Protein AF-A0A925IBJ6-F1 (afdb_monomer_lite)

Sequence (519 aa):
METKTYSIFGAGAAGLYTAWRLLNGETKNPKEKTKQLGKGDKLELFDWGEYDFINKKSRAAGARVCTWHYQNDPTKSYLELGGMRYAYWDTSKKDHNNGLAPGHRLVTTVINELGLDKVSVPFNETANQLYYLRSINMYLNNISSQDPAPYNADHYAEADSPYNGFTTIENLAVTPTAALKMSRRDWCKFYQKGTIKVDTGDASVFNKGDVLRDIGYWNLMFDQLGSEGFNYTADGNGYTSNIINWNSAVALQANNEFTPGNQYKTLTTGYSSMFNGLFDSIVKLAKHKGVNFEYHPNTRLHSILQIKKVIHYNTATRKNPNKKSGKGITDAAWLAMPRYALDLVAQATRYQEHEGLDVLNHPKVQLYLESSIMQPSYKVGMFFDEAWWLSSATLPPNYPAQLESYELTTKILAALGALPENKGGFPKRYADLLLKDLADNPTPILNNPYVAKADIIHAIEQLVQERLTIKQEQQLTSLSANNTIGPSVTDMPVRQVVYFGNNALDKKTKAVYGLLASY

pLDDT: mean 90.39, std 7.78, range [50.16, 98.62]

Radius of gyration: 26.52 Å; chains: 1; bounding box: 74×61×76 Å

Foldseek 3Di:
DPAFEEEEFALAPQRLVVLLCLLVPDDPDPVCVVSRHFARHAYEYEHQAPCCLPPQQDFQAHDQWGWAADVSDLQFDIDTFGDFWWFAQDPVDPCSPVQLGDTDPVVNVLCVVLVLVVQKDFQFADPWFWEQEPNDTDTQVVQAPVNFAPFPWPPSCSSHALCVLLQQLLVQFAHLVRLSRAGPVNLVVLLVQTFGCDAQDDQAPHGGRHRQQVFFQLNSSCRRTPDRSSLSNCQRPLDVVLNGRARRSVSSNVSSSPDPPTTMIGGLSGNSVSSSSSVVSSVVSCVVRNYHYHYHYQKGWQEWFQDPLKIKTFIDGSVGRNDTDDIDIGNYYHHPDALVSLVNRLVSPVPPDDPTDDPSNDPVNVVVSVSDDDDDKGKDKDKDLDPQLAPPDPNHDPHRGLFWKFAAALVLLVVQCVDDVVVLTDDPVLSVLQVVQVVPPPQGSHRDMDSDLVVNQVSSCVSSVHHRDPVHSVSRSVSRTDGHQYWHAYSDQQGIKTWDFGSRNDPVDRGMTMMMTMD

Secondary structure (DSSP, 8-state):
-PPPEEEEE--SHHHHHHHHHHHH---SSGGGGGGS--TT-EEEEE-SS---TTT--SS-SSSS--EEEGGG-TTS-EEESS---EE---TTSTTGGGT-S-S-HHHHHHHHHTT-GGGEEE----SS-EEEETTEEEEGGG-BTTB--SS--GGGGGGS-TTHHHHHHHHTT--HHHHTT--HHHHHHHHHH-B--S---TT-SS-TT-BGGGSBHHHHHHHHHHHHHHHHHHHHTS-GGGSSSSBHHHHHHHHHTTSTT--EEEETT-TTHHHHHHHHHHHHHHHHHT-EEEEETTEEEEEEEEETTEEEEEEEETTSTTS--EEEEESEEEE---HHHHHHHHHTTTTS--SSB-STTSHHHHHHHHTS------EEEEEESS-TTSTTSSS--SS------EEB-HHHHHHHHTS-GGGTPPPHHHHHHHHHHHHH-SS-SBT-EESSHHHHHHHHHHHHTSPPPHHHHHHHHHHHB----PEEEESSS--EEEEEES--S-TTSPP-EEEEEE-

Structure (mmCIF, N/CA/C/O backbone):
data_AF-A0A925IBJ6-F1
#
_entry.id   AF-A0A925IBJ6-F1
#
loop_
_atom_site.group_PDB
_atom_site.id
_atom_site.type_symbol
_atom_site.label_atom_id
_atom_site.label_alt_id
_atom_site.label_comp_id
_atom_site.label_asym_id
_atom_site.label_entity_id
_atom_site.label_seq_id
_atom_site.pdbx_PDB_ins_code
_atom_site.Cartn_x
_atom_site.Cartn_y
_atom_site.Cartn_z
_atom_site.occupancy
_atom_site.B_iso_or_equiv
_atom_site.auth_seq_id
_atom_site.auth_comp_id
_atom_site.auth_asym_id
_atom_site.auth_atom_id
_atom_site.pdbx_PDB_model_num
ATOM 1 N N . MET A 1 1 ? -4.836 -1.907 43.149 1.00 54.19 1 MET A N 1
ATOM 2 C CA . MET A 1 1 ? -5.101 -1.133 41.918 1.00 54.19 1 MET A CA 1
ATOM 3 C C . MET A 1 1 ? -6.292 -1.778 41.251 1.00 54.19 1 MET A C 1
ATOM 5 O O . MET A 1 1 ? -6.346 -3.000 41.244 1.00 54.19 1 MET A O 1
ATOM 9 N N . GLU A 1 2 ? -7.251 -0.982 40.794 1.00 75.62 2 GLU A N 1
ATOM 10 C CA . GLU A 1 2 ? -8.394 -1.482 40.029 1.00 75.62 2 GLU A CA 1
ATOM 11 C C . GLU A 1 2 ? -7.887 -2.028 38.688 1.00 75.62 2 GLU A C 1
ATOM 13 O O . GLU A 1 2 ? -7.108 -1.358 38.006 1.00 75.62 2 GLU A O 1
ATOM 18 N N . THR A 1 3 ? -8.242 -3.275 38.381 1.00 90.31 3 THR A N 1
ATOM 19 C CA . THR A 1 3 ? -7.883 -3.951 37.131 1.00 90.31 3 THR A CA 1
ATOM 20 C C . THR A 1 3 ? -8.526 -3.224 35.962 1.00 90.31 3 THR A C 1
ATOM 22 O O . THR A 1 3 ? -9.749 -3.101 35.926 1.00 90.31 3 THR A O 1
ATOM 25 N N . LYS A 1 4 ? -7.721 -2.785 34.992 1.00 93.69 4 LYS A N 1
ATOM 26 C CA . LYS A 1 4 ? -8.231 -2.111 33.795 1.00 93.69 4 LYS A CA 1
ATOM 27 C C . LYS A 1 4 ? -8.546 -3.110 32.700 1.00 93.69 4 LYS A C 1
ATOM 29 O O . LYS A 1 4 ? -7.820 -4.083 32.517 1.00 93.69 4 LYS A O 1
ATOM 34 N N . THR A 1 5 ? -9.583 -2.834 31.926 1.00 96.88 5 THR A N 1
ATOM 35 C CA . THR A 1 5 ? -9.915 -3.552 30.697 1.00 96.88 5 THR A CA 1
ATOM 36 C C . THR A 1 5 ? -9.818 -2.603 29.523 1.00 96.88 5 THR A C 1
ATOM 38 O O . THR A 1 5 ? -10.558 -1.624 29.465 1.00 96.88 5 THR A O 1
ATOM 41 N N . TYR A 1 6 ? -8.934 -2.896 28.573 1.00 97.75 6 TYR A N 1
ATOM 42 C CA . TYR A 1 6 ? -8.793 -2.166 27.314 1.00 97.75 6 TYR A CA 1
ATOM 43 C C . TYR A 1 6 ? -9.279 -3.034 26.157 1.00 97.75 6 TYR A C 1
ATOM 45 O O . TYR A 1 6 ? -8.764 -4.136 25.966 1.00 97.75 6 TYR A O 1
ATOM 53 N N . SER A 1 7 ? -10.223 -2.530 25.363 1.00 98.56 7 SER A N 1
ATOM 54 C CA . SER A 1 7 ? -10.812 -3.279 24.247 1.00 98.56 7 SER A CA 1
ATOM 55 C C . SER A 1 7 ? -10.475 -2.634 22.901 1.00 98.56 7 SER A C 1
ATOM 57 O O . SER A 1 7 ? -10.697 -1.445 22.670 1.00 98.56 7 SER A O 1
ATOM 59 N N . ILE A 1 8 ? -9.947 -3.424 21.973 1.00 98.56 8 ILE A N 1
ATOM 60 C CA . ILE A 1 8 ? -9.601 -3.001 20.614 1.00 98.56 8 ILE A CA 1
ATOM 61 C C . ILE A 1 8 ? -10.520 -3.730 19.639 1.00 98.56 8 ILE A C 1
ATOM 63 O O . ILE A 1 8 ? -10.587 -4.957 19.638 1.00 98.56 8 ILE A O 1
ATOM 67 N N . PHE A 1 9 ? -11.206 -2.979 18.781 1.00 97.88 9 PHE A N 1
ATOM 68 C CA . PHE A 1 9 ? -12.102 -3.521 17.764 1.00 97.88 9 PHE A CA 1
ATOM 69 C C . PHE A 1 9 ? -11.456 -3.405 16.379 1.00 97.88 9 PHE A C 1
ATOM 71 O O . PHE A 1 9 ? -11.292 -2.303 15.857 1.00 97.88 9 PHE A O 1
ATOM 78 N N . GLY A 1 10 ? -11.102 -4.555 15.800 1.00 95.69 10 GLY A N 1
ATOM 79 C CA . GLY A 1 10 ? -10.440 -4.724 14.505 1.00 95.69 10 GLY A CA 1
ATOM 80 C C . GLY A 1 10 ? -8.987 -5.190 14.641 1.00 95.69 10 GLY A C 1
ATOM 81 O O . GLY A 1 10 ? -8.125 -4.408 15.034 1.00 95.69 10 GLY A O 1
ATOM 82 N N . ALA A 1 11 ? -8.674 -6.424 14.223 1.00 94.12 11 ALA A N 1
ATOM 83 C CA . ALA A 1 11 ? -7.308 -6.980 14.255 1.00 94.12 11 ALA A CA 1
ATOM 84 C C . ALA A 1 11 ? -6.508 -6.724 12.961 1.00 94.12 11 ALA A C 1
ATOM 86 O O . ALA A 1 11 ? -5.686 -7.531 12.526 1.00 94.12 11 ALA A O 1
ATOM 87 N N . GLY A 1 12 ? -6.749 -5.578 12.320 1.00 92.81 12 GLY A N 1
ATOM 88 C CA . GLY A 1 12 ? -5.908 -5.085 11.231 1.00 92.81 12 GLY A CA 1
ATOM 89 C C . GLY A 1 12 ? -4.613 -4.443 11.735 1.00 92.81 12 GLY A C 1
ATOM 90 O O . GLY A 1 12 ? -4.307 -4.461 12.926 1.00 92.81 12 GLY A O 1
ATOM 91 N N . ALA A 1 13 ? -3.881 -3.794 10.825 1.00 93.44 13 ALA A N 1
ATOM 92 C CA . ALA A 1 13 ? -2.616 -3.129 11.140 1.00 93.44 13 ALA A CA 1
ATOM 93 C C . ALA A 1 13 ? -2.702 -2.177 12.340 1.00 93.44 13 ALA A C 1
ATOM 95 O O . ALA A 1 13 ? -1.878 -2.257 13.245 1.00 93.44 13 ALA A O 1
ATOM 96 N N . ALA A 1 14 ? -3.726 -1.317 12.370 1.00 95.81 14 ALA A N 1
ATOM 97 C CA . ALA A 1 14 ? -3.915 -0.360 13.453 1.00 95.81 14 ALA A CA 1
ATOM 98 C C . ALA A 1 14 ? -4.171 -1.053 14.800 1.00 95.81 14 ALA A C 1
ATOM 100 O O . ALA A 1 14 ? -3.517 -0.713 15.777 1.00 95.81 14 ALA A O 1
ATOM 101 N N . GLY A 1 15 ? -5.063 -2.047 14.855 1.00 96.94 15 GLY A N 1
ATOM 102 C CA . GLY A 1 15 ? -5.409 -2.712 16.113 1.00 96.94 15 GLY A CA 1
ATOM 103 C C . GLY A 1 15 ? -4.266 -3.543 16.686 1.00 96.94 15 GLY A C 1
ATOM 104 O O . GLY A 1 15 ? -3.963 -3.423 17.872 1.00 96.94 15 GLY A O 1
ATOM 105 N N . LEU A 1 16 ? -3.570 -4.310 15.840 1.00 97.00 16 LEU A N 1
ATOM 106 C CA . LEU A 1 16 ? -2.378 -5.059 16.252 1.00 97.00 16 LEU A CA 1
ATOM 107 C C . LEU A 1 16 ? -1.262 -4.115 16.711 1.00 97.00 16 LEU A C 1
ATOM 109 O O . LEU A 1 16 ? -0.680 -4.315 17.773 1.00 97.00 16 LEU A O 1
ATOM 113 N N . TYR A 1 17 ? -0.995 -3.041 15.966 1.00 97.38 17 TYR A N 1
ATOM 114 C CA . TYR A 1 17 ? 0.008 -2.061 16.374 1.00 97.38 17 TYR A CA 1
ATOM 115 C C . TYR A 1 17 ? -0.363 -1.373 17.698 1.00 97.38 17 TYR A C 1
ATOM 117 O O . TYR A 1 17 ? 0.490 -1.223 18.570 1.00 97.38 17 TYR A O 1
ATOM 125 N N . THR A 1 18 ? -1.633 -1.006 17.899 1.00 97.50 18 THR A N 1
ATOM 126 C CA . THR A 1 18 ? -2.118 -0.443 19.167 1.00 97.50 18 THR A CA 1
ATOM 127 C C . THR A 1 18 ? -1.925 -1.420 20.325 1.00 97.50 18 THR A C 1
ATOM 129 O O . THR A 1 18 ? -1.347 -1.027 21.336 1.00 97.50 18 THR A O 1
ATOM 132 N N . ALA A 1 19 ? -2.340 -2.682 20.181 1.00 97.69 19 ALA A N 1
ATOM 133 C CA . ALA A 1 19 ? -2.147 -3.717 21.200 1.00 97.69 19 ALA A CA 1
ATOM 134 C C . ALA A 1 19 ? -0.664 -3.873 21.569 1.00 97.69 19 ALA A C 1
ATOM 136 O O . ALA A 1 19 ? -0.297 -3.848 22.744 1.00 97.69 19 ALA A O 1
ATOM 137 N N . TRP A 1 20 ? 0.198 -3.954 20.556 1.00 97.69 20 TRP A N 1
ATOM 138 C CA . TRP A 1 20 ? 1.639 -4.075 20.729 1.00 97.69 20 TRP A CA 1
ATOM 139 C C . TRP A 1 20 ? 2.229 -2.873 21.482 1.00 97.69 20 TRP A C 1
ATOM 141 O O . TRP A 1 20 ? 2.919 -3.056 22.485 1.00 97.69 20 TRP A O 1
ATOM 151 N N . ARG A 1 21 ? 1.869 -1.640 21.095 1.00 96.00 21 ARG A N 1
ATOM 152 C CA . ARG A 1 21 ? 2.343 -0.402 21.746 1.00 96.00 21 ARG A CA 1
ATOM 153 C C . ARG A 1 21 ? 1.742 -0.137 23.126 1.00 96.00 21 ARG A C 1
ATOM 155 O O . ARG A 1 21 ? 2.371 0.555 23.922 1.00 96.00 21 ARG A O 1
ATOM 162 N N . LEU A 1 22 ? 0.563 -0.664 23.444 1.00 95.62 22 LEU A N 1
ATOM 163 C CA . LEU A 1 22 ? 0.024 -0.630 24.811 1.00 95.62 22 LEU A CA 1
ATOM 164 C C . LEU A 1 22 ? 0.792 -1.560 25.760 1.00 95.62 22 LEU A C 1
ATOM 166 O O . LEU A 1 22 ? 0.755 -1.365 26.975 1.00 95.62 22 LEU A O 1
ATOM 170 N N . LEU A 1 23 ? 1.479 -2.562 25.207 1.00 95.75 23 LEU A N 1
ATOM 171 C CA . LEU A 1 23 ? 2.292 -3.507 25.960 1.00 95.75 23 LEU A CA 1
ATOM 172 C C . LEU A 1 23 ? 3.767 -3.106 26.014 1.00 95.75 23 LEU A C 1
ATOM 174 O O . LEU A 1 23 ? 4.390 -3.333 27.044 1.00 95.75 23 LEU A O 1
ATOM 178 N N . ASN A 1 24 ? 4.347 -2.519 24.967 1.00 93.81 24 ASN A N 1
ATOM 179 C CA . ASN A 1 24 ? 5.780 -2.182 24.939 1.00 93.81 24 ASN A CA 1
ATOM 180 C C . ASN A 1 24 ? 6.094 -0.689 24.781 1.00 93.81 24 ASN A C 1
ATOM 182 O O . ASN A 1 24 ? 7.262 -0.318 24.696 1.00 93.81 24 ASN A O 1
ATOM 186 N N . GLY A 1 25 ? 5.081 0.171 24.715 1.00 91.19 25 GLY A N 1
ATOM 187 C CA . GLY A 1 25 ? 5.281 1.593 24.499 1.00 91.19 25 GLY A CA 1
ATOM 188 C C . GLY A 1 25 ? 5.958 2.274 25.683 1.00 91.19 25 GLY A C 1
ATOM 189 O O . GLY A 1 25 ? 5.610 2.062 26.842 1.00 91.19 25 GLY A O 1
ATOM 190 N N . GLU A 1 26 ? 6.895 3.165 25.376 1.00 88.50 26 GLU A N 1
ATOM 191 C CA . GLU A 1 26 ? 7.531 4.023 26.368 1.00 88.50 26 GLU A CA 1
ATOM 192 C C . GLU A 1 26 ? 6.848 5.390 26.411 1.00 88.50 26 GLU A C 1
ATOM 194 O O . GLU A 1 26 ? 6.588 6.017 25.381 1.00 88.50 26 GLU A O 1
ATOM 199 N N . THR A 1 27 ? 6.573 5.879 27.619 1.00 85.75 27 THR A N 1
ATOM 200 C CA . THR A 1 27 ? 6.006 7.213 27.835 1.00 85.75 27 THR A CA 1
ATOM 201 C C . THR A 1 27 ? 7.085 8.146 28.366 1.00 85.75 27 THR A C 1
ATOM 203 O O . THR A 1 27 ? 7.662 7.881 29.423 1.00 85.75 27 THR A O 1
ATOM 206 N N . LYS A 1 28 ? 7.314 9.278 27.694 1.00 86.88 28 LYS A N 1
ATOM 207 C CA . LYS A 1 28 ? 8.242 10.309 28.192 1.00 86.88 28 LYS A CA 1
ATOM 208 C C . LYS A 1 28 ? 7.704 11.025 29.433 1.00 86.88 28 LYS A C 1
ATOM 210 O O . LYS A 1 28 ? 8.479 11.489 30.260 1.00 86.88 28 LYS A O 1
ATOM 215 N N . ASN A 1 29 ? 6.381 11.105 29.570 1.00 88.56 29 ASN A N 1
ATOM 216 C CA . ASN A 1 29 ? 5.723 11.733 30.706 1.00 88.56 29 ASN A CA 1
ATOM 217 C C . ASN A 1 29 ? 5.361 10.677 31.768 1.00 88.56 29 ASN A C 1
ATOM 219 O O . ASN A 1 29 ? 4.541 9.800 31.487 1.00 88.56 29 ASN A O 1
ATOM 223 N N . PRO A 1 30 ? 5.886 10.768 33.006 1.00 84.88 30 PRO A N 1
ATOM 224 C CA . PRO A 1 30 ? 5.548 9.837 34.081 1.00 84.88 30 PRO A CA 1
ATOM 225 C C . PRO A 1 30 ? 4.043 9.714 34.353 1.00 84.88 30 PRO A C 1
ATOM 227 O O . PRO A 1 30 ? 3.580 8.632 34.704 1.00 84.88 30 PRO A O 1
ATOM 230 N N . LYS A 1 31 ? 3.261 10.784 34.137 1.00 84.25 31 LYS A N 1
ATOM 231 C CA . LYS A 1 31 ? 1.798 10.765 34.321 1.00 84.25 31 LYS A CA 1
ATOM 232 C C . LYS A 1 31 ? 1.097 9.823 33.340 1.00 84.25 31 LYS A C 1
ATOM 234 O O . LYS A 1 31 ? 0.043 9.275 33.656 1.00 84.25 31 LYS A O 1
ATOM 239 N N . GLU A 1 32 ? 1.688 9.596 32.171 1.00 85.50 32 GLU A N 1
ATOM 240 C CA . GLU A 1 32 ? 1.134 8.729 31.130 1.00 85.50 32 GLU A CA 1
ATOM 241 C C . GLU A 1 32 ? 1.472 7.254 31.336 1.00 85.50 32 GLU A C 1
ATOM 243 O O . GLU A 1 32 ? 0.807 6.410 30.741 1.00 85.50 32 GLU A O 1
ATOM 248 N N . LYS A 1 33 ? 2.414 6.917 32.231 1.00 83.50 33 LYS A N 1
ATOM 249 C CA . LYS A 1 33 ? 2.682 5.520 32.617 1.00 83.50 33 LYS A CA 1
ATOM 250 C C . LYS A 1 33 ? 1.428 4.825 33.135 1.00 83.50 33 LYS A C 1
ATOM 252 O O . LYS A 1 33 ? 1.256 3.634 32.924 1.00 83.50 33 LYS A O 1
ATOM 257 N N . THR A 1 34 ? 0.521 5.584 33.750 1.00 83.19 34 THR A N 1
ATOM 258 C CA . THR A 1 34 ? -0.779 5.084 34.216 1.00 83.19 34 THR A CA 1
ATOM 259 C C . THR A 1 34 ? -1.672 4.573 33.084 1.00 83.19 34 THR A C 1
ATOM 261 O O . THR A 1 34 ? -2.592 3.809 33.355 1.00 83.19 34 THR A O 1
ATOM 264 N N . LYS A 1 35 ? -1.425 4.971 31.829 1.00 83.50 35 LYS A N 1
ATOM 265 C CA . LYS A 1 35 ? -2.170 4.509 30.650 1.00 83.50 35 LYS A CA 1
ATOM 266 C C . LYS A 1 35 ? -1.620 3.202 30.072 1.00 83.50 35 LYS A C 1
ATOM 268 O O . LYS A 1 35 ? -2.305 2.615 29.243 1.00 83.50 35 LYS A O 1
ATOM 273 N N . GLN A 1 36 ? -0.419 2.769 30.458 1.00 87.81 36 GLN A N 1
ATOM 274 C CA . GLN A 1 36 ? 0.167 1.500 30.012 1.00 87.81 36 GLN A CA 1
ATOM 275 C C . GLN A 1 36 ? -0.468 0.324 30.756 1.00 87.81 36 GLN A C 1
ATOM 277 O O . GLN A 1 36 ? -0.834 0.460 31.922 1.00 87.81 36 GLN A O 1
ATOM 282 N N . LEU A 1 37 ? -0.559 -0.826 30.087 1.00 93.06 37 LEU A N 1
ATOM 283 C CA . LEU A 1 37 ? -1.064 -2.050 30.703 1.00 93.06 37 LEU A CA 1
ATOM 284 C C . LEU A 1 37 ? -0.029 -2.636 31.671 1.00 93.06 37 LEU A C 1
ATOM 286 O O . LEU A 1 37 ? 1.164 -2.747 31.348 1.00 93.06 37 LEU A O 1
ATOM 290 N N . GLY A 1 38 ? -0.503 -3.012 32.854 1.00 92.31 38 GLY A N 1
ATOM 291 C CA . GLY A 1 38 ? 0.262 -3.636 33.923 1.00 92.31 38 GLY A CA 1
ATOM 292 C C . GLY A 1 38 ? -0.251 -5.027 34.293 1.00 92.31 38 GLY A C 1
ATOM 293 O O . GLY A 1 38 ? -1.207 -5.553 33.727 1.00 92.31 38 GLY A O 1
ATOM 294 N N . LYS A 1 39 ? 0.411 -5.643 35.273 1.00 95.75 39 LYS A N 1
ATOM 295 C CA . LYS A 1 39 ? 0.049 -6.976 35.762 1.00 95.75 39 LYS A CA 1
ATOM 296 C C . LYS A 1 39 ? -1.397 -6.998 36.264 1.00 95.75 39 LYS A C 1
ATOM 298 O O . LYS A 1 39 ? -1.755 -6.213 37.136 1.00 95.75 39 LYS A O 1
ATOM 303 N N . GLY A 1 40 ? -2.177 -7.953 35.769 1.00 95.94 40 GLY A N 1
ATOM 304 C CA . GLY A 1 40 ? -3.579 -8.151 36.125 1.00 95.94 40 GLY A CA 1
ATOM 305 C C . GLY A 1 40 ? -4.571 -7.396 35.242 1.00 95.94 40 GLY A C 1
ATOM 306 O O . GLY A 1 40 ? -5.743 -7.756 35.274 1.00 95.94 40 GLY A O 1
ATOM 307 N N . ASP A 1 41 ? -4.130 -6.417 34.442 1.00 97.56 41 ASP A N 1
ATOM 308 C CA . ASP A 1 41 ? -4.992 -5.749 33.459 1.00 97.56 41 ASP A CA 1
ATOM 309 C C . ASP A 1 41 ? -5.420 -6.721 32.350 1.00 97.56 41 ASP A C 1
ATOM 311 O O . ASP A 1 41 ? -4.745 -7.719 32.073 1.00 97.56 41 ASP A O 1
ATOM 315 N N . LYS A 1 42 ? -6.537 -6.411 31.691 1.00 98.25 42 LYS A N 1
ATOM 316 C CA . LYS A 1 42 ? -7.074 -7.145 30.547 1.00 98.25 42 LYS A CA 1
ATOM 317 C C . LYS A 1 42 ? -6.907 -6.341 29.255 1.00 98.25 42 LYS A C 1
ATOM 319 O O . LYS A 1 42 ? -7.239 -5.157 29.198 1.00 98.25 42 LYS A O 1
ATOM 324 N N . LEU A 1 43 ? -6.444 -7.014 28.206 1.00 98.62 43 LEU A N 1
ATOM 325 C CA . LEU A 1 43 ? -6.406 -6.506 26.838 1.00 98.62 43 LEU A CA 1
ATOM 326 C C . LEU A 1 43 ? -7.235 -7.415 25.932 1.00 98.62 43 LEU A C 1
ATOM 328 O O . LEU A 1 43 ? -6.876 -8.569 25.716 1.00 98.62 43 LEU A O 1
ATOM 332 N N . GLU A 1 44 ? -8.314 -6.881 25.376 1.00 98.56 44 GLU A N 1
ATOM 333 C CA . GLU A 1 44 ? -9.204 -7.597 24.466 1.00 98.56 44 GLU A CA 1
ATOM 334 C C . GLU A 1 44 ? -8.964 -7.129 23.029 1.00 98.56 44 GLU A C 1
ATOM 336 O O . GLU A 1 44 ? -8.951 -5.929 22.748 1.00 98.56 44 GLU A O 1
ATOM 341 N N . LEU A 1 45 ? -8.805 -8.071 22.102 1.00 97.81 45 LEU A N 1
ATOM 342 C CA . LEU A 1 45 ? -8.711 -7.808 20.671 1.00 97.81 45 LEU A CA 1
ATOM 343 C C . LEU A 1 45 ? -9.845 -8.536 19.952 1.00 97.81 45 LEU A C 1
ATOM 345 O O . LEU A 1 45 ? -9.795 -9.749 19.763 1.00 97.81 45 LEU A O 1
ATOM 349 N N . PHE A 1 46 ? -10.861 -7.786 19.542 1.00 96.75 46 PHE A N 1
ATOM 350 C CA . PHE A 1 46 ? -11.994 -8.297 18.780 1.00 96.75 46 PHE A CA 1
ATOM 351 C C . PHE A 1 46 ? -11.728 -8.191 17.289 1.00 96.75 46 PHE A C 1
ATOM 353 O O . PHE A 1 46 ? -11.248 -7.160 16.810 1.00 96.75 46 PHE A O 1
ATOM 360 N N . ASP A 1 47 ? -12.102 -9.221 16.540 1.00 92.81 47 ASP A N 1
ATOM 361 C CA . ASP A 1 47 ? -11.984 -9.201 15.095 1.00 92.81 47 ASP A CA 1
ATOM 362 C C . ASP A 1 47 ? -13.156 -9.868 14.385 1.00 92.81 47 ASP A C 1
ATOM 364 O O . ASP A 1 47 ? -13.570 -10.974 14.719 1.00 92.81 47 ASP A O 1
ATOM 368 N N . TRP A 1 48 ? -13.664 -9.201 13.349 1.00 90.69 48 TRP A N 1
ATOM 369 C CA . TRP A 1 48 ? -14.695 -9.770 12.482 1.00 90.69 48 TRP A CA 1
ATOM 370 C C . TRP A 1 48 ? -14.141 -10.881 11.589 1.00 90.69 48 TRP A C 1
ATOM 372 O O . TRP A 1 48 ? -14.873 -11.794 11.201 1.00 90.69 48 TRP A O 1
ATOM 382 N N . GLY A 1 49 ? -12.860 -10.773 11.228 1.00 84.75 49 GLY A N 1
ATOM 383 C CA . GLY A 1 49 ? -12.167 -11.758 10.425 1.00 84.75 49 GLY A CA 1
ATOM 384 C C . GLY A 1 49 ? -12.005 -13.090 11.150 1.00 84.75 49 GLY A C 1
ATOM 385 O O . GLY A 1 49 ? -11.971 -13.189 12.374 1.00 84.75 49 GLY A O 1
ATOM 386 N N . GLU A 1 50 ? -11.873 -14.137 10.347 1.00 80.94 50 GLU A N 1
ATOM 387 C CA . GLU A 1 50 ? -11.400 -15.445 10.791 1.00 80.94 50 GLU A CA 1
ATOM 388 C C . GLU A 1 50 ? -9.915 -15.574 10.452 1.00 80.94 50 GLU A C 1
ATOM 390 O O . GLU A 1 50 ? -9.496 -16.458 9.709 1.00 80.94 50 GLU A O 1
ATOM 395 N N . TYR A 1 51 ? -9.119 -14.598 10.902 1.00 80.62 51 TYR A N 1
ATOM 396 C CA . TYR A 1 51 ? -7.671 -14.687 10.773 1.00 80.62 51 TYR A CA 1
ATOM 397 C C . TYR A 1 51 ? -7.153 -15.693 11.782 1.00 80.62 51 TYR A C 1
ATOM 399 O O . TYR A 1 51 ? -7.327 -15.534 12.995 1.00 80.62 51 TYR A O 1
ATOM 407 N N . ASP A 1 52 ? -6.490 -16.716 11.267 1.00 72.25 52 ASP A N 1
ATOM 408 C CA . ASP A 1 52 ? -5.861 -17.726 12.091 1.00 72.25 52 ASP A CA 1
ATOM 409 C C . ASP A 1 52 ? -4.425 -17.309 12.412 1.00 72.25 52 ASP A C 1
ATOM 411 O O . ASP A 1 52 ? -3.463 -17.833 11.856 1.00 72.25 52 ASP A O 1
ATOM 415 N N . PHE A 1 53 ? -4.278 -16.328 13.307 1.00 83.00 53 PHE A N 1
ATOM 416 C CA . PHE A 1 53 ? -2.960 -15.902 13.789 1.00 83.00 53 PHE A CA 1
ATOM 417 C C . PHE A 1 53 ? -2.213 -17.027 14.527 1.00 83.00 53 PHE A C 1
ATOM 419 O O . PHE A 1 53 ? -0.987 -17.011 14.590 1.00 83.00 53 PHE A O 1
ATOM 426 N N . ILE A 1 54 ? -2.947 -18.003 15.078 1.00 72.38 54 ILE A N 1
ATOM 427 C CA . ILE A 1 54 ? -2.415 -19.031 15.979 1.00 72.38 54 ILE A CA 1
ATOM 428 C C . ILE A 1 54 ? -1.991 -20.281 15.203 1.00 72.38 54 ILE A C 1
ATOM 430 O O . ILE A 1 54 ? -0.851 -20.722 15.329 1.00 72.38 54 ILE A O 1
ATOM 434 N N . ASN A 1 55 ? -2.885 -20.859 14.396 1.00 68.12 55 ASN A N 1
ATOM 435 C CA . ASN A 1 55 ? -2.625 -22.109 13.681 1.00 68.12 55 ASN A CA 1
ATOM 436 C C . ASN A 1 55 ? -2.273 -21.900 12.199 1.00 68.12 55 ASN A C 1
ATOM 438 O O . ASN A 1 55 ? -1.703 -22.812 11.603 1.00 68.12 55 ASN A O 1
ATOM 442 N N . LYS A 1 56 ? -2.531 -20.711 11.630 1.00 69.25 56 LYS A N 1
ATOM 443 C CA . LYS A 1 56 ? -2.194 -20.299 10.252 1.00 69.25 56 LYS A CA 1
ATOM 444 C C . LYS A 1 56 ? -2.820 -21.168 9.139 1.00 69.25 56 LYS A C 1
ATOM 446 O O . LYS A 1 56 ? -2.190 -21.366 8.106 1.00 69.25 56 LYS A O 1
ATOM 451 N N . LYS A 1 57 ? -4.042 -21.696 9.326 1.00 55.59 57 LYS A N 1
ATOM 452 C CA . LYS A 1 57 ? -4.617 -22.777 8.489 1.00 55.59 57 LYS A CA 1
ATOM 453 C C . LYS A 1 57 ? -5.651 -22.389 7.424 1.00 55.59 57 LYS A C 1
ATOM 455 O O . LYS A 1 57 ? -5.917 -23.231 6.571 1.00 55.59 57 LYS A O 1
ATOM 460 N N . SER A 1 58 ? -6.264 -21.198 7.442 1.00 54.97 58 SER A N 1
ATOM 461 C CA . SER A 1 58 ? -7.405 -20.926 6.529 1.00 54.97 58 SER A CA 1
ATOM 462 C C . SER A 1 58 ? -7.471 -19.544 5.867 1.00 54.97 58 SER A C 1
ATOM 464 O O . SER A 1 58 ? -7.988 -19.439 4.756 1.00 54.97 58 SER A O 1
ATOM 466 N N . ARG A 1 59 ? -6.954 -18.480 6.494 1.00 69.19 59 ARG A N 1
ATOM 467 C CA . ARG A 1 59 ? -6.901 -17.128 5.909 1.00 69.19 59 ARG A CA 1
ATOM 468 C C . ARG A 1 59 ? -5.609 -16.424 6.307 1.00 69.19 59 ARG A C 1
ATOM 470 O O . ARG A 1 59 ? -5.218 -16.474 7.472 1.00 69.19 59 ARG A O 1
ATOM 477 N N . ALA A 1 60 ? -4.984 -15.733 5.354 1.00 70.06 60 ALA A N 1
ATOM 478 C CA . ALA A 1 60 ? -3.781 -14.941 5.589 1.00 70.06 60 ALA A CA 1
ATOM 479 C C . ALA A 1 60 ? -4.018 -13.873 6.658 1.00 70.06 60 ALA A C 1
ATOM 481 O O . ALA A 1 60 ? -5.004 -13.147 6.579 1.00 70.06 60 ALA A O 1
ATOM 482 N N . ALA A 1 61 ? -3.124 -13.770 7.637 1.00 68.00 61 ALA A N 1
ATOM 483 C CA . ALA A 1 61 ? -3.222 -12.782 8.701 1.00 68.00 61 ALA A CA 1
ATOM 484 C C . ALA A 1 61 ? -3.125 -11.342 8.173 1.00 68.00 61 ALA A C 1
ATOM 486 O O . ALA A 1 61 ? -2.283 -11.028 7.333 1.00 68.00 61 ALA A O 1
ATOM 487 N N . GLY A 1 62 ? -3.947 -10.453 8.730 1.00 68.38 62 GLY A N 1
ATOM 488 C CA . GLY A 1 62 ? -3.954 -9.034 8.381 1.00 68.38 62 GLY A CA 1
ATOM 489 C C . GLY A 1 62 ? -5.163 -8.632 7.536 1.00 68.38 62 GLY A C 1
ATOM 490 O O . GLY A 1 62 ? -5.534 -9.279 6.565 1.00 68.38 62 GLY A O 1
ATOM 491 N N . ALA A 1 63 ? -5.798 -7.526 7.938 1.00 82.94 63 ALA A N 1
ATOM 492 C CA . ALA A 1 63 ? -7.019 -6.983 7.340 1.00 82.94 63 ALA A CA 1
ATOM 493 C C . ALA A 1 63 ? -6.933 -6.786 5.809 1.00 82.94 63 ALA A C 1
ATOM 495 O O . ALA A 1 63 ? -7.342 -7.631 5.019 1.00 82.94 63 ALA A O 1
ATOM 496 N N . ARG A 1 64 ? -6.405 -5.631 5.395 1.00 91.50 64 ARG A N 1
ATOM 497 C CA . ARG A 1 64 ? -6.240 -5.211 3.991 1.00 91.50 64 ARG A CA 1
ATOM 498 C C . ARG A 1 64 ? -4.867 -5.590 3.419 1.00 91.50 64 ARG A C 1
ATOM 500 O O . ARG A 1 64 ? -4.488 -5.112 2.357 1.00 91.50 64 ARG A O 1
ATOM 507 N N . VAL A 1 65 ? -4.107 -6.407 4.140 1.00 91.44 65 VAL A N 1
ATOM 508 C CA . VAL A 1 65 ? -2.841 -6.996 3.692 1.00 91.44 65 VAL A CA 1
ATOM 509 C C . VAL A 1 65 ? -3.026 -8.496 3.786 1.00 91.44 65 VAL A C 1
ATOM 511 O O . VAL A 1 65 ? -3.274 -9.003 4.874 1.00 91.44 65 VAL A O 1
ATOM 514 N N . CYS A 1 66 ? -2.995 -9.168 2.642 1.00 90.75 66 CYS A N 1
ATOM 515 C CA . CYS A 1 66 ? -3.455 -10.541 2.520 1.00 90.75 66 CYS A CA 1
ATOM 516 C C . CYS A 1 66 ? -2.562 -11.294 1.535 1.00 90.75 66 CYS A C 1
ATOM 518 O O . CYS A 1 66 ? -2.741 -11.181 0.323 1.00 90.75 66 CYS A O 1
ATOM 520 N N . THR A 1 67 ? -1.627 -12.070 2.071 1.00 91.69 67 THR A N 1
ATOM 521 C CA . THR A 1 67 ? -0.775 -12.973 1.301 1.00 91.69 67 THR A CA 1
ATOM 522 C C . THR A 1 67 ? -1.477 -14.310 1.081 1.00 91.69 67 THR A C 1
ATOM 524 O O . THR A 1 67 ? -1.620 -15.113 2.003 1.00 91.69 67 THR A O 1
ATOM 527 N N . TRP A 1 68 ? -1.876 -14.593 -0.152 1.00 90.81 68 TRP A N 1
ATOM 528 C CA . TRP A 1 68 ? -2.485 -15.859 -0.535 1.00 90.81 68 TRP A CA 1
ATOM 529 C C . TRP A 1 68 ? -1.452 -16.815 -1.125 1.00 90.81 68 TRP A C 1
ATOM 531 O O . TRP A 1 68 ? -0.840 -16.512 -2.145 1.00 90.81 68 TRP A O 1
ATOM 541 N N . HIS A 1 69 ? -1.287 -17.987 -0.516 1.00 89.94 69 HIS A N 1
ATOM 542 C CA . HIS A 1 69 ? -0.349 -18.999 -0.996 1.00 89.94 69 HIS A CA 1
ATOM 543 C C . HIS A 1 69 ? -1.042 -20.001 -1.919 1.00 89.94 69 HIS A C 1
ATOM 545 O O . HIS A 1 69 ? -2.206 -20.359 -1.710 1.00 89.94 69 HIS A O 1
ATOM 551 N N . TYR A 1 70 ? -0.327 -20.476 -2.936 1.00 91.56 70 TYR A N 1
ATOM 552 C CA . TYR A 1 70 ? -0.842 -21.473 -3.864 1.00 91.56 70 TYR A CA 1
ATOM 553 C C . TYR A 1 70 ? -1.293 -22.728 -3.105 1.00 91.56 70 TYR A C 1
ATOM 555 O O . TYR A 1 70 ? -0.538 -23.301 -2.320 1.00 91.56 70 TYR A O 1
ATOM 563 N N . GLN A 1 71 ? -2.549 -23.137 -3.323 1.00 90.56 71 GLN A N 1
ATOM 564 C CA . GLN A 1 71 ? -3.192 -24.266 -2.633 1.00 90.56 71 GLN A CA 1
ATOM 565 C C . GLN A 1 71 ? -3.193 -24.160 -1.093 1.00 90.56 71 GLN A C 1
ATOM 567 O O . GLN A 1 71 ? -3.284 -25.177 -0.412 1.00 90.56 71 GLN A O 1
ATOM 572 N N . ASN A 1 72 ? -3.122 -22.940 -0.543 1.00 86.19 72 ASN A N 1
ATOM 573 C CA . ASN A 1 72 ? -3.028 -22.670 0.898 1.00 86.19 72 ASN A CA 1
ATOM 574 C C . ASN A 1 72 ? -1.784 -23.276 1.579 1.00 86.19 72 ASN A C 1
ATOM 576 O O . ASN A 1 72 ? -1.797 -23.505 2.787 1.00 86.19 72 ASN A O 1
ATOM 580 N N . ASP A 1 73 ? -0.708 -23.519 0.826 1.00 87.12 73 ASP A N 1
ATOM 581 C CA . ASP A 1 73 ? 0.543 -24.058 1.360 1.00 87.12 73 ASP A CA 1
ATOM 582 C C . ASP A 1 73 ? 1.589 -22.940 1.542 1.00 87.12 73 ASP A C 1
ATOM 584 O O . ASP A 1 73 ? 2.095 -22.420 0.545 1.00 87.12 73 ASP A O 1
ATOM 588 N N . PRO A 1 74 ? 1.965 -22.579 2.786 1.00 85.81 74 PRO A N 1
ATOM 589 C CA . PRO A 1 74 ? 2.897 -21.484 3.063 1.00 85.81 74 PRO A CA 1
ATOM 590 C C . PRO A 1 74 ? 4.325 -21.716 2.540 1.00 85.81 74 PRO A C 1
ATOM 592 O O . PRO A 1 74 ? 5.150 -20.809 2.603 1.00 85.81 74 PRO A O 1
ATOM 595 N N . THR A 1 75 ? 4.648 -22.917 2.054 1.00 86.88 75 THR A N 1
ATOM 596 C CA . THR A 1 75 ? 5.954 -23.220 1.448 1.00 86.88 75 THR A CA 1
ATOM 597 C C . THR A 1 75 ? 6.004 -22.921 -0.052 1.00 86.88 75 THR A C 1
ATOM 599 O O . THR A 1 75 ? 7.095 -22.774 -0.615 1.00 86.88 75 THR A O 1
ATOM 602 N N . LYS A 1 76 ? 4.836 -22.801 -0.697 1.00 90.69 76 LYS A N 1
ATOM 603 C CA . LYS A 1 76 ? 4.689 -22.570 -2.138 1.00 90.69 76 LYS A CA 1
ATOM 604 C C . LYS A 1 76 ? 4.660 -21.081 -2.482 1.00 90.69 76 LYS A C 1
ATOM 606 O O . LYS A 1 76 ? 4.663 -20.216 -1.609 1.00 90.69 76 LYS A O 1
ATOM 611 N N . SER A 1 77 ? 4.644 -20.791 -3.782 1.00 92.31 77 SER A N 1
ATOM 612 C CA . SER A 1 77 ? 4.497 -19.435 -4.315 1.00 92.31 77 SER A CA 1
ATOM 613 C C . SER A 1 77 ? 3.249 -18.742 -3.772 1.00 92.31 77 SER A C 1
ATOM 615 O O . SER A 1 77 ? 2.245 -19.388 -3.455 1.00 92.31 77 SER A O 1
ATOM 617 N N . TYR A 1 78 ? 3.294 -17.417 -3.704 1.00 91.75 78 TYR A N 1
ATOM 618 C CA . TYR A 1 78 ? 2.231 -16.600 -3.133 1.00 91.75 78 TYR A CA 1
ATOM 619 C C . TYR A 1 78 ? 1.920 -15.354 -3.962 1.00 91.75 78 TYR A C 1
ATOM 621 O O . TYR A 1 78 ? 2.705 -14.917 -4.800 1.00 91.75 78 TYR A O 1
ATOM 629 N N . LEU A 1 79 ? 0.760 -14.767 -3.682 1.00 92.81 79 LEU A N 1
ATOM 630 C CA . LEU A 1 79 ? 0.270 -13.513 -4.239 1.00 92.81 79 LEU A CA 1
ATOM 631 C C . LEU A 1 79 ? -0.185 -12.582 -3.122 1.00 92.81 79 LEU A C 1
ATOM 633 O O . LEU A 1 79 ? -0.643 -13.033 -2.076 1.00 92.81 79 LEU A O 1
ATOM 637 N N . GLU A 1 80 ? -0.127 -11.278 -3.366 1.00 92.31 80 GLU A N 1
ATOM 638 C CA . GLU A 1 80 ? -0.566 -10.265 -2.404 1.00 92.31 80 GLU A CA 1
ATOM 639 C C . GLU A 1 80 ? -1.911 -9.665 -2.826 1.00 92.31 80 GLU A C 1
ATOM 641 O O . GLU A 1 80 ? -1.980 -8.707 -3.598 1.00 92.31 80 GLU A O 1
ATOM 646 N N . LEU A 1 81 ? -3.002 -10.206 -2.283 1.00 91.19 81 LEU A N 1
ATOM 647 C CA . LEU A 1 81 ? -4.376 -9.766 -2.561 1.00 91.19 81 LEU A CA 1
ATOM 648 C C . LEU A 1 81 ? -4.730 -8.422 -1.898 1.00 91.19 81 LEU A C 1
ATOM 650 O O . LEU A 1 81 ? -5.822 -7.899 -2.102 1.00 91.19 81 LEU A O 1
ATOM 654 N N . GLY A 1 82 ? -3.822 -7.862 -1.096 1.00 91.00 82 GLY A N 1
ATOM 655 C CA . GLY A 1 82 ? -3.956 -6.560 -0.443 1.00 91.00 82 GLY A CA 1
ATOM 656 C C . GLY A 1 82 ? -2.712 -5.694 -0.643 1.00 91.00 82 GLY A C 1
ATOM 657 O O . GLY A 1 82 ? -2.133 -5.669 -1.730 1.00 91.00 82 GLY A O 1
ATOM 658 N N . GLY A 1 83 ? -2.274 -4.988 0.402 1.00 91.25 83 GLY A N 1
ATOM 659 C CA . GLY A 1 83 ? -0.954 -4.347 0.396 1.00 91.25 83 GLY A CA 1
ATOM 660 C C . GLY A 1 83 ? 0.156 -5.371 0.128 1.00 91.25 83 GLY A C 1
ATOM 661 O O . GLY A 1 83 ? 0.077 -6.488 0.626 1.00 91.25 83 GLY A O 1
ATOM 662 N N . MET A 1 84 ? 1.173 -4.994 -0.652 1.00 90.75 84 MET A N 1
ATOM 663 C CA . MET A 1 84 ? 2.205 -5.927 -1.150 1.00 90.75 84 MET A CA 1
ATOM 664 C C . MET A 1 84 ? 3.651 -5.474 -0.914 1.00 90.75 84 MET A C 1
ATOM 666 O O . MET A 1 84 ? 4.582 -6.265 -1.060 1.00 90.75 84 MET A O 1
ATOM 670 N N . ARG A 1 85 ? 3.840 -4.198 -0.566 1.00 91.12 85 ARG A N 1
ATOM 671 C CA . ARG A 1 85 ? 5.148 -3.557 -0.423 1.00 91.12 85 ARG A CA 1
ATOM 672 C C . ARG A 1 85 ? 5.096 -2.382 0.544 1.00 91.12 85 ARG A C 1
ATOM 674 O O . ARG A 1 85 ? 4.015 -1.917 0.912 1.00 91.12 85 ARG A O 1
ATOM 681 N N . TYR A 1 86 ? 6.268 -1.882 0.902 1.00 92.31 86 TYR A N 1
ATOM 682 C CA . TYR A 1 86 ? 6.458 -0.621 1.612 1.00 92.31 86 TYR A CA 1
ATOM 683 C C . TYR A 1 86 ? 7.641 0.145 1.033 1.00 92.31 86 TYR A C 1
ATOM 685 O O . TYR A 1 86 ? 8.565 -0.460 0.488 1.00 92.31 86 TYR A O 1
ATOM 693 N N . ALA A 1 87 ? 7.619 1.469 1.169 1.00 90.19 87 ALA A N 1
ATOM 694 C CA . ALA A 1 87 ? 8.772 2.298 0.851 1.00 90.19 87 ALA A CA 1
ATOM 695 C C . ALA A 1 87 ? 9.790 2.168 1.993 1.00 90.19 87 ALA A C 1
ATOM 697 O O . ALA A 1 87 ? 9.478 2.460 3.152 1.00 90.19 87 ALA A O 1
ATOM 698 N N . TYR A 1 88 ? 10.992 1.687 1.695 1.00 90.19 88 TYR A N 1
ATOM 699 C CA . TYR A 1 88 ? 12.033 1.462 2.689 1.00 90.19 88 TYR A CA 1
ATOM 700 C C . TYR A 1 88 ? 12.591 2.793 3.191 1.00 90.19 88 TYR A C 1
ATOM 702 O O . TYR A 1 88 ? 13.020 3.637 2.409 1.00 90.19 88 TYR A O 1
ATOM 710 N N . TRP A 1 89 ? 12.595 2.975 4.511 1.00 89.06 89 TRP A N 1
ATOM 711 C CA . TRP A 1 89 ? 13.247 4.117 5.144 1.00 89.06 89 TRP A CA 1
ATOM 712 C C . TRP A 1 89 ? 14.716 3.781 5.412 1.00 89.06 89 TRP A C 1
ATOM 714 O O . TRP A 1 89 ? 15.030 3.043 6.347 1.00 89.06 89 TRP A O 1
ATOM 724 N N . ASP A 1 90 ? 15.615 4.300 4.574 1.00 82.00 90 ASP A N 1
ATOM 725 C CA . ASP A 1 90 ? 17.049 4.018 4.665 1.00 82.00 90 ASP A CA 1
ATOM 726 C C . ASP A 1 90 ? 17.707 4.749 5.847 1.00 82.00 90 ASP A C 1
ATOM 728 O O . ASP A 1 90 ? 18.058 5.930 5.783 1.00 82.00 90 ASP A O 1
ATOM 732 N N . THR A 1 91 ? 17.906 4.011 6.940 1.00 80.50 91 THR A N 1
ATOM 733 C CA . THR A 1 91 ? 18.538 4.513 8.165 1.00 80.50 91 THR A CA 1
ATOM 734 C C . THR A 1 91 ? 20.049 4.707 8.052 1.00 80.50 91 THR A C 1
ATOM 736 O O . THR A 1 91 ? 20.654 5.241 8.977 1.00 80.50 91 THR A O 1
ATOM 739 N N . SER A 1 92 ? 20.686 4.289 6.953 1.00 78.44 92 SER A N 1
ATOM 740 C CA . SER A 1 92 ? 22.123 4.518 6.745 1.00 78.44 92 SER A CA 1
ATOM 741 C C . SER A 1 92 ? 22.440 5.952 6.295 1.00 78.44 92 SER A C 1
ATOM 743 O O . SER A 1 92 ? 23.571 6.417 6.436 1.00 78.44 92 SER A O 1
ATOM 745 N N . LYS A 1 93 ? 21.445 6.696 5.788 1.00 75.31 93 LYS A N 1
ATOM 746 C CA . LYS A 1 93 ? 21.628 8.077 5.320 1.00 75.31 93 LYS A CA 1
ATOM 747 C C . LYS A 1 93 ? 21.876 9.036 6.492 1.00 75.31 93 LYS A C 1
ATOM 749 O O . LYS A 1 93 ? 21.200 8.974 7.521 1.00 75.31 93 LYS A O 1
ATOM 754 N N . LYS A 1 94 ? 22.805 9.982 6.299 1.00 67.38 94 LYS A N 1
ATOM 755 C CA . LYS A 1 94 ? 23.298 10.936 7.317 1.00 67.38 94 LYS A CA 1
ATOM 756 C C . LYS A 1 94 ? 22.189 11.701 8.062 1.00 67.38 94 LYS A C 1
ATOM 758 O O . LYS A 1 94 ? 22.320 11.929 9.257 1.00 67.38 94 LYS A O 1
ATOM 763 N N . ASP A 1 95 ? 21.073 12.009 7.395 1.00 68.12 95 ASP A N 1
ATOM 764 C CA . ASP A 1 95 ? 19.975 12.830 7.935 1.00 68.12 95 ASP A CA 1
ATOM 765 C C . ASP A 1 95 ? 18.631 12.090 8.040 1.00 68.12 95 ASP A C 1
ATOM 767 O O . ASP A 1 95 ? 17.560 12.707 8.074 1.00 68.12 95 ASP A O 1
ATOM 771 N N . HIS A 1 96 ? 18.655 10.756 8.123 1.00 71.25 96 HIS A N 1
ATOM 772 C CA . HIS A 1 96 ? 17.436 9.943 8.069 1.00 71.25 96 HIS A CA 1
ATOM 773 C C . HIS A 1 96 ? 16.387 10.287 9.140 1.00 71.25 96 HIS A C 1
ATOM 775 O O . HIS A 1 96 ? 15.183 10.143 8.913 1.00 71.25 96 HIS A O 1
ATOM 781 N N . ASN A 1 97 ? 16.823 10.804 10.292 1.00 70.69 97 ASN A N 1
ATOM 782 C CA . ASN A 1 97 ? 15.951 11.169 11.408 1.00 70.69 97 ASN A CA 1
ATOM 783 C C . ASN A 1 97 ? 15.391 12.596 11.360 1.00 70.69 97 ASN A C 1
ATOM 785 O O . ASN A 1 97 ? 14.469 12.888 12.125 1.00 70.69 97 ASN A O 1
ATOM 789 N N . ASN A 1 98 ? 15.867 13.452 10.452 1.00 72.94 98 ASN A N 1
ATOM 790 C CA . ASN A 1 98 ? 15.399 14.838 10.334 1.00 72.94 98 ASN A CA 1
ATOM 791 C C . ASN A 1 98 ? 14.058 14.955 9.584 1.00 72.94 98 ASN A C 1
ATOM 793 O O . ASN A 1 98 ? 13.560 16.053 9.353 1.00 72.94 98 ASN A O 1
ATOM 797 N N . GLY A 1 99 ? 13.444 13.818 9.233 1.00 66.44 99 GLY A N 1
ATOM 798 C CA . GLY A 1 99 ? 12.178 13.764 8.501 1.00 66.44 99 GLY A CA 1
ATOM 799 C C . GLY A 1 99 ? 12.318 14.054 7.007 1.00 66.44 99 GLY A C 1
ATOM 800 O O . GLY A 1 99 ? 11.302 14.316 6.373 1.00 66.44 99 GLY A O 1
ATOM 801 N N . LEU A 1 100 ? 13.553 14.022 6.493 1.00 69.62 100 LEU A N 1
ATOM 802 C CA . LEU A 1 100 ? 13.902 14.247 5.087 1.00 69.62 100 LEU A CA 1
ATOM 803 C C . LEU A 1 100 ? 14.255 12.957 4.339 1.00 69.62 100 LEU A C 1
ATOM 805 O O . LEU A 1 100 ? 14.222 12.949 3.115 1.00 69.62 100 LEU A O 1
ATOM 809 N N . ALA A 1 101 ? 14.598 11.866 5.038 1.00 74.12 101 ALA A N 1
ATOM 810 C CA . ALA A 1 101 ? 14.762 10.591 4.348 1.00 74.12 101 ALA A CA 1
ATOM 811 C C . ALA A 1 101 ? 13.396 10.069 3.887 1.00 74.12 101 ALA A C 1
ATOM 813 O O . ALA A 1 101 ? 12.476 9.994 4.713 1.00 74.12 101 ALA A O 1
ATOM 814 N N . PRO A 1 102 ? 13.275 9.681 2.607 1.00 74.25 102 PRO A N 1
ATOM 815 C CA . PRO A 1 102 ? 12.057 9.087 2.090 1.00 74.25 102 PRO A CA 1
ATOM 816 C C . PRO A 1 102 ? 11.790 7.723 2.739 1.00 74.25 102 PRO A C 1
ATOM 818 O O . PRO A 1 102 ? 12.674 7.104 3.338 1.00 74.25 102 PRO A O 1
ATOM 821 N N . GLY A 1 103 ? 10.549 7.257 2.617 1.00 83.62 103 GLY A N 1
ATOM 822 C CA . GLY A 1 103 ? 10.134 5.931 3.060 1.00 83.62 103 GLY A CA 1
ATOM 823 C C . GLY A 1 103 ? 9.277 5.894 4.325 1.00 83.62 103 GLY A C 1
ATOM 824 O O . GLY A 1 103 ? 9.108 6.857 5.079 1.00 83.62 103 GLY A O 1
ATOM 825 N N . HIS A 1 104 ? 8.697 4.723 4.570 1.00 89.19 104 HIS A N 1
ATOM 826 C CA . HIS A 1 104 ? 7.791 4.458 5.677 1.00 89.19 104 HIS A CA 1
ATOM 827 C C . HIS A 1 104 ? 8.577 4.144 6.946 1.00 89.19 104 HIS A C 1
ATOM 829 O O . HIS A 1 104 ? 8.777 2.979 7.299 1.00 89.19 104 HIS A O 1
ATOM 835 N N . ARG A 1 105 ? 8.985 5.193 7.672 1.00 88.94 105 ARG A N 1
ATOM 836 C CA . ARG A 1 105 ? 9.705 5.070 8.952 1.00 88.94 105 ARG A CA 1
ATOM 837 C C . ARG A 1 105 ? 9.032 4.090 9.913 1.00 88.94 105 ARG A C 1
ATOM 839 O O . ARG A 1 105 ? 9.679 3.173 10.397 1.00 88.94 105 ARG A O 1
ATOM 846 N N . LEU A 1 106 ? 7.730 4.261 10.157 1.00 91.94 106 LEU A N 1
ATOM 847 C CA . LEU A 1 106 ? 6.985 3.417 11.095 1.00 91.94 106 LEU A CA 1
ATOM 848 C C . LEU A 1 106 ? 7.022 1.936 10.692 1.00 91.94 106 LEU A C 1
ATOM 850 O O . LEU A 1 106 ? 7.315 1.082 11.522 1.00 91.94 106 LEU A O 1
ATOM 854 N N . VAL A 1 107 ? 6.737 1.643 9.423 1.00 94.31 107 VAL A N 1
ATOM 855 C CA . VAL A 1 107 ? 6.681 0.268 8.907 1.00 94.31 107 VAL A CA 1
ATOM 856 C C . VAL A 1 107 ? 8.066 -0.374 8.945 1.00 94.31 107 VAL A C 1
ATOM 858 O O . VAL A 1 107 ? 8.211 -1.482 9.451 1.00 94.31 107 VAL A O 1
ATOM 861 N N . THR A 1 108 ? 9.093 0.352 8.495 1.00 94.50 108 THR A N 1
ATOM 862 C CA . THR A 1 108 ? 10.484 -0.123 8.506 1.00 94.50 108 THR A CA 1
ATOM 863 C C . THR A 1 108 ? 10.955 -0.423 9.931 1.00 94.50 108 THR A C 1
ATOM 865 O O . THR A 1 108 ? 11.525 -1.480 10.183 1.00 94.50 108 THR A O 1
ATOM 868 N N . THR A 1 109 ? 10.662 0.461 10.892 1.00 93.81 109 THR A N 1
ATOM 869 C CA . THR A 1 109 ? 10.994 0.230 12.304 1.00 93.81 109 THR A CA 1
ATOM 870 C C . THR A 1 109 ? 10.282 -0.999 12.865 1.00 93.81 109 THR A C 1
ATOM 872 O O . THR A 1 109 ? 10.927 -1.810 13.519 1.00 93.81 109 THR A O 1
ATOM 875 N N . VAL A 1 110 ? 8.987 -1.182 12.584 1.00 95.81 110 VAL A N 1
ATOM 876 C CA . VAL A 1 110 ? 8.241 -2.366 13.045 1.00 95.81 110 VAL A CA 1
ATOM 877 C C . VAL A 1 110 ? 8.834 -3.654 12.469 1.00 95.81 110 VAL A C 1
ATOM 879 O O . VAL A 1 110 ? 9.030 -4.610 13.211 1.00 95.81 110 VAL A O 1
ATOM 882 N N . ILE A 1 111 ? 9.173 -3.681 11.178 1.00 96.12 111 ILE A N 1
ATOM 883 C CA . ILE A 1 111 ? 9.823 -4.838 10.542 1.00 96.12 111 ILE A CA 1
ATOM 884 C C . ILE A 1 111 ? 11.146 -5.178 11.245 1.00 96.12 111 ILE A C 1
ATOM 886 O O . ILE A 1 111 ? 11.374 -6.343 11.573 1.00 96.12 111 ILE A O 1
ATOM 890 N N . ASN A 1 112 ? 11.971 -4.173 11.548 1.00 95.44 112 ASN A N 1
ATOM 891 C CA . ASN A 1 112 ? 13.242 -4.366 12.249 1.00 95.44 112 ASN A CA 1
ATOM 892 C C . ASN A 1 112 ? 13.043 -4.845 13.698 1.00 95.44 112 ASN A C 1
ATOM 894 O O . ASN A 1 112 ? 13.689 -5.799 14.123 1.00 95.44 112 ASN A O 1
ATOM 898 N N . GLU A 1 113 ? 12.135 -4.228 14.463 1.00 95.56 113 GLU A N 1
ATOM 899 C CA . GLU A 1 113 ? 11.869 -4.606 15.863 1.00 95.56 113 GLU A CA 1
ATOM 900 C C . GLU A 1 113 ? 11.282 -6.020 15.995 1.00 95.56 113 GLU A C 1
ATOM 902 O O . GLU A 1 113 ? 11.468 -6.682 17.016 1.00 95.56 113 GLU A O 1
ATOM 907 N N . LEU A 1 114 ? 10.603 -6.511 14.955 1.00 95.88 114 LEU A N 1
ATOM 908 C CA . LEU A 1 114 ? 10.118 -7.889 14.877 1.00 95.88 114 LEU A CA 1
ATOM 909 C C . LEU A 1 114 ? 11.171 -8.876 14.340 1.00 95.88 114 LEU A C 1
ATOM 911 O O . LEU A 1 114 ? 10.906 -10.078 14.310 1.00 95.88 114 LEU A O 1
ATOM 915 N N . GLY A 1 115 ? 12.348 -8.398 13.918 1.00 95.88 115 GLY A N 1
ATOM 916 C CA . GLY A 1 115 ? 13.416 -9.210 13.324 1.00 95.88 115 GLY A CA 1
ATOM 917 C C . GLY A 1 115 ? 13.084 -9.766 11.934 1.00 95.88 115 GLY A C 1
ATOM 918 O O . GLY A 1 115 ? 13.614 -10.810 11.544 1.00 95.88 115 GLY A O 1
ATOM 919 N N . LEU A 1 116 ? 12.166 -9.112 11.215 1.00 96.19 116 LEU A N 1
ATOM 920 C CA . LEU A 1 116 ? 11.713 -9.493 9.871 1.00 96.19 116 LEU A CA 1
ATOM 921 C C . LEU A 1 116 ? 12.564 -8.864 8.756 1.00 96.19 116 LEU A C 1
ATOM 923 O O . LEU A 1 116 ? 12.395 -9.194 7.586 1.00 96.19 116 LEU A O 1
ATOM 927 N N . ASP A 1 117 ? 13.510 -8.000 9.104 1.00 94.19 117 ASP A N 1
ATOM 928 C CA . ASP A 1 117 ? 14.499 -7.405 8.203 1.00 94.19 117 ASP A CA 1
ATOM 929 C C . ASP A 1 117 ? 15.319 -8.461 7.445 1.00 94.19 117 ASP A C 1
ATOM 931 O O . ASP A 1 117 ? 15.619 -8.291 6.267 1.00 94.19 117 ASP A O 1
ATOM 935 N N . LYS A 1 118 ? 15.584 -9.609 8.078 1.00 93.12 118 LYS A N 1
ATOM 936 C CA . LYS A 1 118 ? 16.317 -10.747 7.488 1.00 93.12 118 LYS A CA 1
ATOM 937 C C . LYS A 1 118 ? 15.618 -11.392 6.293 1.00 93.12 118 LYS A C 1
ATOM 939 O O . LYS A 1 118 ? 16.260 -12.085 5.507 1.00 93.12 118 LYS A O 1
ATOM 944 N N . VAL A 1 119 ? 14.303 -11.219 6.201 1.00 92.38 119 VAL A N 1
ATOM 945 C CA . VAL A 1 119 ? 13.464 -11.728 5.108 1.00 92.38 119 VAL A CA 1
ATOM 946 C C . VAL A 1 119 ? 12.880 -10.593 4.268 1.00 92.38 119 VAL A C 1
ATOM 948 O O . VAL A 1 119 ? 12.066 -10.843 3.381 1.00 92.38 119 VAL A O 1
ATOM 951 N N . SER A 1 120 ? 13.304 -9.354 4.532 1.00 92.75 120 SER A N 1
ATOM 952 C CA . SER A 1 120 ? 12.966 -8.194 3.721 1.00 92.75 120 SER A CA 1
ATOM 953 C C . SER A 1 120 ? 13.845 -8.150 2.478 1.00 92.75 120 SER A C 1
ATOM 955 O O . SER A 1 120 ? 15.073 -8.177 2.562 1.00 92.75 120 SER A O 1
ATOM 957 N N . VAL A 1 121 ? 13.208 -8.080 1.316 1.00 87.69 121 VAL A N 1
ATOM 958 C CA . VAL A 1 121 ? 13.867 -8.088 0.008 1.00 87.69 121 VAL A CA 1
ATOM 959 C C . VAL A 1 121 ? 13.359 -6.937 -0.856 1.00 87.69 121 VAL A C 1
ATOM 961 O O . VAL A 1 121 ? 12.239 -6.465 -0.633 1.00 87.69 121 VAL A O 1
ATOM 964 N N . PRO A 1 122 ? 14.156 -6.467 -1.831 1.00 85.56 122 PRO A N 1
ATOM 965 C CA . PRO A 1 122 ? 13.695 -5.494 -2.813 1.00 85.56 122 PRO A CA 1
ATOM 966 C C . PRO A 1 122 ? 12.408 -5.943 -3.514 1.00 85.56 122 PRO A C 1
ATOM 968 O O . PRO A 1 122 ? 12.229 -7.117 -3.833 1.00 85.56 122 PRO A O 1
ATOM 971 N N . PHE A 1 123 ? 11.513 -4.989 -3.746 1.00 85.56 123 PHE A N 1
ATOM 972 C CA . PHE A 1 123 ? 10.364 -5.127 -4.631 1.00 85.56 123 PHE A CA 1
ATOM 973 C C . PHE A 1 123 ? 10.678 -4.296 -5.875 1.00 85.56 123 PHE A C 1
ATOM 975 O O . PHE A 1 123 ? 10.395 -3.101 -5.915 1.00 85.56 123 PHE A O 1
ATOM 982 N N . ASN A 1 124 ? 11.359 -4.909 -6.840 1.00 78.50 124 ASN A N 1
ATOM 983 C CA . ASN A 1 124 ? 11.853 -4.206 -8.024 1.00 78.50 124 ASN A CA 1
ATOM 984 C C . ASN A 1 124 ? 10.711 -3.994 -9.015 1.00 78.50 124 ASN A C 1
ATOM 986 O O . ASN A 1 124 ? 9.963 -4.930 -9.257 1.00 78.50 124 ASN A O 1
ATOM 990 N N . GLU A 1 125 ? 10.589 -2.810 -9.605 1.00 79.12 125 GLU A N 1
ATOM 991 C CA . GLU A 1 125 ? 9.602 -2.512 -10.650 1.00 79.12 125 GLU A CA 1
ATOM 992 C C . GLU A 1 125 ? 10.296 -2.367 -12.006 1.00 79.12 125 GLU A C 1
ATOM 994 O O . GLU A 1 125 ? 11.457 -1.965 -12.069 1.00 79.12 125 GLU A O 1
ATOM 999 N N . THR A 1 126 ? 9.593 -2.686 -13.095 1.00 82.75 126 THR A N 1
ATOM 1000 C CA . THR A 1 126 ? 10.135 -2.470 -14.442 1.00 82.75 126 THR A CA 1
ATOM 1001 C C . THR A 1 126 ? 10.214 -0.980 -14.770 1.00 82.75 126 THR A C 1
ATOM 1003 O O . THR A 1 126 ? 9.278 -0.223 -14.502 1.00 82.75 126 THR A O 1
ATOM 1006 N N . ALA A 1 127 ? 11.323 -0.583 -15.395 1.00 79.62 127 ALA A N 1
ATOM 1007 C CA . ALA A 1 127 ? 11.529 0.759 -15.931 1.00 79.62 127 ALA A CA 1
ATOM 1008 C C . ALA A 1 127 ? 10.926 0.948 -17.336 1.00 79.62 127 ALA A C 1
ATOM 1010 O O . ALA A 1 127 ? 10.919 2.064 -17.835 1.00 79.62 127 ALA A O 1
ATOM 1011 N N . ASN A 1 128 ? 10.432 -0.119 -17.978 1.00 87.38 128 ASN A N 1
ATOM 1012 C CA . ASN A 1 128 ? 9.858 -0.065 -19.323 1.00 87.38 128 ASN A CA 1
ATOM 1013 C C . ASN A 1 128 ? 8.494 -0.769 -19.360 1.00 87.38 128 ASN A C 1
ATOM 1015 O O . ASN A 1 128 ? 8.342 -1.849 -19.933 1.00 87.38 128 ASN A O 1
ATOM 1019 N N . GLN A 1 129 ? 7.510 -0.188 -18.669 1.00 90.12 129 GLN A N 1
ATOM 1020 C CA . GLN A 1 129 ? 6.179 -0.783 -18.522 1.00 90.12 129 GLN A CA 1
ATOM 1021 C C . GLN A 1 129 ? 5.523 -1.063 -19.880 1.00 90.12 129 GLN A C 1
ATOM 1023 O O . GLN A 1 129 ? 5.670 -0.290 -20.824 1.00 90.12 129 GLN A O 1
ATOM 1028 N N . LEU A 1 130 ? 4.767 -2.162 -19.948 1.00 94.12 130 LEU A N 1
ATOM 1029 C CA . LEU A 1 130 ? 3.863 -2.446 -21.061 1.00 94.12 130 LEU A CA 1
ATOM 1030 C C . LEU A 1 130 ? 2.511 -1.786 -20.792 1.00 94.12 130 LEU A C 1
ATOM 1032 O O . LEU A 1 130 ? 1.897 -2.030 -19.752 1.00 94.12 130 LEU A O 1
ATOM 1036 N N . TYR A 1 131 ? 2.040 -1.018 -21.758 1.00 95.44 131 TYR A N 1
ATOM 1037 C CA . TYR A 1 131 ? 0.748 -0.360 -21.776 1.00 95.44 131 TYR A CA 1
ATOM 1038 C C . TYR A 1 131 ? -0.183 -1.032 -22.775 1.00 95.44 131 TYR A C 1
ATOM 1040 O O . TYR A 1 131 ? 0.245 -1.380 -23.872 1.00 95.44 131 TYR A O 1
ATOM 1048 N N . TYR A 1 132 ? -1.456 -1.150 -22.409 1.00 95.69 132 TYR A N 1
ATOM 1049 C CA . TYR A 1 132 ? -2.566 -1.378 -23.327 1.00 95.69 132 TYR A CA 1
ATOM 1050 C C . TYR A 1 132 ? -3.515 -0.184 -23.226 1.00 95.69 132 TYR A C 1
ATOM 1052 O O . TYR A 1 132 ? -4.255 -0.061 -22.250 1.00 95.69 132 TYR A O 1
ATOM 1060 N N . LEU A 1 133 ? -3.442 0.726 -24.195 1.00 95.75 133 LEU A N 1
ATOM 1061 C CA . LEU A 1 133 ? -4.203 1.976 -24.206 1.00 95.75 133 LEU A CA 1
ATOM 1062 C C . LEU A 1 133 ? -4.956 2.076 -25.527 1.00 95.75 133 LEU A C 1
ATOM 1064 O O . LEU A 1 133 ? -4.351 1.950 -26.588 1.00 95.75 133 LEU A O 1
ATOM 1068 N N . ARG A 1 134 ? -6.277 2.260 -25.477 1.00 96.00 134 ARG A N 1
ATOM 1069 C CA . ARG A 1 134 ? -7.183 2.362 -26.632 1.00 96.00 134 ARG A CA 1
ATOM 1070 C C . ARG A 1 134 ? -6.920 1.299 -27.698 1.00 96.00 134 ARG A C 1
ATOM 1072 O O . ARG A 1 134 ? -6.919 1.566 -28.895 1.00 96.00 134 ARG A O 1
ATOM 1079 N N . SER A 1 135 ? -6.752 0.060 -27.239 1.00 94.94 135 SER A N 1
ATOM 1080 C CA . SER A 1 135 ? -6.470 -1.121 -28.067 1.00 94.94 135 SER A CA 1
ATOM 1081 C C . SER A 1 135 ? -5.081 -1.189 -28.711 1.00 94.94 135 SER A C 1
ATOM 1083 O O . SER A 1 135 ? -4.867 -2.002 -29.610 1.00 94.94 135 SER A O 1
ATOM 1085 N N . ILE A 1 136 ? -4.121 -0.393 -28.237 1.00 95.31 136 ILE A N 1
ATOM 1086 C CA . ILE A 1 136 ? -2.730 -0.411 -28.698 1.00 95.31 136 ILE A CA 1
ATOM 1087 C C . ILE A 1 136 ? -1.819 -0.882 -27.567 1.00 95.31 136 ILE A C 1
ATOM 1089 O O . ILE A 1 136 ? -1.887 -0.372 -26.449 1.00 95.31 136 ILE A O 1
ATOM 1093 N N . ASN A 1 137 ? -0.955 -1.853 -27.875 1.00 95.38 137 ASN A N 1
ATOM 1094 C CA . ASN A 1 137 ? 0.134 -2.251 -26.989 1.00 95.38 137 ASN A CA 1
ATOM 1095 C C . ASN A 1 137 ? 1.368 -1.393 -27.270 1.00 95.38 137 ASN A C 1
ATOM 1097 O O . ASN A 1 137 ? 1.812 -1.326 -28.416 1.00 95.38 137 ASN A O 1
ATOM 1101 N N . MET A 1 138 ? 1.951 -0.794 -26.236 1.00 95.12 138 MET A N 1
ATOM 1102 C CA . MET A 1 138 ? 3.174 0.004 -26.356 1.00 95.12 138 MET A CA 1
ATOM 1103 C C . MET A 1 138 ? 4.014 -0.061 -25.087 1.00 95.12 138 MET A C 1
ATOM 1105 O O . MET A 1 138 ? 3.499 -0.281 -23.995 1.00 95.12 138 MET A O 1
ATOM 1109 N N . TYR A 1 139 ? 5.321 0.112 -25.229 1.00 94.25 139 TYR A N 1
ATOM 1110 C CA . TYR A 1 139 ? 6.237 0.181 -24.096 1.00 94.25 139 TYR A CA 1
ATOM 1111 C C . TYR A 1 139 ? 6.498 1.634 -23.717 1.00 94.25 139 TYR A C 1
ATOM 1113 O O . TYR A 1 139 ? 6.556 2.476 -24.608 1.00 94.25 139 TYR A O 1
ATOM 1121 N N . LEU A 1 140 ? 6.711 1.919 -22.428 1.00 92.56 140 LEU A N 1
ATOM 1122 C CA . LEU A 1 140 ? 7.009 3.274 -21.943 1.00 92.56 140 LEU A CA 1
ATOM 1123 C C . LEU A 1 140 ? 8.090 3.967 -22.783 1.00 92.56 140 LEU A C 1
ATOM 1125 O O . LEU A 1 140 ? 7.908 5.099 -23.209 1.00 92.56 140 LEU A O 1
ATOM 1129 N N . ASN A 1 141 ? 9.194 3.268 -23.048 1.00 91.62 141 ASN A N 1
ATOM 1130 C CA . ASN A 1 141 ? 10.345 3.824 -23.758 1.00 91.62 141 ASN A CA 1
ATOM 1131 C C . ASN A 1 141 ? 10.113 4.009 -25.266 1.00 91.62 141 ASN A C 1
ATOM 1133 O O . ASN A 1 141 ? 10.956 4.611 -25.926 1.00 91.62 141 ASN A O 1
ATOM 1137 N N . ASN A 1 142 ? 9.021 3.472 -25.814 1.00 93.69 142 ASN A N 1
ATOM 1138 C CA . ASN A 1 142 ? 8.665 3.660 -27.220 1.00 93.69 142 ASN A CA 1
ATOM 1139 C C . ASN A 1 142 ? 7.802 4.910 -27.428 1.00 93.69 142 ASN A C 1
ATOM 1141 O O . ASN A 1 142 ? 7.780 5.439 -28.537 1.00 93.69 142 ASN A O 1
ATOM 1145 N N . ILE A 1 143 ? 7.134 5.393 -26.373 1.00 95.69 143 ILE A N 1
ATOM 1146 C CA . ILE A 1 143 ? 6.295 6.589 -26.440 1.00 95.69 143 ILE A CA 1
ATOM 1147 C C . ILE A 1 143 ? 7.181 7.780 -26.798 1.00 95.69 143 ILE A C 1
ATOM 1149 O O . ILE A 1 143 ? 8.134 8.108 -26.090 1.00 95.69 143 ILE A O 1
ATOM 1153 N N . SER A 1 144 ? 6.901 8.377 -27.951 1.00 96.00 144 SER A N 1
ATOM 1154 C CA . SER A 1 144 ? 7.689 9.471 -28.509 1.00 96.00 144 SER A CA 1
ATOM 1155 C C . SER A 1 144 ? 6.872 10.250 -29.534 1.00 96.00 144 SER A C 1
ATOM 1157 O O . SER A 1 144 ? 5.775 9.851 -29.908 1.00 96.00 144 SER A O 1
ATOM 1159 N N . SER A 1 145 ? 7.428 11.329 -30.085 1.00 95.06 145 SER A N 1
ATOM 1160 C CA . SER A 1 145 ? 6.762 12.079 -31.160 1.00 95.06 145 SER A CA 1
ATOM 1161 C C . SER A 1 145 ? 6.608 11.293 -32.470 1.00 95.06 145 SER A C 1
ATOM 1163 O O . SER A 1 145 ? 5.831 11.699 -33.329 1.00 95.06 145 SER A O 1
ATOM 1165 N N . GLN A 1 146 ? 7.346 10.189 -32.643 1.00 95.69 146 GLN A N 1
ATOM 1166 C CA . GLN A 1 146 ? 7.232 9.299 -33.806 1.00 95.69 146 GLN A CA 1
ATOM 1167 C C . GLN A 1 146 ? 6.276 8.122 -33.564 1.00 95.69 146 GLN A C 1
ATOM 1169 O O . GLN A 1 146 ? 5.802 7.523 -34.525 1.00 95.69 146 GLN A O 1
ATOM 1174 N N . ASP A 1 147 ? 6.003 7.800 -32.299 1.00 95.88 147 ASP A N 1
ATOM 1175 C CA . ASP A 1 147 ? 5.089 6.738 -31.867 1.00 95.88 147 ASP A CA 1
ATOM 1176 C C . ASP A 1 147 ? 4.326 7.217 -30.616 1.00 95.88 147 ASP A C 1
ATOM 1178 O O . ASP A 1 147 ? 4.636 6.802 -29.494 1.00 95.88 147 ASP A O 1
ATOM 1182 N N . PRO A 1 148 ? 3.415 8.199 -30.768 1.00 97.00 148 PRO A N 1
ATOM 1183 C CA . PRO A 1 148 ? 2.710 8.780 -29.634 1.00 97.00 148 PRO A CA 1
ATOM 1184 C C . PRO A 1 148 ? 1.657 7.820 -29.077 1.00 97.00 148 PRO A C 1
ATOM 1186 O O . PRO A 1 148 ? 1.099 6.974 -29.783 1.00 97.00 148 PRO A O 1
ATOM 1189 N N . ALA A 1 149 ? 1.317 8.002 -27.803 1.00 97.44 149 ALA A N 1
ATOM 1190 C CA . ALA A 1 149 ? 0.160 7.359 -27.202 1.00 97.44 149 ALA A CA 1
ATOM 1191 C C . ALA A 1 149 ? -1.133 7.738 -27.961 1.00 97.44 149 ALA A C 1
ATOM 1193 O O . ALA A 1 149 ? -1.230 8.836 -28.508 1.00 97.44 149 ALA A O 1
ATOM 1194 N N . PRO A 1 150 ? -2.167 6.873 -27.989 1.00 97.38 150 PRO A N 1
ATOM 1195 C CA . PRO A 1 150 ? -3.378 7.081 -28.797 1.00 97.38 150 PRO A CA 1
ATOM 1196 C C . PRO A 1 150 ? -4.365 8.115 -28.218 1.00 97.38 150 PRO A C 1
ATOM 1198 O O . PRO A 1 150 ? -5.578 7.889 -28.161 1.00 97.38 150 PRO A O 1
ATOM 1201 N N . TYR A 1 151 ? -3.861 9.266 -27.787 1.00 97.81 151 TYR A N 1
ATOM 1202 C CA . TYR A 1 151 ? -4.618 10.375 -27.213 1.00 97.81 151 TYR A CA 1
ATOM 1203 C C . TYR A 1 151 ? -4.292 11.653 -27.974 1.00 97.81 151 TYR A C 1
ATOM 1205 O O . TYR A 1 151 ? -3.157 11.857 -28.384 1.00 97.81 151 TYR A O 1
ATOM 1213 N N . ASN A 1 152 ? -5.279 12.530 -28.142 1.00 96.75 152 ASN A N 1
ATOM 1214 C CA . ASN A 1 152 ? -5.046 13.859 -28.710 1.00 96.75 152 ASN A CA 1
ATOM 1215 C C . ASN A 1 152 ? -4.813 14.863 -27.574 1.00 96.75 152 ASN A C 1
ATOM 1217 O O . ASN A 1 152 ? -5.641 15.748 -27.341 1.00 96.75 152 ASN A O 1
ATOM 1221 N N . ALA A 1 153 ? -3.765 14.624 -26.784 1.00 95.50 153 ALA A N 1
ATOM 1222 C CA . ALA A 1 153 ? -3.440 15.460 -25.640 1.00 95.50 153 ALA A CA 1
ATOM 1223 C C . ALA A 1 153 ? -2.813 16.785 -26.109 1.00 95.50 153 ALA A C 1
ATOM 1225 O O . ALA A 1 153 ? -2.236 16.881 -27.187 1.00 95.50 153 ALA A O 1
ATOM 1226 N N . ASP A 1 154 ? -2.990 17.849 -25.331 1.00 90.56 154 ASP A N 1
ATOM 1227 C CA . ASP A 1 154 ? -2.427 19.147 -25.702 1.00 90.56 154 ASP A CA 1
ATOM 1228 C C . ASP A 1 154 ? -0.918 19.193 -25.409 1.00 90.56 154 ASP A C 1
ATOM 1230 O O . ASP A 1 154 ? -0.399 18.401 -24.618 1.00 90.56 154 ASP A O 1
ATOM 1234 N N . HIS A 1 155 ? -0.210 20.145 -26.018 1.00 90.38 155 HIS A N 1
ATOM 1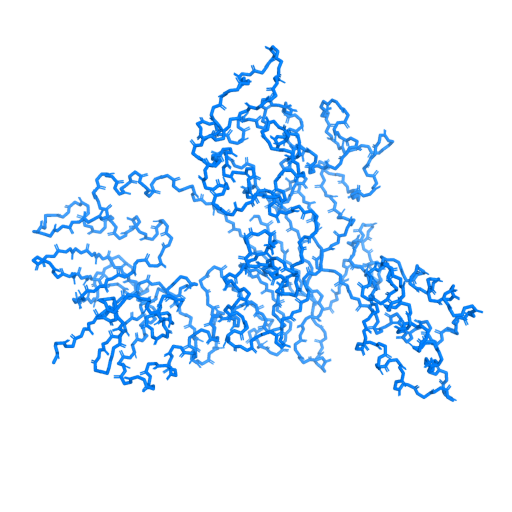235 C CA . HIS A 1 155 ? 1.225 20.374 -25.813 1.00 90.38 155 HIS A CA 1
ATOM 1236 C C . HIS A 1 155 ? 2.111 19.141 -26.073 1.00 90.38 155 HIS A C 1
ATOM 1238 O O . HIS A 1 155 ? 3.162 19.000 -25.447 1.00 90.38 155 HIS A O 1
ATOM 1244 N N . TYR A 1 156 ? 1.705 18.272 -27.006 1.00 93.75 156 TYR A N 1
ATOM 1245 C CA . TYR A 1 156 ? 2.400 17.024 -27.349 1.00 93.75 156 TYR A CA 1
ATOM 1246 C C . TYR A 1 156 ? 2.524 16.048 -26.171 1.00 93.75 156 TYR A C 1
ATOM 1248 O O . TYR A 1 156 ? 3.437 15.222 -26.145 1.00 93.75 156 TYR A O 1
ATOM 1256 N N . ALA A 1 157 ? 1.641 16.138 -25.172 1.00 94.50 157 ALA A N 1
ATOM 1257 C CA . ALA A 1 157 ? 1.728 15.298 -23.982 1.00 94.50 157 ALA A CA 1
ATOM 1258 C C . ALA A 1 157 ? 1.584 13.799 -24.301 1.00 94.50 157 ALA A C 1
ATOM 1260 O O . ALA A 1 157 ? 2.105 12.970 -23.564 1.00 94.50 157 ALA A O 1
ATOM 1261 N N . GLU A 1 158 ? 0.932 13.44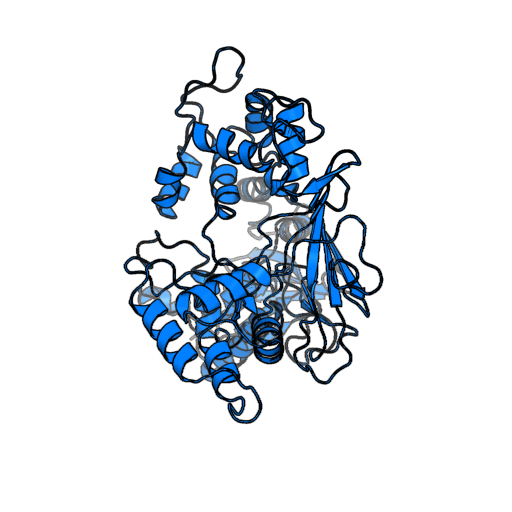0 -25.407 1.00 96.00 158 GLU A N 1
ATOM 1262 C CA . GLU A 1 158 ? 0.830 12.077 -25.932 1.00 96.00 158 GLU A CA 1
ATOM 1263 C C . GLU A 1 158 ? 2.171 11.497 -26.408 1.00 96.00 158 GLU A C 1
ATOM 1265 O O . GLU A 1 158 ? 2.316 10.280 -26.492 1.00 96.00 158 GLU A O 1
ATOM 1270 N N . ALA A 1 159 ? 3.159 12.345 -26.695 1.00 96.50 159 ALA A N 1
ATOM 1271 C CA . ALA A 1 159 ? 4.520 11.942 -27.039 1.00 96.50 159 ALA A CA 1
ATOM 1272 C C . ALA A 1 159 ? 5.417 11.740 -25.802 1.00 96.50 159 ALA A C 1
ATOM 1274 O O . ALA A 1 159 ? 6.592 11.409 -25.955 1.00 96.50 159 ALA A O 1
ATOM 1275 N N . ASP A 1 160 ? 4.873 11.938 -24.599 1.00 94.50 160 ASP A N 1
ATOM 1276 C CA . ASP A 1 160 ? 5.559 11.821 -23.316 1.00 94.50 160 ASP A CA 1
ATOM 1277 C C . ASP A 1 160 ? 4.908 10.759 -22.417 1.00 94.50 160 ASP A C 1
ATOM 1279 O O . ASP A 1 160 ? 3.815 10.249 -22.669 1.00 94.50 160 ASP A O 1
ATOM 1283 N N . SER A 1 161 ? 5.586 10.424 -21.319 1.00 92.94 161 SER A N 1
ATOM 1284 C CA . SER A 1 161 ? 5.066 9.510 -20.296 1.00 92.94 161 SER A CA 1
ATOM 1285 C C . SER A 1 161 ? 3.704 9.970 -19.744 1.00 92.94 161 SER A C 1
ATOM 1287 O O . SER A 1 161 ? 3.557 11.152 -19.412 1.00 92.94 161 SER A O 1
ATOM 1289 N N . PRO A 1 162 ? 2.735 9.060 -19.497 1.00 92.69 162 PRO A N 1
ATOM 1290 C CA . PRO A 1 162 ? 1.445 9.430 -18.900 1.00 92.69 162 PRO A CA 1
ATOM 1291 C C . PRO A 1 162 ? 1.594 10.055 -17.505 1.00 92.69 162 PRO A C 1
ATOM 1293 O O . PRO A 1 162 ? 0.715 10.792 -17.048 1.00 92.69 162 PRO A O 1
ATOM 1296 N N . TYR A 1 163 ? 2.724 9.797 -16.832 1.00 90.31 163 TYR A N 1
ATOM 1297 C CA . TYR A 1 163 ? 3.051 10.384 -15.536 1.00 90.31 163 TYR A CA 1
ATOM 1298 C C . TYR A 1 163 ? 3.324 11.892 -15.596 1.00 90.31 163 TYR A C 1
ATOM 1300 O O . TYR A 1 163 ? 3.217 12.557 -14.563 1.00 90.31 163 TYR A O 1
ATOM 1308 N N . ASN A 1 164 ? 3.617 12.450 -16.778 1.00 91.25 164 ASN A N 1
ATOM 1309 C CA . ASN A 1 164 ? 3.885 13.877 -16.941 1.00 91.25 164 ASN A CA 1
ATOM 1310 C C . ASN A 1 164 ? 2.695 14.740 -16.489 1.00 91.25 164 ASN A C 1
ATOM 1312 O O . ASN A 1 164 ? 2.893 15.801 -15.905 1.00 91.25 164 ASN A O 1
ATOM 1316 N N . GLY A 1 165 ? 1.458 14.247 -16.631 1.00 92.94 165 GLY A N 1
ATOM 1317 C CA . GLY A 1 165 ? 0.278 14.941 -16.111 1.00 92.94 165 GLY A CA 1
ATOM 1318 C C . GLY A 1 165 ? 0.348 15.197 -14.602 1.00 92.94 165 GLY A C 1
ATOM 1319 O O . GLY A 1 165 ? 0.032 16.298 -14.159 1.00 92.94 165 GLY A O 1
ATOM 1320 N N . PHE A 1 166 ? 0.843 14.249 -13.794 1.00 92.38 166 PHE A N 1
ATOM 1321 C CA . PHE A 1 166 ? 1.035 14.488 -12.355 1.00 92.38 166 PHE A CA 1
ATOM 1322 C C . PHE A 1 166 ? 2.079 15.574 -12.095 1.00 92.38 166 PHE A C 1
ATOM 1324 O O . PHE A 1 166 ? 1.864 16.423 -11.230 1.00 92.38 166 PHE A O 1
ATOM 1331 N N . THR A 1 167 ? 3.174 15.570 -12.858 1.00 90.25 167 THR A N 1
ATOM 1332 C CA . THR A 1 167 ? 4.233 16.582 -12.767 1.00 90.25 167 THR A CA 1
ATOM 1333 C C . THR A 1 167 ? 3.719 17.970 -13.144 1.00 90.25 167 THR A C 1
ATOM 1335 O O . THR A 1 167 ? 4.014 18.931 -12.433 1.00 90.25 167 THR A O 1
ATOM 1338 N N . THR A 1 168 ? 2.897 18.086 -14.189 1.00 92.31 168 THR A N 1
ATOM 1339 C CA . THR A 1 168 ? 2.238 19.343 -14.571 1.00 92.31 168 THR A CA 1
ATOM 1340 C C . THR A 1 168 ? 1.409 19.902 -13.417 1.00 92.31 168 THR A C 1
ATOM 1342 O O . THR A 1 168 ? 1.587 21.062 -13.047 1.00 92.31 168 THR A O 1
ATOM 1345 N N . ILE A 1 169 ? 0.571 19.073 -12.782 1.00 94.25 169 ILE A N 1
ATOM 1346 C CA . ILE A 1 169 ? -0.271 19.523 -11.662 1.00 94.25 169 ILE A CA 1
ATOM 1347 C C . ILE A 1 169 ? 0.552 19.837 -10.407 1.00 94.25 169 ILE A C 1
ATOM 1349 O O . ILE A 1 169 ? 0.249 20.794 -9.694 1.00 94.25 169 ILE A O 1
ATOM 1353 N N . GLU A 1 170 ? 1.605 19.070 -10.117 1.00 91.94 170 GLU A N 1
ATOM 1354 C CA . GLU A 1 170 ? 2.486 19.334 -8.973 1.00 91.94 170 GLU A CA 1
ATOM 1355 C C . GLU A 1 170 ? 3.215 20.673 -9.107 1.00 91.94 170 GLU A C 1
ATOM 1357 O O . GLU A 1 170 ? 3.200 21.485 -8.172 1.00 91.94 170 GLU A O 1
ATOM 1362 N N . ASN A 1 171 ? 3.746 20.954 -10.300 1.00 92.69 171 ASN A N 1
ATOM 1363 C CA . ASN A 1 171 ? 4.479 22.180 -10.609 1.00 92.69 171 ASN A CA 1
ATOM 1364 C C . ASN A 1 171 ? 3.647 23.459 -10.443 1.00 92.69 171 ASN A C 1
ATOM 1366 O O . ASN A 1 171 ? 4.226 24.537 -10.288 1.00 92.69 171 ASN A O 1
ATOM 1370 N N . LEU A 1 172 ? 2.315 23.359 -10.381 1.00 95.12 172 LEU A N 1
ATOM 1371 C CA . LEU A 1 172 ? 1.459 24.498 -10.056 1.00 95.12 172 LEU A CA 1
ATOM 1372 C C . LEU A 1 172 ? 1.743 25.066 -8.664 1.00 95.12 172 LEU A C 1
ATOM 1374 O O . LEU A 1 172 ? 1.484 26.245 -8.422 1.00 95.12 172 LEU A O 1
ATOM 1378 N N . ALA A 1 173 ? 2.244 24.247 -7.734 1.00 94.88 173 ALA A N 1
ATOM 1379 C CA . ALA A 1 173 ? 2.345 24.608 -6.325 1.00 94.88 173 ALA A CA 1
ATOM 1380 C C . ALA A 1 173 ? 3.694 24.297 -5.674 1.00 94.88 173 ALA A C 1
ATOM 1382 O O . ALA A 1 173 ? 4.140 25.057 -4.806 1.00 94.88 173 ALA A O 1
ATOM 1383 N N . VAL A 1 174 ? 4.330 23.187 -6.052 1.00 90.69 174 VAL A N 1
ATOM 1384 C CA . VAL A 1 174 ? 5.582 22.706 -5.462 1.00 90.69 174 VAL A CA 1
ATOM 1385 C C . VAL A 1 174 ? 6.444 22.121 -6.576 1.00 90.69 174 VAL A C 1
ATOM 1387 O O . VAL A 1 174 ? 5.999 21.263 -7.318 1.00 90.69 174 VAL A O 1
ATOM 1390 N N . THR A 1 175 ? 7.695 22.560 -6.703 1.00 84.88 175 THR A N 1
ATOM 1391 C CA . THR A 1 175 ? 8.619 21.915 -7.649 1.00 84.88 175 THR A CA 1
ATOM 1392 C C . THR A 1 175 ? 9.128 20.589 -7.069 1.00 84.88 175 THR A C 1
ATOM 1394 O O . THR A 1 175 ? 9.311 20.514 -5.849 1.00 84.88 175 THR A O 1
ATOM 1397 N N . PRO A 1 176 ? 9.476 19.578 -7.888 1.00 78.25 176 PRO A N 1
ATOM 1398 C CA . PRO A 1 176 ? 10.022 18.308 -7.397 1.00 78.25 176 PRO A CA 1
ATOM 1399 C C . PRO A 1 176 ? 11.210 18.493 -6.436 1.00 78.25 176 PRO A C 1
ATOM 1401 O O . PRO A 1 176 ? 11.270 17.906 -5.356 1.00 78.25 176 PRO A O 1
ATOM 1404 N N . THR A 1 177 ? 12.121 19.417 -6.758 1.00 80.94 177 THR A N 1
ATOM 1405 C CA . THR A 1 177 ? 13.273 19.763 -5.907 1.00 80.94 177 THR A CA 1
ATOM 1406 C C . THR A 1 177 ? 12.869 20.333 -4.545 1.00 80.94 177 THR A C 1
ATOM 1408 O O . THR A 1 177 ? 13.566 20.112 -3.550 1.00 80.94 177 THR A O 1
ATOM 1411 N N . ALA A 1 178 ? 11.777 21.098 -4.481 1.00 84.94 178 ALA A N 1
ATOM 1412 C CA . ALA A 1 178 ? 11.243 21.605 -3.223 1.00 84.94 178 ALA A CA 1
ATOM 1413 C C . ALA A 1 178 ? 10.532 20.493 -2.441 1.00 84.94 178 ALA A C 1
ATOM 1415 O O . ALA A 1 178 ? 10.757 20.365 -1.236 1.00 84.94 178 ALA A O 1
ATOM 1416 N N . ALA A 1 179 ? 9.747 19.659 -3.126 1.00 82.50 179 ALA A N 1
ATOM 1417 C CA . ALA A 1 179 ? 9.007 18.549 -2.539 1.00 82.50 179 ALA A CA 1
ATOM 1418 C C . ALA A 1 179 ? 9.934 17.558 -1.812 1.00 82.50 179 ALA A C 1
ATOM 1420 O O . ALA A 1 179 ? 9.659 17.179 -0.671 1.00 82.50 179 ALA A O 1
ATOM 1421 N N . LEU A 1 180 ? 11.090 17.235 -2.407 1.00 77.81 180 LEU A N 1
ATOM 1422 C CA . LEU A 1 180 ? 12.129 16.376 -1.814 1.00 77.81 180 LEU A CA 1
ATOM 1423 C C . LEU A 1 180 ? 12.728 16.919 -0.503 1.00 77.81 180 LEU A C 1
ATOM 1425 O O . LEU A 1 180 ? 13.363 16.178 0.245 1.00 77.81 180 LEU A O 1
ATOM 1429 N N . LYS A 1 181 ? 12.547 18.211 -0.208 1.00 81.50 181 LYS A N 1
ATOM 1430 C CA . LYS A 1 181 ? 13.057 18.872 1.006 1.00 81.50 181 LYS A CA 1
ATOM 1431 C C . LYS A 1 181 ? 11.970 19.112 2.055 1.00 81.50 181 LYS A C 1
ATOM 1433 O O . LYS A 1 181 ? 12.266 19.654 3.119 1.00 81.50 181 LYS A O 1
ATOM 1438 N N . MET A 1 182 ? 10.720 18.741 1.777 1.00 84.69 182 MET A N 1
ATOM 1439 C CA . MET A 1 182 ? 9.606 18.955 2.697 1.00 84.69 182 MET A CA 1
ATOM 1440 C C . MET A 1 182 ? 9.522 17.834 3.730 1.00 84.69 182 MET A C 1
ATOM 1442 O O . MET A 1 182 ? 9.340 16.663 3.398 1.00 84.69 182 MET A O 1
ATOM 1446 N N . SER A 1 183 ? 9.566 18.197 5.013 1.00 83.50 183 SER A N 1
ATOM 1447 C CA . SER A 1 183 ? 9.288 17.242 6.085 1.00 83.50 183 SER A CA 1
ATOM 1448 C C . SER A 1 183 ? 7.795 16.902 6.149 1.00 83.50 183 SER A C 1
ATOM 1450 O O . SER A 1 183 ? 6.937 17.637 5.650 1.00 83.50 183 SER A O 1
ATOM 1452 N N . ARG A 1 184 ? 7.429 15.850 6.895 1.00 81.88 184 ARG A N 1
ATOM 1453 C CA . ARG A 1 184 ? 6.012 15.562 7.192 1.00 81.88 184 ARG A CA 1
ATOM 1454 C C . ARG A 1 184 ? 5.277 16.765 7.800 1.00 81.88 184 ARG A C 1
ATOM 1456 O O . ARG A 1 184 ? 4.093 16.950 7.540 1.00 81.88 184 ARG A O 1
ATOM 1463 N N . ARG A 1 185 ? 5.955 17.584 8.614 1.00 86.25 185 ARG A N 1
ATOM 1464 C CA . ARG A 1 185 ? 5.349 18.786 9.210 1.00 86.25 185 ARG A CA 1
ATOM 1465 C C . ARG A 1 185 ? 5.086 19.865 8.167 1.00 86.25 185 ARG A C 1
ATOM 1467 O O . ARG A 1 185 ? 4.085 20.566 8.288 1.00 86.25 185 ARG A O 1
ATOM 1474 N N . ASP A 1 186 ? 5.948 19.988 7.167 1.00 90.12 186 ASP A N 1
ATOM 1475 C CA . ASP A 1 186 ? 5.768 20.955 6.084 1.00 90.12 186 ASP A CA 1
ATOM 1476 C C . ASP A 1 186 ? 4.618 20.532 5.177 1.00 90.12 186 ASP A C 1
ATOM 1478 O O . ASP A 1 186 ? 3.751 21.353 4.891 1.00 90.12 186 ASP A O 1
ATOM 14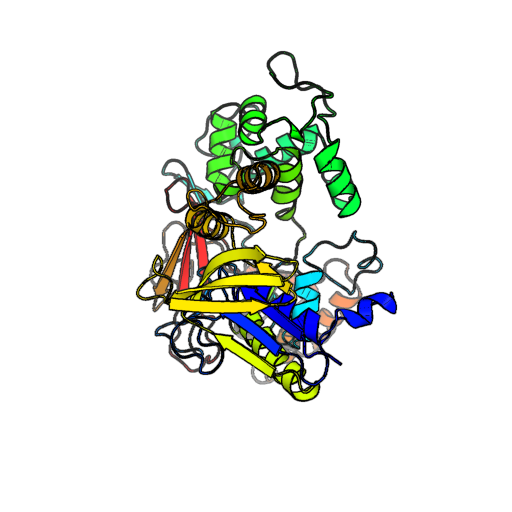82 N N . TRP A 1 187 ? 4.501 19.236 4.872 1.00 89.75 187 TRP A N 1
ATOM 1483 C CA . TRP A 1 187 ? 3.315 18.689 4.209 1.00 89.75 187 TRP A CA 1
ATOM 1484 C C . TRP A 1 187 ? 2.028 18.919 5.009 1.00 89.75 187 TRP A C 1
ATOM 1486 O O . TRP A 1 187 ? 1.036 19.365 4.445 1.00 89.75 187 TRP A O 1
ATOM 1496 N N . CYS A 1 188 ? 2.034 18.733 6.336 1.00 90.50 188 CYS A N 1
ATOM 1497 C CA . CYS A 1 188 ? 0.864 19.056 7.164 1.00 90.50 188 CYS A CA 1
ATOM 1498 C C . CYS A 1 188 ? 0.458 20.539 7.082 1.00 90.50 188 CYS A C 1
ATOM 1500 O O . CYS A 1 188 ? -0.734 20.845 7.104 1.00 90.50 188 CYS A O 1
ATOM 1502 N N . LYS A 1 189 ? 1.425 21.464 6.993 1.00 94.25 189 LYS A N 1
ATOM 1503 C CA . LYS A 1 189 ? 1.136 22.891 6.767 1.00 94.25 189 LYS A CA 1
ATOM 1504 C C . LYS A 1 189 ? 0.598 23.120 5.354 1.00 94.25 189 LYS A C 1
ATOM 1506 O O . LYS A 1 189 ? -0.362 23.871 5.193 1.00 94.25 189 LYS A O 1
ATOM 1511 N N . PHE A 1 190 ? 1.182 22.459 4.356 1.00 94.69 190 PHE A N 1
ATOM 1512 C CA . PHE A 1 190 ? 0.754 22.533 2.961 1.00 94.69 190 PHE A CA 1
ATOM 1513 C C . PHE A 1 190 ? -0.690 22.054 2.778 1.00 94.69 190 PHE A C 1
ATOM 1515 O O . PHE A 1 190 ? -1.474 22.744 2.143 1.00 94.69 190 PHE A O 1
ATOM 1522 N N . TYR A 1 191 ? -1.111 20.974 3.439 1.00 93.69 191 TYR A N 1
ATOM 1523 C CA . TYR A 1 191 ? -2.509 20.524 3.390 1.00 93.69 191 TYR A CA 1
ATOM 1524 C C . TYR A 1 191 ? -3.516 21.577 3.864 1.00 93.69 191 TYR A C 1
ATOM 1526 O O . TYR A 1 191 ? -4.680 21.523 3.491 1.00 93.69 191 TYR A O 1
ATOM 1534 N N . GLN A 1 192 ? -3.098 22.515 4.718 1.00 93.00 192 GLN A N 1
ATOM 1535 C CA . GLN A 1 192 ? -3.974 23.555 5.257 1.00 93.00 192 GLN A CA 1
ATOM 1536 C C . GLN A 1 192 ? -3.903 24.871 4.482 1.00 93.00 192 GLN A C 1
ATOM 1538 O O . GLN A 1 192 ? -4.870 25.627 4.512 1.00 93.00 192 GLN A O 1
ATOM 1543 N N . LYS A 1 193 ? -2.747 25.179 3.885 1.00 96.19 193 LYS A N 1
ATOM 1544 C CA . LYS A 1 193 ? -2.409 26.522 3.380 1.00 96.19 193 LYS A CA 1
ATOM 1545 C C . LYS A 1 193 ? -1.744 26.524 2.002 1.00 96.19 193 LYS A C 1
ATOM 1547 O O . LYS A 1 193 ? -1.313 27.577 1.545 1.00 96.19 193 LYS A O 1
ATOM 1552 N N . GLY A 1 194 ? -1.566 25.360 1.387 1.00 96.31 194 GLY A N 1
ATOM 1553 C CA . GLY A 1 194 ? -0.996 25.224 0.053 1.00 96.31 194 GLY A CA 1
ATOM 1554 C C . GLY A 1 194 ? -1.876 25.945 -0.957 1.00 96.31 194 GLY A C 1
ATOM 1555 O O . GLY A 1 194 ? -3.100 25.815 -0.918 1.00 96.31 194 GLY A O 1
ATOM 1556 N N . THR A 1 195 ? -1.246 26.711 -1.840 1.00 97.69 195 THR A N 1
ATOM 1557 C CA . THR A 1 195 ? -1.933 27.451 -2.898 1.00 97.69 195 THR A CA 1
ATOM 1558 C C . THR A 1 195 ? -1.249 27.210 -4.227 1.00 97.69 195 THR A C 1
ATOM 1560 O O . THR A 1 195 ? -0.052 26.905 -4.247 1.00 97.69 195 THR A O 1
ATOM 1563 N N . ILE A 1 196 ? -1.972 27.452 -5.314 1.00 97.81 196 ILE A N 1
ATOM 1564 C CA . ILE A 1 196 ? -1.376 27.604 -6.642 1.00 97.81 196 ILE A CA 1
ATOM 1565 C C . ILE A 1 196 ? -0.383 28.782 -6.598 1.00 97.81 196 ILE A C 1
ATOM 1567 O O . ILE A 1 196 ? -0.654 29.824 -5.986 1.00 97.81 196 ILE A O 1
ATOM 1571 N N . LYS A 1 197 ? 0.814 28.586 -7.155 1.00 97.12 197 LYS A N 1
ATOM 1572 C CA . LYS A 1 197 ? 1.950 29.526 -7.143 1.00 97.12 197 LYS A CA 1
ATOM 1573 C C . LYS A 1 197 ? 2.251 30.125 -8.509 1.00 97.12 197 LYS A C 1
ATOM 1575 O O . LYS A 1 197 ? 2.846 31.206 -8.563 1.00 97.12 197 LYS A O 1
ATOM 1580 N N . VAL A 1 198 ? 1.850 29.444 -9.569 1.00 95.56 198 VAL A N 1
ATOM 1581 C CA . VAL A 1 198 ? 2.048 29.874 -10.953 1.00 95.56 198 VAL A CA 1
ATOM 1582 C C . VAL A 1 198 ? 0.789 30.540 -11.492 1.00 95.56 198 VAL A C 1
ATOM 1584 O O . VAL A 1 198 ? -0.290 30.364 -10.933 1.00 95.56 198 VAL A O 1
ATOM 1587 N N . ASP A 1 199 ? 0.954 31.343 -12.535 1.00 95.94 199 ASP A N 1
ATOM 1588 C CA . ASP A 1 199 ? -0.173 31.797 -13.342 1.00 95.94 199 ASP A CA 1
ATOM 1589 C C . ASP A 1 199 ? -0.606 30.642 -14.256 1.00 95.94 199 ASP A C 1
ATOM 1591 O O . ASP A 1 199 ? 0.247 29.978 -14.846 1.00 95.94 199 ASP A O 1
ATOM 1595 N N . THR A 1 200 ? -1.901 30.369 -14.303 1.00 94.00 200 THR A N 1
ATOM 1596 C CA . THR A 1 200 ? -2.524 29.252 -15.028 1.00 94.00 200 THR A CA 1
ATOM 1597 C C . THR A 1 200 ? -3.173 29.705 -16.338 1.00 94.00 200 THR A C 1
ATOM 1599 O O . THR A 1 200 ? -3.627 28.867 -17.114 1.00 94.00 200 THR A O 1
ATOM 1602 N N . GLY A 1 201 ? -3.159 31.014 -16.619 1.00 91.06 201 GLY A N 1
ATOM 1603 C CA . GLY A 1 201 ? -3.661 31.601 -17.858 1.00 91.06 201 GLY A CA 1
ATOM 1604 C C . GLY A 1 201 ? -5.182 31.785 -17.903 1.00 91.06 201 GLY A C 1
ATOM 1605 O O . GLY A 1 201 ? -5.930 31.224 -17.108 1.00 91.06 201 GLY A O 1
ATOM 1606 N N . ASP A 1 202 ? -5.645 32.565 -18.884 1.00 89.81 202 ASP A N 1
ATOM 1607 C CA . ASP A 1 202 ? -7.033 33.058 -18.962 1.00 89.81 202 ASP A CA 1
ATOM 1608 C C . ASP A 1 202 ? -8.095 31.969 -19.201 1.00 89.81 202 ASP A C 1
ATOM 1610 O O . ASP A 1 202 ? -9.282 32.192 -18.967 1.00 89.81 202 ASP A O 1
ATOM 1614 N N . ALA A 1 203 ? -7.688 30.797 -19.697 1.00 89.19 203 ALA A N 1
ATOM 1615 C CA . ALA A 1 203 ? -8.590 29.672 -19.946 1.00 89.19 203 ALA A CA 1
ATOM 1616 C C . ALA A 1 203 ? -8.862 28.824 -18.689 1.00 89.19 203 ALA A C 1
ATOM 1618 O O . ALA A 1 203 ? -9.792 28.018 -18.691 1.00 89.19 203 ALA A O 1
ATOM 1619 N N . SER A 1 204 ? -8.059 29.003 -17.637 1.00 95.62 204 SER A N 1
ATOM 1620 C CA . SER A 1 204 ? -8.125 28.237 -16.395 1.00 95.62 204 SER A CA 1
ATOM 1621 C C . SER A 1 204 ? -9.187 28.795 -15.450 1.00 95.62 204 SER A C 1
ATOM 1623 O O . SER A 1 204 ? -9.269 30.002 -15.221 1.00 95.62 204 SER A O 1
ATOM 1625 N N . VAL A 1 205 ? -9.978 27.919 -14.830 1.00 96.69 205 VAL A N 1
ATOM 1626 C CA . VAL A 1 205 ? -10.928 28.320 -13.779 1.00 96.69 205 VAL A CA 1
ATOM 1627 C C . VAL A 1 205 ? -10.198 28.610 -12.466 1.00 96.69 205 VAL A C 1
ATOM 1629 O O . VAL A 1 205 ? -10.603 29.495 -11.708 1.00 96.69 205 VAL A O 1
ATOM 1632 N N . PHE A 1 206 ? -9.126 27.867 -12.183 1.00 97.31 206 PHE A N 1
ATOM 1633 C CA . PHE A 1 206 ? -8.318 28.043 -10.977 1.00 97.31 206 PHE A CA 1
ATOM 1634 C C . PHE A 1 206 ? -7.187 29.029 -11.223 1.00 97.31 206 PHE A C 1
ATOM 1636 O O . PHE A 1 206 ? -6.576 29.020 -12.286 1.00 97.31 206 PHE A O 1
ATOM 1643 N N . ASN A 1 207 ? -6.880 29.857 -10.232 1.00 96.81 207 ASN A N 1
ATOM 1644 C CA . ASN A 1 207 ? -5.942 30.962 -10.358 1.00 96.81 207 ASN A CA 1
ATOM 1645 C C . ASN A 1 207 ? -4.810 30.881 -9.336 1.00 96.81 207 ASN A C 1
ATOM 1647 O O . ASN A 1 207 ? -4.903 30.257 -8.272 1.00 96.81 207 ASN A O 1
ATOM 1651 N N . LYS A 1 208 ? -3.729 31.607 -9.627 1.00 97.69 208 LYS A N 1
ATOM 1652 C CA . LYS A 1 208 ? -2.657 31.847 -8.663 1.00 97.69 208 LYS A CA 1
ATOM 1653 C C . LYS A 1 208 ? -3.220 32.376 -7.342 1.00 97.69 208 LYS A C 1
ATOM 1655 O O . LYS A 1 208 ? -3.878 33.409 -7.298 1.00 97.69 208 LYS A O 1
ATOM 1660 N N . GLY A 1 209 ? -2.863 31.716 -6.243 1.00 97.44 209 GLY A N 1
ATOM 1661 C CA . GLY A 1 209 ? -3.322 32.071 -4.900 1.00 97.44 209 GLY A CA 1
ATOM 1662 C C . GLY A 1 209 ? -4.493 31.235 -4.389 1.00 97.44 209 GLY A C 1
ATOM 1663 O O . GLY A 1 209 ? -4.674 31.187 -3.171 1.00 97.44 209 GLY A O 1
ATOM 1664 N N . ASP A 1 210 ? -5.203 30.507 -5.255 1.00 98.00 210 ASP A N 1
ATOM 1665 C CA . ASP A 1 210 ? -6.299 29.641 -4.822 1.00 98.00 210 ASP A CA 1
ATOM 1666 C C . ASP A 1 210 ? -5.801 28.518 -3.912 1.00 98.00 210 ASP A C 1
ATOM 1668 O O . ASP A 1 210 ? -4.723 27.943 -4.107 1.00 98.00 210 ASP A O 1
ATOM 1672 N N . VAL A 1 211 ? -6.595 28.211 -2.885 1.00 97.44 211 VAL A N 1
ATOM 1673 C CA . VAL A 1 211 ? -6.249 27.239 -1.847 1.00 97.44 211 VAL A CA 1
ATOM 1674 C C . VAL A 1 211 ? -6.522 25.826 -2.354 1.00 97.44 211 VAL A C 1
ATOM 1676 O O . VAL A 1 211 ? -7.666 25.419 -2.525 1.00 97.44 211 VAL A O 1
ATOM 1679 N N . LEU A 1 212 ? -5.467 25.023 -2.497 1.00 96.94 212 LEU A N 1
ATOM 1680 C CA . LEU A 1 212 ? -5.541 23.657 -3.039 1.00 96.94 212 LEU A CA 1
ATOM 1681 C C . LEU A 1 212 ? -6.397 22.710 -2.200 1.00 96.94 212 LEU A C 1
ATOM 1683 O O . LEU A 1 212 ? -6.883 21.697 -2.698 1.00 96.94 212 LEU A O 1
ATOM 1687 N N . ARG A 1 213 ? -6.573 23.014 -0.911 1.00 95.31 213 ARG A N 1
ATOM 1688 C CA . ARG A 1 213 ? -7.453 22.228 -0.048 1.00 95.31 213 ARG A CA 1
ATOM 1689 C C . ARG A 1 213 ? -8.922 22.364 -0.458 1.00 95.31 213 ARG A C 1
ATOM 1691 O O . ARG A 1 213 ? -9.700 21.453 -0.203 1.00 95.31 213 ARG A O 1
ATOM 1698 N N . ASP A 1 214 ? -9.294 23.461 -1.094 1.00 95.25 214 ASP A N 1
ATOM 1699 C CA . ASP A 1 214 ? -10.682 23.728 -1.458 1.00 95.25 214 ASP A CA 1
ATOM 1700 C C . ASP A 1 214 ? -10.953 23.340 -2.928 1.00 95.25 214 ASP A C 1
ATOM 1702 O O . ASP A 1 214 ? -12.069 23.477 -3.420 1.00 95.25 214 ASP A O 1
ATOM 1706 N N . ILE A 1 215 ? -9.943 22.775 -3.607 1.00 97.12 215 ILE A N 1
ATOM 1707 C CA . ILE A 1 215 ? -9.998 22.313 -4.993 1.00 97.12 215 ILE A CA 1
ATOM 1708 C C . ILE A 1 215 ? -9.929 20.783 -5.034 1.00 97.12 215 ILE A C 1
ATOM 1710 O O . ILE A 1 215 ? -9.024 20.157 -4.468 1.00 97.12 215 ILE A O 1
ATOM 1714 N N . GLY A 1 216 ? -10.866 20.169 -5.750 1.00 96.00 216 GLY A N 1
ATOM 1715 C CA . GLY A 1 216 ? -10.827 18.744 -6.060 1.00 96.00 216 GLY A CA 1
ATOM 1716 C C . GLY A 1 216 ? -9.756 18.414 -7.108 1.00 96.00 216 GLY A C 1
ATOM 1717 O O . GLY A 1 216 ? -9.632 19.112 -8.109 1.00 96.00 216 GLY A O 1
ATOM 1718 N N . TYR A 1 217 ? -8.976 17.358 -6.881 1.00 95.88 217 TYR A N 1
ATOM 1719 C CA . TYR A 1 217 ? -7.808 17.021 -7.700 1.00 95.88 217 TYR A CA 1
ATOM 1720 C C . TYR A 1 217 ? -8.166 16.655 -9.137 1.00 95.88 217 TYR A C 1
ATOM 1722 O O . TYR A 1 217 ? -7.461 17.044 -10.061 1.00 95.88 217 TYR A O 1
ATOM 1730 N N . TRP A 1 218 ? -9.290 15.962 -9.324 1.00 95.62 218 TRP A N 1
ATOM 1731 C CA . TRP A 1 218 ? -9.820 15.670 -10.651 1.00 95.62 218 TRP A CA 1
ATOM 1732 C C . TRP A 1 218 ? -10.182 16.963 -11.388 1.00 95.62 218 TRP A C 1
ATOM 1734 O O . TRP A 1 218 ? -9.792 17.126 -12.538 1.00 95.62 218 TRP A O 1
ATOM 1744 N N . ASN A 1 219 ? -10.852 17.909 -10.709 1.00 96.94 219 ASN A N 1
ATOM 1745 C CA . ASN A 1 219 ? -11.208 19.201 -11.306 1.00 96.94 219 ASN A CA 1
ATOM 1746 C C . ASN A 1 219 ? -9.951 19.967 -11.740 1.00 96.94 219 ASN A C 1
ATOM 1748 O O . ASN A 1 219 ? -9.905 20.468 -12.856 1.00 96.94 219 ASN A O 1
ATOM 1752 N N . LEU A 1 220 ? -8.936 20.038 -10.869 1.00 97.06 220 LEU A N 1
ATOM 1753 C CA . LEU A 1 220 ? -7.677 20.723 -11.168 1.00 97.06 220 LEU A CA 1
ATOM 1754 C C . LEU A 1 220 ? -6.938 20.060 -12.333 1.00 97.06 220 LEU A C 1
ATOM 1756 O O . LEU A 1 220 ? -6.423 20.741 -13.206 1.00 97.06 220 LEU A O 1
ATOM 1760 N N . MET A 1 221 ? -6.894 18.728 -12.362 1.00 95.94 221 MET A N 1
ATOM 1761 C CA . MET A 1 221 ? -6.227 17.999 -13.435 1.00 95.94 221 MET A CA 1
ATOM 1762 C C . MET A 1 221 ? -6.944 18.174 -14.776 1.00 95.94 221 MET A C 1
ATOM 1764 O O . MET A 1 221 ? -6.289 18.395 -15.789 1.00 95.94 221 MET A O 1
ATOM 1768 N N . PHE A 1 222 ? -8.275 18.115 -14.785 1.00 96.12 222 PHE A N 1
ATOM 1769 C CA . PHE A 1 222 ? -9.070 18.311 -15.994 1.00 96.12 222 PHE A CA 1
ATOM 1770 C C . PHE A 1 222 ? -8.938 19.734 -16.552 1.00 96.12 222 PHE A C 1
ATOM 1772 O O . PHE A 1 222 ? -8.776 19.906 -17.755 1.00 96.12 222 PHE A O 1
ATOM 1779 N N . ASP A 1 223 ? -8.968 20.741 -15.677 1.00 96.44 223 ASP A N 1
ATOM 1780 C CA . ASP A 1 223 ? -8.805 22.156 -16.031 1.00 96.44 223 ASP A CA 1
ATOM 1781 C C . ASP A 1 223 ? -7.445 22.439 -16.691 1.00 96.44 223 ASP A C 1
ATOM 1783 O O . ASP A 1 223 ? -7.365 23.196 -17.651 1.00 96.44 223 ASP A O 1
ATOM 1787 N N . GLN A 1 224 ? -6.386 21.766 -16.234 1.00 95.69 224 GLN A N 1
ATOM 1788 C CA . GLN A 1 224 ? -5.014 22.038 -16.673 1.00 95.69 224 GLN A CA 1
ATOM 1789 C C . GLN A 1 224 ? -4.531 21.142 -17.821 1.00 95.69 224 GLN A C 1
ATOM 1791 O O . GLN A 1 224 ? -3.637 21.535 -18.564 1.00 95.69 224 GLN A O 1
ATOM 1796 N N . LEU A 1 225 ? -5.079 19.931 -17.965 1.00 95.62 225 LEU A N 1
ATOM 1797 C CA . LEU A 1 225 ? -4.674 18.978 -19.011 1.00 95.62 225 LEU A CA 1
ATOM 1798 C C . LEU A 1 225 ? -5.690 18.868 -20.157 1.00 95.62 225 LEU A C 1
ATOM 1800 O O . LEU A 1 225 ? -5.411 18.230 -21.175 1.00 95.62 225 LEU A O 1
ATOM 1804 N N . GLY A 1 226 ? -6.890 19.422 -19.978 1.00 95.44 226 GLY A N 1
ATOM 1805 C CA . GLY A 1 226 ? -8.027 19.158 -20.851 1.00 95.44 226 GLY A CA 1
ATOM 1806 C C . GLY A 1 226 ? -8.491 17.697 -20.793 1.00 95.44 226 GLY A C 1
ATOM 1807 O O . GLY A 1 226 ? -7.959 16.860 -20.061 1.00 95.44 226 GLY A O 1
ATOM 1808 N N . SER A 1 227 ? -9.510 17.367 -21.591 1.00 95.75 227 SER A N 1
ATOM 1809 C CA . SER A 1 227 ? -10.141 16.041 -21.543 1.00 95.75 227 SER A CA 1
ATOM 1810 C C . SER A 1 227 ? -9.203 14.905 -21.959 1.00 95.75 227 SER A C 1
ATOM 1812 O O . SER A 1 227 ? -9.164 13.874 -21.293 1.00 95.75 227 SER A O 1
ATOM 1814 N N . GLU A 1 228 ? -8.468 15.060 -23.063 1.00 97.56 228 GLU A N 1
ATOM 1815 C CA . GLU A 1 228 ? -7.601 13.992 -23.580 1.00 97.56 228 GLU A CA 1
ATOM 1816 C C . GLU A 1 228 ? -6.334 13.819 -22.741 1.00 97.56 228 GLU A C 1
ATOM 1818 O O . GLU A 1 228 ? -5.954 12.683 -22.465 1.00 97.56 228 GLU A O 1
ATOM 1823 N N . GLY A 1 229 ? -5.733 14.914 -22.259 1.00 96.75 229 GLY A N 1
ATOM 1824 C CA . GLY A 1 229 ? -4.598 14.845 -21.338 1.00 96.75 229 GLY A CA 1
ATOM 1825 C C . GLY A 1 229 ? -4.986 14.219 -19.997 1.00 96.75 229 GLY A C 1
ATOM 1826 O O . GLY A 1 229 ? -4.283 13.338 -19.502 1.00 96.75 229 GLY A O 1
ATOM 1827 N N . PHE A 1 230 ? -6.151 14.587 -19.447 1.00 96.56 230 PHE A N 1
ATOM 1828 C CA . PHE A 1 230 ? -6.690 13.935 -18.253 1.00 96.56 230 PHE A CA 1
ATOM 1829 C C . PHE A 1 230 ? -6.898 12.431 -18.470 1.00 96.56 230 PHE A C 1
ATOM 1831 O O . PHE A 1 230 ? -6.446 11.635 -17.647 1.00 96.56 230 PHE A O 1
ATOM 1838 N N . ASN A 1 231 ? -7.556 12.032 -19.566 1.00 96.31 231 ASN A N 1
ATOM 1839 C CA . ASN A 1 231 ? -7.802 10.621 -19.867 1.00 96.31 231 ASN A CA 1
ATOM 1840 C C . ASN A 1 231 ? -6.487 9.849 -20.003 1.00 96.31 231 ASN A C 1
ATOM 1842 O O . ASN A 1 231 ? -6.345 8.789 -19.401 1.00 96.31 231 ASN A O 1
ATOM 1846 N N . TYR A 1 232 ? -5.498 10.410 -20.703 1.00 96.88 232 TYR A N 1
ATOM 1847 C CA . TYR A 1 232 ? -4.195 9.772 -20.861 1.00 96.88 232 TYR A CA 1
ATOM 1848 C C . TYR A 1 232 ? -3.490 9.545 -19.517 1.00 96.88 232 TYR A C 1
ATOM 1850 O O . TYR A 1 232 ? -3.045 8.432 -19.230 1.00 96.88 232 TYR A O 1
ATOM 1858 N N . THR A 1 233 ? -3.446 10.556 -18.646 1.00 95.19 233 THR A N 1
ATOM 1859 C CA . THR A 1 233 ? -2.878 10.413 -17.297 1.00 95.19 233 THR A CA 1
ATOM 1860 C C . THR A 1 233 ? -3.684 9.437 -16.442 1.00 95.19 233 THR A C 1
ATOM 1862 O O . THR A 1 233 ? -3.113 8.602 -15.737 1.00 95.19 233 THR A O 1
ATOM 1865 N N . ALA A 1 234 ? -5.014 9.490 -16.504 1.00 94.06 234 ALA A N 1
ATOM 1866 C CA . ALA A 1 234 ? -5.869 8.580 -15.758 1.00 94.06 234 ALA A CA 1
ATOM 1867 C C . ALA A 1 234 ? -5.637 7.124 -16.185 1.00 94.06 234 ALA A C 1
ATOM 1869 O O . ALA A 1 234 ? -5.450 6.262 -15.322 1.00 94.06 234 ALA A O 1
ATOM 1870 N N . ASP A 1 235 ? -5.600 6.850 -17.485 1.00 94.38 235 ASP A N 1
ATOM 1871 C CA . ASP A 1 235 ? -5.441 5.519 -18.073 1.00 94.38 235 ASP A CA 1
ATOM 1872 C C . ASP A 1 235 ? -4.024 4.973 -17.943 1.00 94.38 235 ASP A C 1
ATOM 1874 O O . ASP A 1 235 ? -3.843 3.837 -17.507 1.00 94.38 235 ASP A O 1
ATOM 1878 N N . GLY A 1 236 ? -3.015 5.801 -18.191 1.00 92.50 236 GLY A N 1
ATOM 1879 C CA . GLY A 1 236 ? -1.614 5.405 -18.129 1.00 92.50 236 GLY A CA 1
ATOM 1880 C C . GLY A 1 236 ? -1.013 5.323 -16.721 1.00 92.50 236 GLY A C 1
ATOM 1881 O O . GLY A 1 236 ? 0.085 4.803 -16.575 1.00 92.50 236 GLY A O 1
ATOM 1882 N N . ASN A 1 237 ? -1.679 5.778 -15.653 1.00 89.38 237 ASN A N 1
ATOM 1883 C CA . ASN A 1 237 ? -1.072 5.686 -14.311 1.00 89.38 237 ASN A CA 1
ATOM 1884 C C . ASN A 1 237 ? -1.249 4.325 -13.608 1.00 89.38 237 ASN A C 1
ATOM 1886 O O . ASN A 1 237 ? -0.551 4.042 -12.632 1.00 89.38 237 ASN A O 1
ATOM 1890 N N . GLY A 1 238 ? -2.201 3.501 -14.058 1.00 86.19 238 GLY A N 1
ATOM 1891 C CA . GLY A 1 238 ? -2.472 2.174 -13.491 1.00 86.19 238 GLY A CA 1
ATOM 1892 C C . GLY A 1 238 ? -3.330 2.137 -12.220 1.00 86.19 238 GLY A C 1
ATOM 1893 O O . GLY A 1 238 ? -3.705 1.044 -11.802 1.00 86.19 238 GLY A O 1
ATOM 1894 N N . TYR A 1 239 ? -3.703 3.281 -11.629 1.00 85.94 239 TYR A N 1
ATOM 1895 C CA . TYR A 1 239 ? -4.618 3.330 -10.483 1.00 85.94 239 TYR A CA 1
ATOM 1896 C C . TYR A 1 239 ? -5.643 4.460 -10.591 1.00 85.94 239 TYR A C 1
ATOM 1898 O O . TYR A 1 239 ? -5.313 5.647 -10.612 1.00 85.94 239 TYR A O 1
ATOM 1906 N N . THR A 1 240 ? -6.929 4.117 -10.545 1.00 84.56 240 THR A N 1
ATOM 1907 C CA . THR A 1 240 ? -7.999 5.129 -10.513 1.00 84.56 240 THR A CA 1
ATOM 1908 C C . THR A 1 240 ? -7.952 5.959 -9.224 1.00 84.56 240 THR A C 1
ATOM 1910 O O . THR A 1 240 ? -8.317 7.132 -9.233 1.00 84.56 240 THR A O 1
ATOM 1913 N N . SER A 1 241 ? -7.434 5.400 -8.122 1.00 87.25 241 SER A N 1
ATOM 1914 C CA . SER A 1 241 ? -7.307 6.101 -6.836 1.00 87.25 241 SER A CA 1
ATOM 1915 C C . SER A 1 241 ? -6.433 7.355 -6.890 1.00 87.25 241 SER A C 1
ATOM 1917 O O . SER A 1 241 ? -6.632 8.251 -6.077 1.00 87.25 241 SER A O 1
ATOM 1919 N N . ASN A 1 242 ? -5.486 7.436 -7.828 1.00 89.44 242 ASN A N 1
ATOM 1920 C CA . ASN A 1 242 ? -4.556 8.565 -7.926 1.00 89.44 242 ASN A CA 1
ATOM 1921 C C . ASN A 1 242 ? -5.203 9.815 -8.542 1.00 89.44 242 ASN A C 1
ATOM 1923 O O . ASN A 1 242 ? -4.688 10.920 -8.370 1.00 89.44 242 ASN A O 1
ATOM 1927 N N . ILE A 1 243 ? -6.335 9.639 -9.234 1.00 90.12 243 ILE A N 1
ATOM 1928 C CA . ILE A 1 243 ? -7.020 10.672 -10.029 1.00 90.12 243 ILE A CA 1
ATOM 1929 C C . ILE A 1 243 ? -8.461 10.932 -9.571 1.00 90.12 243 ILE A C 1
ATOM 1931 O O . ILE A 1 243 ? -9.196 11.678 -10.214 1.00 90.12 243 ILE A O 1
ATOM 1935 N N . ILE A 1 244 ? -8.887 10.345 -8.447 1.00 91.38 244 ILE A N 1
ATOM 1936 C CA . ILE A 1 244 ? -10.197 10.642 -7.855 1.00 91.38 244 ILE A CA 1
ATOM 1937 C C . ILE A 1 244 ? -10.303 12.111 -7.451 1.00 91.38 244 ILE A C 1
ATOM 1939 O O . ILE A 1 244 ? -9.308 12.776 -7.158 1.00 91.38 244 ILE A O 1
ATOM 1943 N N . ASN A 1 245 ? -11.535 12.600 -7.313 1.00 92.31 245 ASN A N 1
ATOM 1944 C CA . ASN A 1 245 ? -11.787 13.975 -6.895 1.00 92.31 245 ASN A CA 1
ATOM 1945 C C . ASN A 1 245 ? -11.642 14.193 -5.374 1.00 92.31 245 ASN A C 1
ATOM 1947 O O . ASN A 1 245 ? -12.524 14.737 -4.712 1.00 92.31 245 ASN A O 1
ATOM 1951 N N . TRP A 1 246 ? -10.537 13.720 -4.798 1.00 90.81 246 TRP A N 1
ATOM 1952 C CA . TRP A 1 246 ? -10.116 14.072 -3.444 1.00 90.81 246 TRP A CA 1
ATOM 1953 C C . TRP A 1 246 ? -9.413 15.432 -3.409 1.00 90.81 246 TRP A C 1
ATOM 1955 O O . TRP A 1 246 ? -9.211 16.087 -4.423 1.00 90.81 246 TRP A O 1
ATOM 1965 N N . ASN A 1 247 ? -9.043 15.869 -2.215 1.00 91.75 247 ASN A N 1
ATOM 1966 C CA . ASN A 1 247 ? -8.389 17.145 -1.968 1.00 91.75 247 ASN A CA 1
ATOM 1967 C C . ASN A 1 247 ? -7.044 17.300 -2.712 1.00 91.75 247 ASN A C 1
ATOM 1969 O O . ASN A 1 247 ? -6.137 16.499 -2.469 1.00 91.75 247 ASN A O 1
ATOM 1973 N N . SER A 1 248 ? -6.866 18.353 -3.521 1.00 95.69 248 SER A N 1
ATOM 1974 C CA . SER A 1 248 ? -5.641 18.539 -4.324 1.00 95.69 248 SER A CA 1
ATOM 1975 C C . SER A 1 248 ? -4.374 18.660 -3.477 1.00 95.69 248 SER A C 1
ATOM 1977 O O . SER A 1 248 ? -3.341 18.097 -3.828 1.00 95.69 248 SER A O 1
ATOM 1979 N N . ALA A 1 249 ? -4.432 19.329 -2.320 1.00 94.31 249 ALA A N 1
ATOM 1980 C CA . ALA A 1 249 ? -3.255 19.482 -1.464 1.00 94.31 249 ALA A CA 1
ATOM 1981 C C . ALA A 1 249 ? -2.749 18.134 -0.913 1.00 94.31 249 ALA A C 1
ATOM 1983 O O . ALA A 1 249 ? -1.545 17.944 -0.737 1.00 94.31 249 ALA A O 1
ATOM 1984 N N . VAL A 1 250 ? -3.664 17.199 -0.635 1.00 91.56 250 VAL A N 1
ATOM 1985 C CA . VAL A 1 250 ? -3.320 15.835 -0.200 1.00 91.56 250 VAL A CA 1
ATOM 1986 C C . VAL A 1 250 ? -2.861 14.992 -1.386 1.00 91.56 250 VAL A C 1
ATOM 1988 O O . VAL A 1 250 ? -1.851 14.298 -1.273 1.00 91.56 250 VAL A O 1
ATOM 1991 N N . ALA A 1 251 ? -3.568 15.091 -2.512 1.00 92.38 251 ALA A N 1
ATOM 1992 C CA . ALA A 1 251 ? -3.285 14.357 -3.738 1.00 92.38 251 ALA A CA 1
ATOM 1993 C C . ALA A 1 251 ? -1.854 14.567 -4.236 1.00 92.38 251 ALA A C 1
ATOM 1995 O O . ALA A 1 251 ? -1.163 13.597 -4.525 1.00 92.38 251 ALA A O 1
ATOM 1996 N N . LEU A 1 252 ? -1.389 15.822 -4.258 1.00 91.31 252 LEU A N 1
ATOM 1997 C CA . LEU A 1 252 ? -0.033 16.169 -4.684 1.00 91.31 252 LEU A CA 1
ATOM 1998 C C . LEU A 1 252 ? 1.035 15.421 -3.881 1.00 91.31 252 LEU A C 1
ATOM 2000 O O . LEU A 1 252 ? 1.940 14.824 -4.451 1.00 91.31 252 LEU A O 1
ATOM 2004 N N . GLN A 1 253 ? 0.900 15.383 -2.554 1.00 86.69 253 GLN A N 1
ATOM 2005 C CA . GLN A 1 253 ? 1.850 14.654 -1.715 1.00 86.69 253 GLN A CA 1
ATOM 2006 C C . GLN A 1 253 ? 1.727 13.137 -1.875 1.00 86.69 253 GLN A C 1
ATOM 2008 O O . GLN A 1 253 ? 2.743 12.447 -1.830 1.00 86.69 253 GLN A O 1
ATOM 2013 N N . ALA A 1 254 ? 0.504 12.618 -2.000 1.00 86.31 254 ALA A N 1
ATOM 2014 C CA . ALA A 1 254 ? 0.266 11.185 -2.130 1.00 86.31 254 ALA A CA 1
ATOM 2015 C C . ALA A 1 254 ? 0.806 10.645 -3.462 1.00 86.31 254 ALA A C 1
ATOM 2017 O O . ALA A 1 254 ? 1.463 9.611 -3.477 1.00 86.31 254 ALA A O 1
ATOM 2018 N N . ASN A 1 255 ? 0.609 11.375 -4.561 1.00 86.31 255 ASN A N 1
ATOM 2019 C CA . ASN A 1 255 ? 1.133 10.998 -5.873 1.00 86.31 255 ASN A CA 1
ATOM 2020 C C . ASN A 1 255 ? 2.655 11.202 -5.965 1.00 86.31 255 ASN A C 1
ATOM 2022 O O . ASN A 1 255 ? 3.328 10.435 -6.649 1.00 86.31 255 ASN A O 1
ATOM 2026 N N . ASN A 1 256 ? 3.224 12.135 -5.190 1.00 75.56 256 ASN A N 1
ATOM 2027 C CA . ASN A 1 256 ? 4.675 12.269 -5.045 1.00 75.56 256 ASN A CA 1
ATOM 2028 C C . ASN A 1 256 ? 5.327 11.057 -4.333 1.00 75.56 256 ASN A C 1
ATOM 2030 O O . ASN A 1 256 ? 6.529 10.838 -4.450 1.00 75.56 256 ASN A O 1
ATOM 2034 N N . GLU A 1 257 ? 4.564 10.210 -3.628 1.00 63.00 257 GLU A N 1
ATOM 2035 C CA . GLU A 1 257 ? 5.090 8.963 -3.044 1.00 63.00 257 GLU A CA 1
ATOM 2036 C C . GLU A 1 257 ? 5.585 7.970 -4.112 1.00 63.00 257 GLU A C 1
ATOM 2038 O O . GLU A 1 257 ? 6.413 7.111 -3.818 1.00 63.00 257 GLU A O 1
ATOM 2043 N N . PHE A 1 258 ? 5.144 8.112 -5.362 1.00 57.56 258 PHE A N 1
ATOM 2044 C CA . PHE A 1 258 ? 5.574 7.268 -6.477 1.00 57.56 258 PHE A CA 1
ATOM 2045 C C . PHE A 1 258 ? 6.708 7.880 -7.306 1.00 57.56 258 PHE A C 1
ATOM 2047 O O . PHE A 1 258 ? 7.042 7.340 -8.360 1.00 57.56 258 PHE A O 1
ATOM 2054 N N . THR A 1 259 ? 7.317 8.983 -6.855 1.00 57.81 259 THR A N 1
ATOM 2055 C CA . THR A 1 259 ? 8.427 9.588 -7.597 1.00 57.81 259 THR A CA 1
ATOM 2056 C C . THR A 1 259 ? 9.666 8.685 -7.640 1.00 57.81 259 THR A C 1
ATOM 2058 O O . THR A 1 259 ? 9.924 7.916 -6.702 1.00 57.81 259 THR A O 1
ATOM 2061 N N . PRO A 1 260 ? 10.455 8.765 -8.732 1.00 50.16 260 PRO A N 1
ATOM 2062 C CA . PRO A 1 260 ? 11.701 8.021 -8.866 1.00 50.16 260 PRO A CA 1
ATOM 2063 C C . PRO A 1 260 ? 12.634 8.224 -7.663 1.00 50.16 260 PRO A C 1
ATOM 2065 O O . PRO A 1 260 ? 12.833 9.344 -7.196 1.00 50.16 260 PRO A O 1
ATOM 2068 N N . GLY A 1 261 ? 13.239 7.134 -7.178 1.00 57.50 261 GLY A N 1
ATOM 2069 C CA . GLY A 1 261 ? 14.213 7.153 -6.077 1.00 57.50 261 GLY A CA 1
ATOM 2070 C C . GLY A 1 261 ? 13.750 6.475 -4.784 1.00 57.50 261 GLY A C 1
ATOM 2071 O O . GLY A 1 261 ? 14.576 6.226 -3.903 1.00 57.50 261 GLY A O 1
ATOM 2072 N N . ASN A 1 262 ? 12.469 6.109 -4.671 1.00 70.69 262 ASN A N 1
ATOM 2073 C CA . ASN A 1 262 ? 11.999 5.260 -3.578 1.00 70.69 262 ASN A CA 1
ATOM 2074 C C . ASN A 1 262 ? 12.424 3.803 -3.785 1.00 70.69 262 ASN A C 1
ATOM 2076 O O . ASN A 1 262 ? 12.190 3.206 -4.831 1.00 70.69 262 ASN A O 1
ATOM 2080 N N . GLN A 1 263 ? 13.019 3.208 -2.752 1.00 81.50 263 GLN A N 1
ATOM 2081 C CA . GLN A 1 263 ? 13.312 1.779 -2.732 1.00 81.50 263 GLN A CA 1
ATOM 2082 C C . GLN A 1 263 ? 12.139 1.035 -2.106 1.00 81.50 263 GLN A C 1
ATOM 2084 O O . GLN A 1 263 ? 11.923 1.112 -0.894 1.00 81.50 263 GLN A O 1
ATOM 2089 N N . TYR A 1 264 ? 11.379 0.300 -2.911 1.00 88.00 264 TYR A N 1
ATOM 2090 C CA . TYR A 1 264 ? 10.328 -0.561 -2.386 1.00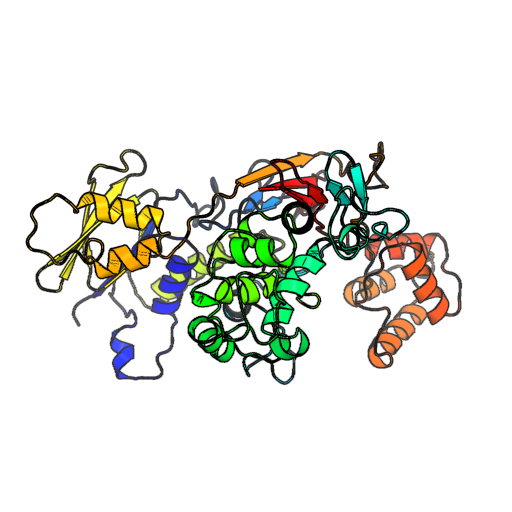 88.00 264 TYR A CA 1
ATOM 2091 C C . TYR A 1 264 ? 10.892 -1.893 -1.903 1.00 88.00 264 TYR A C 1
ATOM 2093 O O . TYR A 1 264 ? 11.810 -2.462 -2.494 1.00 88.00 264 TYR A O 1
ATOM 2101 N N . LYS A 1 265 ? 10.318 -2.409 -0.816 1.00 90.88 265 LYS A N 1
ATOM 2102 C CA . LYS A 1 265 ? 10.625 -3.735 -0.279 1.00 90.88 265 LYS A CA 1
ATOM 2103 C C . LYS A 1 265 ? 9.359 -4.518 0.039 1.00 90.88 265 LYS A C 1
ATOM 2105 O O . LYS A 1 265 ? 8.282 -3.950 0.228 1.00 90.88 265 LYS A O 1
ATOM 2110 N N . THR A 1 266 ? 9.512 -5.832 0.121 1.00 92.62 266 THR A N 1
ATOM 2111 C CA . THR A 1 266 ? 8.500 -6.783 0.591 1.00 92.62 266 THR A CA 1
ATOM 2112 C C . THR A 1 266 ? 9.151 -7.860 1.462 1.00 92.62 266 THR A C 1
ATOM 2114 O O . THR A 1 266 ? 10.355 -7.808 1.709 1.00 92.62 266 THR A O 1
ATOM 2117 N N . LEU A 1 267 ? 8.371 -8.818 1.961 1.00 92.94 267 LEU A N 1
ATOM 2118 C CA . LEU A 1 267 ? 8.862 -9.941 2.762 1.00 92.94 267 LEU A CA 1
ATOM 2119 C C . LEU A 1 267 ? 8.763 -11.232 1.945 1.00 92.94 267 LEU A C 1
ATOM 2121 O O . LEU A 1 267 ? 7.707 -11.507 1.381 1.00 92.94 267 LEU A O 1
ATOM 2125 N N . THR A 1 268 ? 9.820 -12.049 1.916 1.00 91.00 268 THR A N 1
ATOM 2126 C CA . THR A 1 268 ? 9.833 -13.327 1.165 1.00 91.00 268 THR A CA 1
ATOM 2127 C C . THR A 1 268 ? 8.823 -14.349 1.678 1.00 91.00 268 THR A C 1
ATOM 2129 O O . THR A 1 268 ? 8.458 -15.274 0.966 1.00 91.00 268 THR A O 1
ATOM 2132 N N . THR A 1 269 ? 8.362 -14.188 2.915 1.00 90.38 269 THR A N 1
ATOM 2133 C CA . THR A 1 269 ? 7.322 -14.996 3.563 1.00 90.38 269 THR A CA 1
ATOM 2134 C C . THR A 1 269 ? 5.912 -14.430 3.347 1.00 90.38 269 THR A C 1
ATOM 2136 O O . THR A 1 269 ? 4.972 -14.819 4.046 1.00 90.38 269 THR A O 1
ATOM 2139 N N . GLY A 1 270 ? 5.773 -13.467 2.432 1.00 91.00 270 GLY A N 1
ATOM 2140 C CA . GLY A 1 270 ? 4.563 -12.688 2.225 1.00 91.00 270 GLY A CA 1
ATOM 2141 C C . GLY A 1 270 ? 4.404 -11.550 3.223 1.00 91.00 270 GLY A C 1
ATOM 2142 O O . GLY A 1 270 ? 4.790 -11.639 4.393 1.00 91.00 270 GLY A O 1
ATOM 2143 N N . TYR A 1 271 ? 3.798 -10.456 2.784 1.00 92.62 271 TYR A N 1
ATOM 2144 C CA . TYR A 1 271 ? 3.683 -9.239 3.572 1.00 92.62 271 TYR A CA 1
ATOM 2145 C C . TYR A 1 271 ? 2.731 -9.385 4.772 1.00 92.62 271 TYR A C 1
ATOM 2147 O O . TYR A 1 271 ? 2.915 -8.731 5.803 1.00 92.62 271 TYR A O 1
ATOM 2155 N N . SER A 1 272 ? 1.786 -10.334 4.716 1.00 92.06 272 SER A N 1
ATOM 2156 C CA . SER A 1 272 ? 0.961 -10.744 5.862 1.00 92.06 272 SER A CA 1
ATOM 2157 C C . SER A 1 272 ? 1.778 -11.260 7.054 1.00 92.06 272 SER A C 1
ATOM 2159 O O . SER A 1 272 ? 1.312 -11.199 8.195 1.00 92.06 272 SER A O 1
ATOM 2161 N N . SER A 1 273 ? 3.004 -11.749 6.832 1.00 90.94 273 SER A N 1
ATOM 2162 C CA . SER A 1 273 ? 3.865 -12.272 7.901 1.00 90.94 273 SER A CA 1
ATOM 2163 C C . SER A 1 273 ? 4.211 -11.226 8.968 1.00 90.94 273 SER A C 1
ATOM 2165 O O . SER A 1 273 ? 4.372 -11.587 10.134 1.00 90.94 273 SER A O 1
ATOM 2167 N N . MET A 1 274 ? 4.209 -9.933 8.621 1.00 93.50 274 MET A N 1
ATOM 2168 C CA . MET A 1 274 ? 4.375 -8.845 9.589 1.00 93.50 274 MET A CA 1
ATOM 2169 C C . MET A 1 274 ? 3.283 -8.858 10.668 1.00 93.50 274 MET A C 1
ATOM 2171 O O . MET A 1 274 ? 3.569 -8.640 11.845 1.00 93.50 274 MET A O 1
ATOM 2175 N N . PHE A 1 275 ? 2.035 -9.158 10.301 1.00 93.56 275 PHE A N 1
ATOM 2176 C CA . PHE A 1 275 ? 0.913 -9.181 11.247 1.00 93.56 275 PHE A CA 1
ATOM 2177 C C . PHE A 1 275 ? 0.928 -10.423 12.134 1.00 93.56 275 PHE A C 1
ATOM 2179 O O . PHE A 1 275 ? 0.574 -10.326 13.307 1.00 93.56 275 PHE A O 1
ATOM 2186 N N . ASN A 1 276 ? 1.413 -11.554 11.612 1.00 92.19 276 ASN A N 1
ATOM 2187 C CA . ASN A 1 276 ? 1.738 -12.715 12.441 1.00 92.19 276 ASN A CA 1
ATOM 2188 C C . ASN A 1 276 ? 2.823 -12.362 13.467 1.00 92.19 276 ASN A C 1
ATOM 2190 O O . ASN A 1 276 ? 2.648 -12.623 14.652 1.00 92.19 276 ASN A O 1
ATOM 2194 N N . GLY A 1 277 ? 3.900 -11.697 13.032 1.00 93.94 277 GLY A N 1
ATOM 2195 C CA . GLY A 1 277 ? 4.970 -11.241 13.923 1.00 93.94 277 GLY A CA 1
ATOM 2196 C C . GLY A 1 277 ? 4.474 -10.293 15.021 1.00 93.94 277 GLY A C 1
ATOM 2197 O O . GLY A 1 277 ? 4.833 -10.463 16.187 1.00 93.94 277 GLY A O 1
ATOM 2198 N N . LEU A 1 278 ? 3.598 -9.338 14.679 1.00 96.12 278 LEU A N 1
ATOM 2199 C CA . LEU A 1 278 ? 2.948 -8.461 15.659 1.00 96.12 278 LEU A CA 1
ATOM 2200 C C . LEU A 1 278 ? 2.112 -9.255 16.667 1.00 96.12 278 LEU A C 1
ATOM 2202 O O . LEU A 1 278 ? 2.267 -9.050 17.870 1.00 96.12 278 LEU A O 1
ATOM 2206 N N . PHE A 1 279 ? 1.252 -10.163 16.197 1.00 96.06 279 PHE A N 1
ATOM 2207 C CA . PHE A 1 279 ? 0.409 -10.983 17.069 1.00 96.06 279 PHE A CA 1
ATOM 2208 C C . PHE A 1 279 ? 1.245 -11.850 18.022 1.00 96.06 279 PHE A C 1
ATOM 2210 O O . PHE A 1 279 ? 1.026 -11.824 19.234 1.00 96.06 279 PHE A O 1
ATOM 2217 N N . ASP A 1 280 ? 2.268 -12.534 17.504 1.00 95.69 280 ASP A N 1
ATOM 2218 C CA . ASP A 1 280 ? 3.196 -13.339 18.304 1.00 95.69 280 ASP A CA 1
ATOM 2219 C C . ASP A 1 280 ? 3.913 -12.487 19.367 1.00 95.69 280 ASP A C 1
ATOM 2221 O O . ASP A 1 280 ? 4.110 -12.924 20.506 1.00 95.69 280 ASP A O 1
ATOM 2225 N N . SER A 1 281 ? 4.292 -11.251 19.020 1.00 97.50 281 SER A N 1
ATOM 2226 C CA . SER A 1 281 ? 4.910 -10.303 19.952 1.00 97.50 281 SER A CA 1
ATOM 2227 C C . SER A 1 281 ? 3.941 -9.870 21.057 1.00 97.50 281 SER A C 1
ATOM 2229 O O . SER A 1 281 ? 4.316 -9.876 22.229 1.00 97.50 281 SER A O 1
ATOM 2231 N N . ILE A 1 282 ? 2.681 -9.572 20.719 1.00 97.94 282 ILE A N 1
ATOM 2232 C CA . ILE A 1 282 ? 1.623 -9.218 21.682 1.00 97.94 282 ILE A CA 1
ATOM 2233 C C . ILE A 1 282 ? 1.428 -10.340 22.703 1.00 97.94 282 ILE A C 1
ATOM 2235 O O . ILE A 1 282 ? 1.477 -10.080 23.904 1.00 97.94 282 ILE A O 1
ATOM 2239 N N . VAL A 1 283 ? 1.277 -11.588 22.246 1.00 97.69 283 VAL A N 1
ATOM 2240 C CA . VAL A 1 283 ? 1.095 -12.753 23.129 1.00 97.69 283 VAL A CA 1
ATOM 2241 C C . VAL A 1 283 ? 2.278 -12.900 24.093 1.00 97.69 283 VAL A C 1
ATOM 2243 O O . VAL A 1 283 ? 2.085 -13.060 25.302 1.00 97.69 283 VAL A O 1
ATOM 2246 N N . LYS A 1 284 ? 3.514 -12.799 23.584 1.00 97.88 284 LYS A N 1
ATOM 2247 C CA . LYS A 1 284 ? 4.735 -12.884 24.404 1.00 97.88 284 LYS A CA 1
ATOM 2248 C C . LYS A 1 284 ? 4.812 -11.755 25.435 1.00 97.88 284 LYS A C 1
ATOM 2250 O O . LYS A 1 284 ? 5.070 -12.019 26.610 1.00 97.88 284 LYS A O 1
ATOM 2255 N N . LEU A 1 285 ? 4.574 -10.514 25.013 1.00 97.88 285 LEU A N 1
ATOM 2256 C CA . LEU A 1 285 ? 4.643 -9.332 25.872 1.00 97.88 285 LEU A CA 1
ATOM 2257 C C . LEU A 1 285 ? 3.556 -9.338 26.949 1.00 97.88 285 LEU A C 1
ATOM 2259 O O . LEU A 1 285 ? 3.854 -9.042 28.105 1.00 97.88 285 LEU A O 1
ATOM 2263 N N . ALA A 1 286 ? 2.323 -9.712 26.599 1.00 98.12 286 ALA A N 1
ATOM 2264 C CA . ALA A 1 286 ? 1.220 -9.816 27.548 1.00 98.12 286 ALA A CA 1
ATOM 2265 C C . ALA A 1 286 ? 1.532 -10.844 28.641 1.00 98.12 286 ALA A C 1
ATOM 2267 O O . ALA A 1 286 ? 1.459 -10.519 29.827 1.00 98.12 286 ALA A O 1
ATOM 2268 N N . LYS A 1 287 ? 2.007 -12.038 28.253 1.00 98.06 287 LYS A N 1
ATOM 2269 C CA . LYS A 1 287 ? 2.449 -13.072 29.200 1.00 98.06 287 LYS A CA 1
ATOM 2270 C C . LYS A 1 287 ? 3.569 -12.566 30.110 1.00 98.06 287 LYS A C 1
ATOM 2272 O O . LYS A 1 287 ? 3.479 -12.723 31.323 1.00 98.06 287 LYS A O 1
ATOM 2277 N N . HIS A 1 288 ? 4.601 -11.940 29.542 1.00 97.75 288 HIS A N 1
ATOM 2278 C CA . HIS A 1 288 ? 5.725 -11.394 30.307 1.00 97.75 288 HIS A CA 1
ATOM 2279 C C . HIS A 1 288 ? 5.284 -10.319 31.314 1.00 97.75 288 HIS A C 1
ATOM 2281 O O . HIS A 1 288 ? 5.776 -10.281 32.439 1.00 97.75 288 HIS A O 1
ATOM 2287 N N . LYS A 1 289 ? 4.325 -9.464 30.941 1.00 96.19 289 LYS A N 1
ATOM 2288 C CA . LYS A 1 289 ? 3.781 -8.416 31.817 1.00 96.19 289 LYS A CA 1
ATOM 2289 C C . LYS A 1 289 ? 2.712 -8.906 32.797 1.00 96.19 289 LYS A C 1
ATOM 2291 O O . LYS A 1 289 ? 2.319 -8.147 33.680 1.00 96.19 289 LYS A O 1
ATOM 2296 N N . GLY A 1 290 ? 2.241 -10.145 32.659 1.00 97.50 290 GLY A N 1
ATOM 2297 C CA . GLY A 1 290 ? 1.102 -10.661 33.417 1.00 97.50 290 GLY A CA 1
ATOM 2298 C C . GLY A 1 290 ? -0.215 -9.956 33.078 1.00 97.50 290 GLY A C 1
ATOM 2299 O O . GLY A 1 290 ? -1.065 -9.829 33.954 1.00 97.50 290 GLY A O 1
ATOM 2300 N N . VAL A 1 291 ? -0.356 -9.464 31.845 1.00 98.19 291 VAL A N 1
ATOM 2301 C CA . VAL A 1 291 ? -1.604 -8.920 31.287 1.00 98.19 291 VAL A CA 1
ATOM 2302 C C . VAL A 1 291 ? -2.421 -10.086 30.729 1.00 98.19 291 VAL A C 1
ATOM 2304 O O . VAL A 1 291 ? -1.882 -10.924 30.003 1.00 98.19 291 VAL A O 1
ATOM 2307 N N . ASN A 1 292 ? -3.715 -10.137 31.038 1.00 98.31 292 ASN A N 1
ATOM 2308 C CA . ASN A 1 292 ? -4.630 -11.106 30.444 1.00 98.31 292 ASN A CA 1
ATOM 2309 C C . ASN A 1 292 ? -5.001 -10.660 29.021 1.00 98.31 292 ASN A C 1
ATOM 2311 O O . ASN A 1 292 ? -5.791 -9.733 28.846 1.00 98.31 292 ASN A O 1
ATOM 2315 N N . PHE A 1 293 ? -4.400 -11.289 28.011 1.00 98.31 293 PHE A N 1
ATOM 2316 C CA . PHE A 1 293 ? -4.697 -11.016 26.607 1.00 98.31 293 PHE A CA 1
ATOM 2317 C C . PHE A 1 293 ? -5.744 -11.991 26.065 1.00 98.31 293 PHE A C 1
ATOM 2319 O O . PHE A 1 293 ? -5.541 -13.204 26.101 1.00 98.31 293 PHE A O 1
ATOM 2326 N N . GLU A 1 294 ? -6.826 -11.451 25.509 1.00 97.38 294 GLU A N 1
ATOM 2327 C CA . GLU A 1 294 ? -7.929 -12.219 24.936 1.00 97.38 294 GLU A CA 1
ATOM 2328 C C . GLU A 1 294 ? -8.147 -11.826 23.468 1.00 97.38 294 GLU A C 1
ATOM 2330 O O . GLU A 1 294 ? -8.468 -10.678 23.158 1.00 97.38 294 GLU A O 1
ATOM 2335 N N . TYR A 1 295 ? -7.986 -12.787 22.555 1.00 95.88 295 TYR A N 1
ATOM 2336 C CA . TYR A 1 295 ? -8.294 -12.615 21.134 1.00 95.88 295 TYR A CA 1
ATOM 2337 C C . TYR A 1 295 ? -9.650 -13.245 20.804 1.00 95.88 295 TYR A C 1
ATOM 2339 O O . TYR A 1 295 ? -9.866 -14.432 21.045 1.00 95.88 295 TYR A O 1
ATOM 2347 N N . HIS A 1 296 ? -10.544 -12.448 20.223 1.00 94.88 296 HIS A N 1
ATOM 2348 C CA . HIS A 1 296 ? -11.933 -12.802 19.933 1.00 94.88 296 HIS A CA 1
ATOM 2349 C C . HIS A 1 296 ? -12.204 -12.725 18.416 1.00 94.88 296 HIS A C 1
ATOM 2351 O O . HIS A 1 296 ? -12.720 -11.706 17.944 1.00 94.88 296 HIS A O 1
ATOM 2357 N N . PRO A 1 297 ? -11.855 -13.762 17.626 1.00 92.44 297 PRO A N 1
ATOM 2358 C CA . PRO A 1 297 ? -12.158 -13.813 16.193 1.00 92.44 297 PRO A CA 1
ATOM 2359 C C . PRO A 1 297 ? -13.661 -13.991 15.930 1.00 92.44 297 PRO A C 1
ATOM 2361 O O . PRO A 1 297 ? -14.441 -14.298 16.838 1.00 92.44 297 PRO A O 1
ATOM 2364 N N . ASN A 1 298 ? -14.081 -13.841 14.667 1.00 92.81 298 ASN A N 1
ATOM 2365 C CA . ASN A 1 298 ? -15.479 -13.984 14.234 1.00 92.81 298 ASN A CA 1
ATOM 2366 C C . ASN A 1 298 ? -16.484 -13.107 15.023 1.00 92.81 298 ASN A C 1
ATOM 2368 O O . ASN A 1 298 ? -17.678 -13.421 15.091 1.00 92.81 298 ASN A O 1
ATOM 2372 N N . THR A 1 299 ? -16.011 -12.003 15.601 1.00 94.75 299 THR A N 1
ATOM 2373 C CA . THR A 1 299 ? -16.750 -11.128 16.513 1.00 94.75 299 THR A CA 1
ATOM 2374 C C . THR A 1 299 ? -16.514 -9.665 16.146 1.00 94.75 299 THR A C 1
ATOM 2376 O O . THR A 1 299 ? -15.400 -9.158 16.234 1.00 94.75 299 THR A O 1
ATOM 2379 N N . ARG A 1 300 ? -17.570 -8.941 15.760 1.00 95.12 300 ARG A N 1
ATOM 2380 C CA . ARG A 1 300 ? -17.496 -7.488 15.520 1.00 95.12 300 ARG A CA 1
ATOM 2381 C C . ARG A 1 300 ? -18.066 -6.695 16.680 1.00 95.12 300 ARG A C 1
ATOM 2383 O O . ARG A 1 300 ? -18.950 -7.167 17.397 1.00 95.12 300 ARG A O 1
ATOM 2390 N N . LEU A 1 301 ? -17.658 -5.431 16.752 1.00 98.12 301 LEU A N 1
ATOM 2391 C CA . LEU A 1 301 ? -18.432 -4.410 17.442 1.00 98.12 301 LEU A CA 1
ATOM 2392 C C . LEU A 1 301 ? -19.787 -4.228 16.742 1.00 98.12 301 LEU A C 1
ATOM 2394 O O . LEU A 1 301 ? -19.856 -4.083 15.515 1.00 98.12 301 LEU A O 1
ATOM 2398 N N . HIS A 1 302 ? -20.855 -4.250 17.530 1.00 97.69 302 HIS A N 1
ATOM 2399 C CA . HIS A 1 302 ? -22.210 -3.959 17.077 1.00 97.69 302 HIS A CA 1
ATOM 2400 C C . HIS A 1 302 ? -22.609 -2.532 17.450 1.00 97.69 302 HIS A C 1
ATOM 2402 O O . HIS A 1 302 ? -23.024 -1.776 16.585 1.00 97.69 302 HIS A O 1
ATOM 2408 N N . SER A 1 303 ? -22.474 -2.154 18.722 1.00 97.50 303 SER A N 1
ATOM 2409 C CA . SER A 1 303 ? -22.763 -0.796 19.200 1.00 97.50 303 SER A CA 1
ATOM 2410 C C . SER A 1 303 ? -21.875 -0.417 20.378 1.00 97.50 303 SER A C 1
ATOM 2412 O O . SER A 1 303 ? -21.387 -1.301 21.085 1.00 97.50 303 SER A O 1
ATOM 2414 N N . ILE A 1 304 ? -21.683 0.884 20.603 1.00 97.88 304 ILE A N 1
ATOM 2415 C CA . ILE A 1 304 ? -20.853 1.420 21.686 1.00 97.88 304 ILE A CA 1
ATOM 2416 C C . ILE A 1 304 ? -21.426 2.741 22.202 1.00 97.88 304 ILE A C 1
ATOM 2418 O O . ILE A 1 304 ? -21.819 3.587 21.407 1.00 97.88 304 ILE A O 1
ATOM 2422 N N . LEU A 1 305 ? -21.479 2.912 23.522 1.00 97.38 305 LEU A N 1
ATOM 2423 C CA . LEU A 1 305 ? -21.968 4.115 24.199 1.00 97.38 305 LEU A CA 1
ATOM 2424 C C . LEU A 1 305 ? -21.122 4.381 25.445 1.00 97.38 305 LEU A C 1
ATOM 2426 O O . LEU A 1 305 ? -20.696 3.439 26.113 1.00 97.38 305 LEU A O 1
ATOM 2430 N N . GLN A 1 306 ? -20.921 5.645 25.810 1.00 96.81 306 GLN A N 1
ATOM 2431 C CA . GLN A 1 306 ? -20.350 5.985 27.115 1.00 96.81 306 GLN A CA 1
ATOM 2432 C C . GLN A 1 306 ? -21.469 6.325 28.104 1.00 96.81 306 GLN A C 1
ATOM 2434 O O . GLN A 1 306 ? -22.195 7.297 27.915 1.00 96.81 306 GLN A O 1
ATOM 2439 N N . ILE A 1 307 ? -21.594 5.556 29.183 1.00 95.62 307 ILE A N 1
ATOM 2440 C CA . ILE A 1 307 ? -22.628 5.723 30.212 1.00 95.62 307 ILE A CA 1
ATOM 2441 C C . ILE A 1 307 ? -21.926 5.921 31.552 1.00 95.62 307 ILE A C 1
ATOM 2443 O O . ILE A 1 307 ? -21.081 5.120 31.938 1.00 95.62 307 ILE A O 1
ATOM 2447 N N . LYS A 1 308 ? -22.234 7.015 32.262 1.00 92.31 308 LYS A N 1
ATOM 2448 C CA . LYS A 1 308 ? -21.619 7.345 33.568 1.00 92.31 308 LYS A CA 1
ATOM 2449 C C . LYS A 1 308 ? -20.079 7.243 33.552 1.00 92.31 308 LYS A C 1
ATOM 2451 O O . LYS A 1 308 ? -19.468 6.762 34.498 1.00 92.31 308 LYS A O 1
ATOM 2456 N N . LYS A 1 309 ? -19.463 7.725 32.464 1.00 90.44 309 LYS A N 1
ATOM 2457 C CA . LYS A 1 309 ? -18.014 7.696 32.168 1.00 90.44 309 LYS A CA 1
ATOM 2458 C C . LYS A 1 309 ? -17.402 6.316 31.878 1.00 90.44 309 LYS A C 1
ATOM 2460 O O . LYS A 1 309 ? -16.228 6.281 31.527 1.00 90.44 309 LYS A O 1
ATOM 2465 N N . VAL A 1 310 ? -18.175 5.233 31.914 1.00 93.62 310 VAL A N 1
ATOM 2466 C CA . VAL A 1 310 ? -17.745 3.881 31.522 1.00 93.62 310 VAL A CA 1
ATOM 2467 C C . VAL A 1 310 ? -18.166 3.608 30.080 1.00 93.62 310 VAL A C 1
ATOM 2469 O O . VAL A 1 310 ? -19.228 4.056 29.643 1.00 93.62 310 VAL A O 1
ATOM 2472 N N . ILE A 1 311 ? -17.341 2.899 29.312 1.00 97.62 311 ILE A N 1
ATOM 2473 C CA . ILE A 1 311 ? -17.667 2.539 27.930 1.00 97.62 311 ILE A CA 1
ATOM 2474 C C . ILE A 1 311 ? -18.413 1.209 27.945 1.00 97.62 311 ILE A C 1
ATOM 2476 O O . ILE A 1 311 ? -17.876 0.197 28.385 1.00 97.62 311 ILE A O 1
ATOM 2480 N N . HIS A 1 312 ? -19.639 1.210 27.435 1.00 97.81 312 HIS A N 1
ATOM 2481 C CA . HIS A 1 312 ? -20.471 0.029 27.247 1.00 97.81 312 HIS A CA 1
ATOM 2482 C C . HIS A 1 312 ? -20.499 -0.337 25.770 1.00 97.81 312 HIS A C 1
ATOM 2484 O O . HIS A 1 312 ? -20.730 0.521 24.917 1.00 97.81 312 HIS A O 1
ATOM 2490 N N . TYR A 1 313 ? -20.321 -1.615 25.458 1.00 98.06 313 TYR A N 1
ATOM 2491 C CA . TYR A 1 313 ? -20.384 -2.095 24.085 1.00 98.06 313 TYR A CA 1
ATOM 2492 C C . TYR A 1 313 ? -21.198 -3.380 23.962 1.00 98.06 313 TYR A C 1
ATOM 2494 O O . TYR A 1 313 ? -21.318 -4.165 24.902 1.00 98.06 313 TYR A O 1
ATOM 2502 N N . ASN A 1 314 ? -21.753 -3.599 22.772 1.00 98.00 314 ASN A N 1
ATOM 2503 C CA . ASN A 1 314 ? -22.335 -4.875 22.368 1.00 98.00 314 ASN A CA 1
ATOM 2504 C C . ASN A 1 314 ? -21.550 -5.439 21.189 1.00 98.00 314 ASN A C 1
ATOM 2506 O O . ASN A 1 314 ? -21.104 -4.688 20.319 1.00 98.00 314 ASN A O 1
ATOM 2510 N N . THR A 1 315 ? -21.433 -6.759 21.127 1.00 98.44 315 THR A N 1
ATOM 2511 C CA . THR A 1 315 ? -20.801 -7.474 20.015 1.00 98.44 315 THR A CA 1
ATOM 2512 C C . THR A 1 315 ? -21.832 -8.224 19.178 1.00 98.44 315 THR A C 1
ATOM 2514 O O . THR A 1 315 ? -22.968 -8.431 19.610 1.00 98.44 315 THR A O 1
ATOM 2517 N N . ALA A 1 316 ? -21.435 -8.621 17.971 1.00 97.75 316 ALA A N 1
ATOM 2518 C CA . ALA A 1 316 ? -22.192 -9.506 17.092 1.00 97.75 316 ALA A CA 1
ATOM 2519 C C . ALA A 1 316 ? -21.271 -10.570 16.476 1.00 97.75 316 ALA A C 1
ATOM 2521 O O . ALA A 1 316 ? -20.093 -10.313 16.218 1.00 97.75 316 ALA A O 1
ATOM 2522 N N . THR A 1 317 ? -21.817 -11.757 16.211 1.00 95.94 317 THR A N 1
ATOM 2523 C CA . THR A 1 317 ? -21.074 -12.868 15.585 1.00 95.94 317 THR A CA 1
ATOM 2524 C C . THR A 1 317 ? -21.024 -12.748 14.067 1.00 95.94 317 THR A C 1
ATOM 2526 O O . THR A 1 317 ? -21.944 -12.201 13.453 1.00 95.94 317 THR A O 1
ATOM 2529 N N . ARG A 1 318 ? -20.019 -13.374 13.441 1.00 91.56 318 ARG A N 1
ATOM 2530 C CA . ARG A 1 318 ? -19.906 -13.471 11.976 1.00 91.56 318 ARG A CA 1
ATOM 2531 C C . ARG A 1 318 ? -21.152 -14.030 11.287 1.00 91.56 318 ARG A C 1
ATOM 2533 O O . ARG A 1 318 ? -21.544 -13.544 10.232 1.00 91.56 318 ARG A O 1
ATOM 2540 N N . LYS A 1 319 ? -21.804 -15.014 11.916 1.00 94.12 319 LYS A N 1
ATOM 2541 C CA . LYS A 1 319 ? -23.035 -15.651 11.421 1.00 94.12 319 LYS A CA 1
ATOM 2542 C C . LYS A 1 319 ? -24.254 -14.723 11.478 1.00 94.12 319 LYS A C 1
ATOM 2544 O O . LYS A 1 319 ? -25.148 -14.850 10.652 1.00 94.12 319 LYS A O 1
ATOM 2549 N N . ASN A 1 320 ? -24.308 -13.810 12.450 1.00 95.62 320 ASN A N 1
ATOM 2550 C CA . ASN A 1 320 ? -25.427 -12.887 12.646 1.00 95.62 320 ASN A CA 1
ATOM 2551 C C . ASN A 1 320 ? -24.916 -11.445 12.867 1.00 95.62 320 ASN A C 1
ATOM 2553 O O . ASN A 1 320 ? -25.027 -10.938 13.985 1.00 95.62 320 ASN A O 1
ATOM 2557 N N . PRO A 1 321 ? -24.381 -10.767 11.827 1.00 93.38 321 PRO A N 1
ATOM 2558 C CA . PRO A 1 321 ? -23.702 -9.466 11.948 1.00 93.38 321 PRO A CA 1
ATOM 2559 C C . PRO A 1 321 ? -24.523 -8.362 12.609 1.00 93.38 321 PRO A C 1
ATOM 2561 O O . PRO A 1 321 ? -23.961 -7.464 13.230 1.00 93.38 321 PRO A O 1
ATOM 2564 N N . ASN A 1 322 ? -25.842 -8.420 12.432 1.00 93.00 322 ASN A N 1
ATOM 2565 C CA . ASN A 1 322 ? -26.772 -7.355 12.801 1.00 93.00 322 ASN A CA 1
ATOM 2566 C C . ASN A 1 322 ? -27.557 -7.682 14.082 1.00 93.00 322 ASN A C 1
ATOM 2568 O O . ASN A 1 322 ? -28.540 -7.015 14.387 1.00 93.00 322 ASN A O 1
ATOM 2572 N N . LYS A 1 323 ? -27.180 -8.745 14.808 1.00 94.69 323 LYS A N 1
ATOM 2573 C CA . LYS A 1 323 ? -27.827 -9.141 16.064 1.00 94.69 323 LYS A CA 1
ATOM 2574 C C . LYS A 1 323 ? -26.812 -9.119 17.197 1.00 94.69 323 LYS A C 1
ATOM 2576 O O . LYS A 1 323 ? -25.767 -9.762 17.104 1.00 94.69 323 LYS A O 1
ATOM 2581 N N . LYS A 1 324 ? -27.153 -8.421 18.284 1.00 96.25 324 LYS A N 1
ATOM 2582 C CA . LYS A 1 324 ? -26.377 -8.434 19.531 1.00 96.25 324 LYS A CA 1
ATOM 2583 C C . LYS A 1 324 ? -26.218 -9.883 20.010 1.00 96.25 324 LYS A C 1
ATOM 2585 O O . LYS A 1 324 ? -27.207 -10.603 20.126 1.00 96.25 324 LYS A O 1
ATOM 2590 N N . SER A 1 325 ? -24.987 -10.299 20.284 1.00 96.56 325 SER A N 1
ATOM 2591 C CA . SER A 1 325 ? -24.651 -11.638 20.792 1.00 96.56 325 SER A CA 1
ATOM 2592 C C . SER A 1 325 ? -23.854 -11.608 22.093 1.00 96.56 325 SER A C 1
ATOM 2594 O O . SER A 1 325 ? -23.737 -12.630 22.759 1.00 96.56 325 SER A O 1
ATOM 2596 N N . GLY A 1 326 ? -23.305 -10.452 22.456 1.00 97.00 326 GLY A N 1
ATOM 2597 C CA . GLY A 1 326 ? -22.561 -10.248 23.689 1.00 97.00 326 GLY A CA 1
ATOM 2598 C C . GLY A 1 326 ? -22.604 -8.788 24.119 1.00 97.00 326 GLY A C 1
ATOM 2599 O O . GLY A 1 326 ? -22.948 -7.906 23.328 1.00 97.00 326 GLY A O 1
ATOM 2600 N N . LYS A 1 327 ? -22.262 -8.548 25.383 1.00 97.38 327 LYS A N 1
ATOM 2601 C CA . LYS A 1 327 ? -22.160 -7.220 25.992 1.00 97.38 327 LYS A CA 1
ATOM 2602 C C . LYS A 1 327 ? -20.911 -7.154 26.862 1.00 97.38 327 LYS A C 1
ATOM 2604 O O . LYS A 1 327 ? -20.553 -8.158 27.473 1.00 97.38 327 LYS A O 1
ATOM 2609 N N . GLY A 1 328 ? -20.295 -5.984 26.945 1.00 97.12 328 GLY A N 1
ATOM 2610 C CA . GLY A 1 328 ? -19.111 -5.754 27.765 1.00 97.12 328 GLY A CA 1
ATOM 2611 C C . GLY A 1 328 ? -18.994 -4.305 28.219 1.00 97.12 328 GLY A C 1
ATOM 2612 O O . GLY A 1 328 ? -19.712 -3.422 27.737 1.00 97.12 328 GLY A O 1
ATOM 2613 N N . ILE A 1 329 ? -18.092 -4.088 29.173 1.00 97.56 329 ILE A N 1
ATOM 2614 C CA . ILE A 1 329 ? -17.656 -2.766 29.618 1.00 97.56 329 ILE A CA 1
ATOM 2615 C C . ILE A 1 329 ? -16.137 -2.680 29.532 1.00 97.56 329 ILE A C 1
ATOM 2617 O O . ILE A 1 329 ? -15.449 -3.686 29.686 1.00 97.56 329 ILE A O 1
ATOM 2621 N N . THR A 1 330 ? -15.617 -1.487 29.278 1.00 97.31 330 THR A N 1
ATOM 2622 C CA . THR A 1 330 ? -14.177 -1.239 29.173 1.00 97.31 330 THR A CA 1
ATOM 2623 C C . THR A 1 330 ? -13.834 0.163 29.661 1.00 97.31 330 THR A C 1
ATOM 2625 O O . THR A 1 330 ? -14.652 1.084 29.580 1.00 97.31 330 THR A O 1
ATOM 2628 N N . ASP A 1 331 ? -12.612 0.326 30.162 1.00 95.00 331 ASP A N 1
ATOM 2629 C CA . ASP A 1 331 ? -12.063 1.624 30.551 1.00 95.00 331 ASP A CA 1
ATOM 2630 C C . ASP A 1 331 ? -11.647 2.453 29.333 1.00 95.00 331 ASP A C 1
ATOM 2632 O O . ASP A 1 331 ? -11.697 3.683 29.360 1.00 95.00 331 ASP A O 1
ATOM 2636 N N . ALA A 1 332 ? -11.225 1.788 28.254 1.00 95.00 332 ALA A N 1
ATOM 2637 C CA . ALA A 1 332 ? -10.784 2.437 27.029 1.00 95.00 332 ALA A CA 1
ATOM 2638 C C . ALA A 1 332 ? -11.031 1.545 25.809 1.00 95.00 332 ALA A C 1
ATOM 2640 O O . ALA A 1 332 ? -10.631 0.382 25.780 1.00 95.00 332 ALA A O 1
ATOM 2641 N N . ALA A 1 333 ? -11.640 2.129 24.776 1.00 97.00 333 ALA A N 1
ATOM 2642 C CA . ALA A 1 333 ? -11.920 1.452 23.520 1.00 97.00 333 ALA A CA 1
ATOM 2643 C C . ALA A 1 333 ? -11.157 2.087 22.352 1.00 97.00 333 ALA A C 1
ATOM 2645 O O . ALA A 1 333 ? -11.161 3.309 22.188 1.00 97.00 333 ALA A O 1
ATOM 2646 N N . TRP A 1 334 ? -10.571 1.252 21.493 1.00 98.00 334 TRP A N 1
ATOM 2647 C CA . TRP A 1 334 ? -10.003 1.670 20.212 1.00 98.00 334 TRP A CA 1
ATOM 2648 C C . TRP A 1 334 ? -10.825 1.096 19.069 1.00 98.00 334 TRP A C 1
ATOM 2650 O O . TRP A 1 334 ? -10.945 -0.118 18.915 1.00 98.00 334 TRP A O 1
ATOM 2660 N N . LEU A 1 335 ? -11.361 1.982 18.235 1.00 97.50 335 LEU A N 1
ATOM 2661 C CA . LEU A 1 335 ? -12.110 1.613 17.041 1.00 97.50 335 LEU A CA 1
ATOM 2662 C C . LEU A 1 335 ? -11.156 1.552 15.839 1.00 97.50 335 LEU A C 1
ATOM 2664 O O . LEU A 1 335 ? -11.107 2.464 15.017 1.00 97.50 335 LEU A O 1
ATOM 2668 N N . ALA A 1 336 ? -10.355 0.488 15.758 1.00 96.56 336 ALA A N 1
ATOM 2669 C CA . ALA A 1 336 ? -9.340 0.276 14.723 1.00 96.56 336 ALA A CA 1
ATOM 2670 C C . ALA A 1 336 ? -9.953 -0.249 13.407 1.00 96.56 336 ALA A C 1
ATOM 2672 O O . ALA A 1 336 ? -9.535 -1.269 12.852 1.00 96.56 336 ALA A O 1
ATOM 2673 N N . MET A 1 337 ? -10.967 0.460 12.909 1.00 94.25 337 MET A N 1
ATOM 2674 C CA . MET A 1 337 ? -11.860 0.021 11.836 1.00 94.25 337 MET A CA 1
ATOM 2675 C C . MET A 1 337 ? -11.948 1.071 10.714 1.00 94.25 337 MET A C 1
ATOM 2677 O O . MET A 1 337 ? -11.793 2.262 10.981 1.00 94.25 337 MET A O 1
ATOM 2681 N N . PRO A 1 338 ? -12.195 0.669 9.452 1.00 94.12 338 PRO A N 1
ATOM 2682 C CA . PRO A 1 338 ? -12.423 1.618 8.361 1.00 94.12 338 PRO A CA 1
ATOM 2683 C C . PRO A 1 338 ? -13.773 2.341 8.509 1.00 94.12 338 PRO A C 1
ATOM 2685 O O . PRO A 1 338 ? -14.670 1.842 9.191 1.00 94.12 338 PRO A O 1
ATOM 2688 N N . ARG A 1 339 ? -13.937 3.470 7.800 1.00 95.00 339 ARG A N 1
ATOM 2689 C CA . ARG A 1 339 ? -15.152 4.311 7.802 1.00 95.00 339 ARG A CA 1
ATOM 2690 C C . ARG A 1 339 ? -16.445 3.494 7.732 1.00 95.00 339 ARG A C 1
ATOM 2692 O O . ARG A 1 339 ? -17.260 3.591 8.636 1.00 95.00 339 ARG A O 1
ATOM 2699 N N . TYR A 1 340 ? -16.592 2.631 6.725 1.00 94.62 340 TYR A N 1
ATOM 2700 C CA . TYR A 1 340 ? -17.819 1.847 6.542 1.00 94.62 340 TYR A CA 1
ATOM 2701 C C . TYR A 1 340 ? -18.192 1.005 7.773 1.00 94.62 340 TYR A C 1
ATOM 2703 O O . TYR A 1 340 ? -19.355 0.915 8.152 1.00 94.62 340 TYR A O 1
ATOM 2711 N N . ALA A 1 341 ? -17.204 0.406 8.443 1.00 95.12 341 ALA A N 1
ATOM 2712 C CA . ALA A 1 341 ? -17.458 -0.372 9.650 1.00 95.12 341 ALA A CA 1
ATOM 2713 C C . ALA A 1 341 ? -17.889 0.518 10.829 1.00 95.12 341 ALA A C 1
ATOM 2715 O O . ALA A 1 341 ? -18.745 0.104 11.608 1.00 95.12 341 ALA A O 1
ATOM 2716 N N . LEU A 1 342 ? -17.345 1.737 10.940 1.00 96.62 342 LEU A N 1
ATOM 2717 C CA . LEU A 1 342 ? -17.783 2.734 11.924 1.00 96.62 342 LEU A CA 1
ATOM 2718 C C . LEU A 1 342 ? -19.218 3.195 11.651 1.00 96.62 342 LEU A C 1
ATOM 2720 O O . LEU A 1 342 ? -20.009 3.258 12.590 1.00 96.62 342 LEU A O 1
ATOM 2724 N N . ASP A 1 343 ? -19.574 3.430 10.386 1.00 96.00 343 ASP A N 1
ATOM 2725 C CA . ASP A 1 343 ? -20.932 3.817 9.985 1.00 96.00 343 ASP A CA 1
ATOM 2726 C C . ASP A 1 343 ? -21.952 2.744 10.388 1.00 96.00 343 ASP A C 1
ATOM 2728 O O . ASP A 1 343 ? -23.002 3.065 10.943 1.00 96.00 343 ASP A O 1
ATOM 2732 N N . LEU A 1 344 ? -21.628 1.458 10.207 1.00 96.19 344 LEU A N 1
ATOM 2733 C CA . LEU A 1 344 ? -22.497 0.363 10.650 1.00 96.19 344 LEU A CA 1
ATOM 2734 C C . LEU A 1 344 ? -22.654 0.300 12.179 1.00 96.19 344 LEU A C 1
ATOM 2736 O O . LEU A 1 344 ? -23.722 -0.067 12.665 1.00 96.19 344 LEU A O 1
ATOM 2740 N N . VAL A 1 345 ? -21.610 0.631 12.947 1.00 97.19 345 VAL A N 1
ATOM 2741 C CA . VAL A 1 345 ? -21.703 0.701 14.418 1.00 97.19 345 VAL A CA 1
ATOM 2742 C C . VAL A 1 345 ? -22.548 1.902 14.848 1.00 97.19 345 VAL A C 1
ATOM 2744 O O . VAL A 1 345 ? -23.367 1.768 15.752 1.00 97.19 345 VAL A O 1
ATOM 2747 N N . ALA A 1 346 ? -22.408 3.047 14.176 1.00 96.31 346 ALA A N 1
ATOM 2748 C CA . ALA A 1 346 ? -23.229 4.232 14.420 1.00 96.31 346 ALA A CA 1
ATOM 2749 C C . ALA A 1 346 ? -24.715 3.965 14.108 1.00 96.31 346 ALA A C 1
ATOM 2751 O O . ALA A 1 346 ? -25.603 4.310 14.888 1.00 96.31 346 ALA A O 1
ATOM 2752 N N . GLN A 1 347 ? -25.009 3.285 12.996 1.00 95.88 347 GLN A N 1
ATOM 2753 C CA . GLN A 1 347 ? -26.377 2.911 12.614 1.00 95.88 347 GLN A CA 1
ATOM 2754 C C . GLN A 1 347 ? -27.080 2.057 13.677 1.00 95.88 347 GLN A C 1
ATOM 2756 O O . GLN A 1 347 ? -28.296 2.155 13.833 1.00 95.88 347 GLN A O 1
ATOM 2761 N N . ALA A 1 348 ? -26.332 1.256 14.441 1.00 95.38 348 ALA A N 1
ATOM 2762 C CA . ALA A 1 348 ? -26.896 0.377 15.458 1.00 95.38 348 ALA A CA 1
ATOM 2763 C C . ALA A 1 348 ? -27.529 1.111 16.654 1.00 95.38 348 ALA A C 1
ATOM 2765 O O . ALA A 1 348 ? -28.289 0.481 17.393 1.00 95.38 348 ALA A O 1
ATOM 2766 N N . THR A 1 349 ? -27.220 2.397 16.860 1.00 94.69 349 THR A N 1
ATOM 2767 C CA . THR A 1 349 ? -27.749 3.239 17.953 1.00 94.69 349 THR A CA 1
ATOM 2768 C C . THR A 1 349 ? -28.473 4.495 17.473 1.00 94.69 349 THR A C 1
ATOM 2770 O O . THR A 1 349 ? -29.238 5.058 18.244 1.00 94.69 349 THR A O 1
ATOM 2773 N N . ARG A 1 350 ? -28.321 4.892 16.200 1.00 93.12 350 ARG A N 1
ATOM 2774 C CA . ARG A 1 350 ? -28.813 6.167 15.633 1.00 93.12 350 ARG A CA 1
ATOM 2775 C C . ARG A 1 350 ? -30.272 6.522 15.948 1.00 93.12 350 ARG A C 1
ATOM 2777 O O . ARG A 1 350 ? -30.583 7.696 16.109 1.00 93.12 350 ARG A O 1
ATOM 2784 N N . TYR A 1 351 ? -31.156 5.527 15.991 1.00 91.19 351 TYR A N 1
ATOM 2785 C CA . TYR A 1 351 ? -32.596 5.709 16.223 1.00 91.19 351 TYR A CA 1
ATOM 2786 C C . TYR A 1 351 ? -33.082 5.026 17.509 1.00 91.19 351 TYR A C 1
ATOM 2788 O O . TYR A 1 351 ? -34.270 4.752 17.653 1.00 91.19 351 TYR A O 1
ATOM 2796 N N . GLN A 1 352 ? -32.167 4.684 18.419 1.00 90.19 352 GLN A N 1
ATOM 2797 C CA . GLN A 1 352 ? -32.502 4.106 19.718 1.00 90.19 352 GLN A CA 1
ATOM 2798 C C . GLN A 1 352 ? -32.449 5.195 20.783 1.00 90.19 352 GLN A C 1
ATOM 2800 O O . GLN A 1 352 ? -31.483 5.949 20.849 1.00 90.19 352 GLN A O 1
ATOM 2805 N N . GLU A 1 353 ? -33.449 5.240 21.659 1.00 91.44 353 GLU A N 1
ATOM 2806 C CA . GLU A 1 353 ? -33.333 6.023 22.887 1.00 91.44 353 GLU A CA 1
ATOM 2807 C C . GLU A 1 353 ? -32.284 5.388 23.809 1.00 91.44 353 GLU A C 1
ATOM 2809 O O . GLU A 1 353 ? -32.280 4.174 24.035 1.00 91.44 353 GLU A O 1
ATOM 2814 N N . HIS A 1 354 ? -31.371 6.206 24.332 1.00 91.81 354 HIS A N 1
ATOM 2815 C CA . HIS A 1 354 ? -30.336 5.762 25.258 1.00 91.81 354 HIS A CA 1
ATOM 2816 C C . HIS A 1 354 ? -29.850 6.900 26.163 1.00 91.81 354 HIS A C 1
ATOM 2818 O O . HIS A 1 354 ? -29.759 8.054 25.758 1.00 91.81 354 HIS A O 1
ATOM 2824 N N . GLU A 1 355 ? -29.441 6.559 27.385 1.00 87.50 355 GLU A N 1
ATOM 2825 C CA . GLU A 1 355 ? -28.909 7.523 28.364 1.00 87.50 355 GLU A CA 1
ATOM 2826 C C . GLU A 1 355 ? -27.424 7.878 28.140 1.00 87.50 355 GLU A C 1
ATOM 2828 O O . GLU A 1 355 ? -26.867 8.734 28.826 1.00 87.50 355 GLU A O 1
ATOM 2833 N N . GLY A 1 356 ? -26.742 7.177 27.228 1.00 92.06 356 GLY A N 1
ATOM 2834 C CA . GLY A 1 356 ? -25.301 7.310 27.005 1.00 92.06 356 GLY A CA 1
ATOM 2835 C C . GLY A 1 356 ? -24.909 8.392 26.001 1.00 92.06 356 GLY A C 1
ATOM 2836 O O . GLY A 1 356 ? -25.683 8.752 25.119 1.00 92.06 356 GLY A O 1
ATOM 2837 N N . LEU A 1 357 ? -23.660 8.852 26.085 1.00 95.06 357 LEU A N 1
ATOM 2838 C CA . LEU A 1 357 ? -23.025 9.624 25.021 1.00 95.06 357 LEU A CA 1
ATOM 2839 C C . LEU A 1 357 ? -22.728 8.700 23.831 1.00 95.06 357 LEU A C 1
ATOM 2841 O O . LEU A 1 357 ? -21.915 7.776 23.938 1.00 95.06 357 LEU A O 1
ATOM 2845 N N . ASP A 1 358 ? -23.351 9.000 22.693 1.00 95.75 358 ASP A N 1
ATOM 2846 C CA . ASP A 1 358 ? -23.062 8.383 21.400 1.00 95.75 358 ASP A CA 1
ATOM 2847 C C . ASP A 1 358 ? -22.111 9.276 20.597 1.00 95.75 358 ASP A C 1
ATOM 2849 O O . ASP A 1 358 ? -22.509 10.219 19.910 1.00 95.75 358 ASP A O 1
ATOM 2853 N N . VAL A 1 359 ? -20.814 8.991 20.718 1.00 94.88 359 VAL A N 1
ATOM 2854 C CA . VAL A 1 359 ? -19.772 9.758 20.025 1.00 94.88 359 VAL A CA 1
ATOM 2855 C C . VAL A 1 359 ? -19.879 9.591 18.511 1.00 94.88 359 VAL A C 1
ATOM 2857 O O . VAL A 1 359 ? -19.609 10.544 17.786 1.00 94.88 359 VAL A O 1
ATOM 2860 N N . LEU A 1 360 ? -20.268 8.410 18.021 1.00 96.12 360 LEU A N 1
ATOM 2861 C CA . LEU A 1 360 ? -20.272 8.142 16.587 1.00 96.12 360 LEU A CA 1
ATOM 2862 C C . LEU A 1 360 ? -21.397 8.901 15.887 1.00 96.12 360 LEU A C 1
ATOM 2864 O O . LEU A 1 360 ? -21.143 9.459 14.826 1.00 96.12 360 LEU A O 1
ATOM 2868 N N . ASN A 1 361 ? -22.589 9.001 16.480 1.00 96.44 361 ASN A N 1
ATOM 2869 C CA . ASN A 1 361 ? -23.698 9.781 15.911 1.00 96.44 361 ASN A CA 1
ATOM 2870 C C . ASN A 1 361 ? -23.650 11.284 16.244 1.00 96.44 361 ASN A C 1
ATOM 2872 O O . ASN A 1 361 ? -24.527 12.033 15.814 1.00 96.44 361 ASN A O 1
ATOM 2876 N N . HIS A 1 362 ? -22.628 11.770 16.958 1.00 95.81 362 HIS A N 1
ATOM 2877 C CA . HIS A 1 362 ? -22.466 13.206 17.176 1.00 95.81 362 HIS A CA 1
ATOM 2878 C C . HIS A 1 362 ? -22.244 13.936 15.829 1.00 95.81 362 HIS A C 1
ATOM 2880 O O . HIS A 1 362 ? -21.349 13.538 15.076 1.00 95.81 362 HIS A O 1
ATOM 2886 N N . PRO A 1 363 ? -22.944 15.054 15.527 1.00 94.31 363 PRO A N 1
ATOM 2887 C CA . PRO A 1 363 ? -22.892 15.700 14.207 1.00 94.31 363 PRO A CA 1
ATOM 2888 C C . PRO A 1 363 ? -21.476 16.025 13.714 1.00 94.31 363 PRO A C 1
ATOM 2890 O O . PRO A 1 363 ? -21.117 15.732 12.578 1.00 94.31 363 PRO A O 1
ATOM 2893 N N . LYS A 1 364 ? -20.615 16.554 14.595 1.00 95.94 364 LYS A N 1
ATOM 2894 C CA . LYS A 1 364 ? -19.209 16.837 14.247 1.00 95.94 364 LYS A CA 1
ATOM 2895 C C . LYS A 1 364 ? -18.410 15.582 13.876 1.00 95.94 364 LYS A C 1
ATOM 2897 O O . LYS A 1 364 ? -17.518 15.667 13.043 1.00 95.94 364 LYS A O 1
ATOM 2902 N N . VAL A 1 365 ? -18.702 14.437 14.493 1.00 95.25 365 VAL A N 1
ATOM 2903 C CA . VAL A 1 365 ? -18.007 13.174 14.204 1.00 95.25 365 VAL A CA 1
ATOM 2904 C C . VAL A 1 365 ? -18.492 12.593 12.881 1.00 95.25 365 VAL A C 1
ATOM 2906 O O . VAL A 1 365 ? -17.662 12.151 12.092 1.00 95.25 365 VAL A O 1
ATOM 2909 N N . GLN A 1 366 ? -19.793 12.681 12.589 1.00 94.94 366 GLN A N 1
ATOM 2910 C CA . GLN A 1 366 ? -20.340 12.300 11.283 1.00 94.94 366 GLN A CA 1
ATOM 2911 C C . GLN A 1 366 ? -19.680 13.092 10.144 1.00 94.94 366 GLN A C 1
ATOM 2913 O O . GLN A 1 366 ? -19.218 12.481 9.187 1.00 94.94 366 GLN A O 1
ATOM 2918 N N . LEU A 1 367 ? -19.485 14.408 10.301 1.00 94.38 367 LEU A N 1
ATOM 2919 C CA . LEU A 1 367 ? -18.753 15.217 9.313 1.00 94.38 367 LEU A CA 1
ATOM 2920 C C . LEU A 1 367 ? -17.309 14.728 9.090 1.00 94.38 367 LEU A C 1
ATOM 2922 O O . LEU A 1 367 ? -16.833 14.690 7.955 1.00 94.38 367 LEU A O 1
ATOM 2926 N N . TYR A 1 368 ? -16.601 14.310 10.146 1.00 92.94 368 TYR A N 1
ATOM 2927 C CA . TYR A 1 368 ? -15.263 13.727 9.991 1.00 92.94 368 TYR A CA 1
ATOM 2928 C C . TYR A 1 368 ? -15.289 12.374 9.277 1.00 92.94 368 TYR A C 1
ATOM 2930 O O . TYR A 1 368 ? -14.430 12.127 8.431 1.00 92.94 368 TYR A O 1
ATOM 2938 N N . LEU A 1 369 ? -16.256 11.505 9.580 1.00 92.81 369 LEU A N 1
ATOM 2939 C CA . LEU A 1 369 ? -16.407 10.232 8.872 1.00 92.81 369 LEU A CA 1
ATOM 2940 C C . LEU A 1 369 ? -16.705 10.478 7.389 1.00 92.81 369 LEU A C 1
ATOM 2942 O O . LEU A 1 369 ? -16.071 9.873 6.525 1.00 92.81 369 LEU A O 1
ATOM 2946 N N . GLU A 1 370 ? -17.591 11.427 7.090 1.00 91.69 370 GLU A N 1
ATOM 2947 C CA . GLU A 1 370 ? -17.977 11.791 5.728 1.00 91.69 370 GLU A CA 1
ATOM 2948 C C . GLU A 1 370 ? -16.841 12.405 4.909 1.00 91.69 370 GLU A C 1
ATOM 2950 O O . GLU A 1 370 ? -16.785 12.180 3.700 1.00 91.69 370 GLU A O 1
ATOM 2955 N N . SER A 1 371 ? -15.879 13.063 5.566 1.00 89.69 371 SER A N 1
ATOM 2956 C CA . SER A 1 371 ? -14.703 13.653 4.911 1.00 89.69 371 SER A CA 1
ATOM 2957 C C . SER A 1 371 ? -13.731 12.639 4.282 1.00 89.69 371 SER A C 1
ATOM 2959 O O . SER A 1 371 ? -12.860 13.023 3.503 1.00 89.69 371 SER A O 1
ATOM 2961 N N . SER A 1 372 ? -13.852 11.342 4.595 1.00 89.25 372 SER A N 1
ATOM 2962 C CA . SER A 1 372 ? -12.987 10.291 4.043 1.00 89.25 372 SER A CA 1
ATOM 2963 C C . SER A 1 372 ? -13.653 9.571 2.871 1.00 89.25 372 SER A C 1
ATOM 2965 O O . SER A 1 372 ? -14.621 8.836 3.061 1.00 89.25 372 SER A O 1
ATOM 2967 N N . ILE A 1 373 ? -13.117 9.722 1.660 1.00 89.25 373 ILE A N 1
ATOM 2968 C CA . ILE A 1 373 ? -13.644 9.035 0.473 1.00 89.25 373 ILE A CA 1
ATOM 2969 C C . ILE A 1 373 ? -13.295 7.542 0.537 1.00 89.25 373 ILE A C 1
ATOM 2971 O O . ILE A 1 373 ? -12.130 7.166 0.664 1.00 89.25 373 ILE A O 1
ATOM 2975 N N . MET A 1 374 ? -14.309 6.680 0.439 1.00 89.81 374 MET A N 1
ATOM 2976 C CA . MET A 1 374 ? -14.114 5.232 0.361 1.00 89.81 374 MET A CA 1
ATOM 2977 C C . MET A 1 374 ? -13.778 4.839 -1.071 1.00 89.81 374 MET A C 1
ATOM 2979 O O . MET A 1 374 ? -14.530 5.158 -1.986 1.00 89.81 374 MET A O 1
ATOM 2983 N N . GLN A 1 375 ? -12.663 4.136 -1.245 1.00 87.88 375 GLN A N 1
ATOM 2984 C CA . GLN A 1 375 ? -12.200 3.697 -2.554 1.00 87.88 375 GLN A CA 1
ATOM 2985 C C . GLN A 1 375 ? -12.389 2.190 -2.707 1.00 87.88 375 GLN A C 1
ATOM 2987 O O . GLN A 1 375 ? -11.867 1.435 -1.875 1.00 87.88 375 GLN A O 1
ATOM 2992 N N . PRO A 1 376 ? -13.142 1.734 -3.723 1.00 88.38 376 PRO A N 1
ATOM 2993 C CA . PRO A 1 376 ? -13.137 0.332 -4.088 1.00 88.38 376 PRO A CA 1
ATOM 2994 C C . PRO A 1 376 ? -11.773 -0.026 -4.681 1.00 88.38 376 PRO A C 1
ATOM 2996 O O . PRO A 1 376 ? -11.167 0.759 -5.400 1.00 88.38 376 PRO A O 1
ATOM 2999 N N . SER A 1 377 ? -11.307 -1.230 -4.381 1.00 87.69 377 SER A N 1
ATOM 3000 C CA . SER A 1 377 ? -10.184 -1.856 -5.070 1.00 87.69 377 SER A CA 1
ATOM 3001 C C . SER A 1 377 ? -10.401 -3.357 -5.039 1.00 87.69 377 SER A C 1
ATOM 3003 O O . SER A 1 377 ? -10.969 -3.892 -4.077 1.00 87.69 377 SER A O 1
ATOM 3005 N N . TYR A 1 378 ? -9.973 -4.035 -6.094 1.00 89.75 378 TYR A N 1
ATOM 3006 C CA . TYR A 1 378 ? -9.971 -5.486 -6.131 1.00 89.75 378 TYR A CA 1
ATOM 3007 C C . TYR A 1 378 ? -8.690 -5.999 -6.774 1.00 89.75 378 TYR A C 1
ATOM 3009 O O . TYR A 1 378 ? -8.017 -5.309 -7.539 1.00 89.75 378 TYR A O 1
ATOM 3017 N N . LYS A 1 379 ? -8.360 -7.244 -6.441 1.00 91.75 379 LYS A N 1
ATOM 3018 C CA . LYS A 1 379 ? -7.238 -7.971 -7.015 1.00 91.75 379 LYS A CA 1
ATOM 3019 C C . LYS A 1 379 ? -7.671 -9.390 -7.353 1.00 91.75 379 LYS A C 1
ATOM 3021 O O . LYS A 1 379 ? -8.266 -10.068 -6.518 1.00 91.75 379 LYS A O 1
ATOM 3026 N N . VAL A 1 380 ? -7.349 -9.835 -8.558 1.00 92.69 380 VAL A N 1
ATOM 3027 C CA . VAL A 1 380 ? -7.534 -11.202 -9.040 1.00 92.69 380 VAL A CA 1
ATOM 3028 C C . VAL A 1 380 ? -6.163 -11.858 -9.090 1.00 92.69 380 VAL A C 1
ATOM 3030 O O . VAL A 1 380 ? -5.300 -11.464 -9.872 1.00 92.69 380 VAL A O 1
ATOM 3033 N N . GLY A 1 381 ? -5.951 -12.835 -8.212 1.00 93.06 381 GLY A N 1
ATOM 3034 C CA . GLY A 1 381 ? -4.723 -13.616 -8.176 1.00 93.06 381 GLY A CA 1
ATOM 3035 C C . GLY A 1 381 ? -4.842 -14.887 -9.010 1.00 93.06 381 GLY A C 1
ATOM 3036 O O . GLY A 1 381 ? -5.814 -15.626 -8.867 1.00 93.06 381 GLY A O 1
ATOM 3037 N N . MET A 1 382 ? -3.849 -15.152 -9.853 1.00 94.88 382 MET A N 1
ATOM 3038 C CA . MET A 1 382 ? -3.779 -16.318 -10.731 1.00 94.88 382 MET A CA 1
ATOM 3039 C C . MET A 1 382 ? -2.411 -16.993 -10.605 1.00 94.88 382 MET A C 1
ATOM 3041 O O . MET A 1 382 ? -1.386 -16.324 -10.475 1.00 94.88 382 MET A O 1
ATOM 3045 N N . PHE A 1 383 ? -2.401 -18.323 -10.648 1.00 95.19 383 PHE A N 1
ATOM 3046 C CA . PHE A 1 383 ? -1.184 -19.129 -10.607 1.00 95.19 383 PHE A CA 1
ATOM 3047 C C . PHE A 1 383 ? -1.053 -19.934 -11.896 1.00 95.19 383 PHE A C 1
ATOM 3049 O O . PHE A 1 383 ? -2.029 -20.522 -12.357 1.00 95.19 383 PHE A O 1
ATOM 3056 N N . PHE A 1 384 ? 0.158 -19.974 -12.440 1.00 95.25 384 PHE A N 1
ATOM 3057 C CA . PHE A 1 384 ? 0.486 -20.632 -13.699 1.00 95.25 384 PHE A CA 1
ATOM 3058 C C . PHE A 1 384 ? 1.658 -21.596 -13.512 1.00 95.25 384 PHE A C 1
ATOM 3060 O O . PHE A 1 384 ? 2.519 -21.385 -12.657 1.00 95.25 384 PHE A O 1
ATOM 3067 N N . ASP A 1 385 ? 1.705 -22.643 -14.332 1.00 94.12 385 ASP A N 1
ATOM 3068 C CA . ASP A 1 385 ? 2.830 -23.587 -14.367 1.00 94.12 385 ASP A CA 1
ATOM 3069 C C . ASP A 1 385 ? 4.071 -23.003 -15.068 1.00 94.12 385 ASP A C 1
ATOM 3071 O O . ASP A 1 385 ? 5.180 -23.492 -14.863 1.00 94.12 385 ASP A O 1
ATOM 3075 N N . GLU A 1 386 ? 3.901 -21.936 -15.853 1.00 92.31 386 GLU A N 1
ATOM 3076 C CA . GLU A 1 386 ? 4.967 -21.228 -16.564 1.00 92.31 386 GLU A CA 1
ATOM 3077 C C . GLU A 1 386 ? 4.760 -19.706 -16.531 1.00 92.31 386 GLU A C 1
ATOM 3079 O O . GLU A 1 386 ? 3.632 -19.213 -16.452 1.00 92.31 386 GLU A O 1
ATOM 3084 N N . ALA A 1 387 ? 5.857 -18.952 -16.620 1.00 91.50 387 ALA A N 1
ATOM 3085 C CA . ALA A 1 387 ? 5.840 -17.496 -16.750 1.00 91.50 387 ALA A CA 1
ATOM 3086 C C . ALA A 1 387 ? 5.682 -17.082 -18.223 1.00 91.50 387 ALA A C 1
ATOM 3088 O O . ALA A 1 387 ? 6.586 -16.486 -18.807 1.00 91.50 387 ALA A O 1
ATOM 3089 N N . TRP A 1 388 ? 4.537 -17.417 -18.823 1.00 93.12 388 TRP A N 1
ATOM 3090 C CA . TRP A 1 388 ? 4.254 -17.210 -20.252 1.00 93.12 388 TRP A CA 1
ATOM 3091 C C . TRP A 1 388 ? 4.404 -15.754 -20.716 1.00 93.12 388 TRP A C 1
ATOM 3093 O O . TRP A 1 388 ? 4.605 -15.512 -21.894 1.00 93.12 388 TRP A O 1
ATOM 3103 N N . TRP A 1 389 ? 4.346 -14.779 -19.808 1.00 92.25 389 TRP A N 1
ATOM 3104 C CA . TRP A 1 389 ? 4.500 -13.348 -20.099 1.00 92.25 389 TRP A CA 1
ATOM 3105 C C . TRP A 1 389 ? 5.943 -12.901 -20.389 1.00 92.25 389 TRP A C 1
ATOM 3107 O O . TRP A 1 389 ? 6.151 -11.744 -20.757 1.00 92.25 389 TRP A O 1
ATOM 3117 N N . LEU A 1 390 ? 6.941 -13.765 -20.186 1.00 89.50 390 LEU A N 1
ATOM 3118 C CA . LEU A 1 390 ? 8.348 -13.453 -20.446 1.00 89.50 390 LEU A CA 1
ATOM 3119 C C . LEU A 1 390 ? 8.721 -13.720 -21.908 1.00 89.50 390 LEU A C 1
ATOM 3121 O O . LEU A 1 390 ? 8.206 -14.641 -22.536 1.00 89.50 390 LEU A O 1
ATOM 3125 N N . SER A 1 391 ? 9.696 -12.969 -22.423 1.00 87.88 391 SER A N 1
ATOM 3126 C CA . SER A 1 391 ? 10.296 -13.200 -23.747 1.00 87.88 391 SER A CA 1
ATOM 3127 C C . SER A 1 391 ? 10.982 -14.567 -23.859 1.00 87.88 391 SER A C 1
ATOM 3129 O O . SER A 1 391 ? 11.077 -15.126 -24.948 1.00 87.88 391 SER A O 1
ATOM 3131 N N . SER A 1 392 ? 11.446 -15.111 -22.733 1.00 83.94 392 SER A N 1
ATOM 3132 C CA . SER A 1 392 ? 12.092 -16.420 -22.620 1.00 83.94 392 SER A CA 1
ATOM 3133 C C . SER A 1 392 ? 11.121 -17.599 -22.452 1.00 83.94 392 SER A C 1
ATOM 3135 O O . SER A 1 392 ? 11.572 -18.738 -22.308 1.00 83.94 392 SER A O 1
ATOM 3137 N N . ALA A 1 393 ? 9.804 -17.359 -22.455 1.00 89.19 393 ALA A N 1
ATOM 3138 C CA . ALA A 1 393 ? 8.802 -18.419 -22.374 1.00 89.19 393 ALA A CA 1
ATOM 3139 C C . ALA A 1 393 ? 8.823 -19.339 -23.610 1.00 89.19 393 ALA A C 1
ATOM 3141 O O . ALA A 1 393 ? 9.334 -18.977 -24.667 1.00 89.19 393 ALA A O 1
ATOM 3142 N N . THR A 1 394 ? 8.235 -20.535 -23.498 1.00 91.00 394 THR A N 1
ATOM 3143 C CA . THR A 1 394 ? 8.133 -21.482 -24.625 1.00 91.00 394 THR A CA 1
ATOM 3144 C C . THR A 1 394 ? 7.286 -20.928 -25.771 1.00 91.00 394 THR A C 1
ATOM 3146 O O . THR A 1 394 ? 7.618 -21.138 -26.936 1.00 91.00 394 THR A O 1
ATOM 3149 N N . LEU A 1 395 ? 6.213 -20.208 -25.438 1.00 91.38 395 LEU A N 1
ATOM 3150 C CA . LEU A 1 395 ? 5.352 -19.493 -26.377 1.00 91.38 395 LEU A CA 1
ATOM 3151 C C . LEU A 1 395 ? 5.190 -18.048 -25.882 1.00 91.38 395 LEU A C 1
ATOM 3153 O O . LEU A 1 395 ? 4.201 -17.741 -25.214 1.00 91.38 395 LEU A O 1
ATOM 3157 N N . PRO A 1 396 ? 6.178 -17.173 -26.136 1.00 91.56 396 PRO A N 1
ATOM 3158 C CA . PRO A 1 396 ? 6.129 -15.804 -25.647 1.00 91.56 396 PRO A CA 1
ATOM 3159 C C . PRO A 1 396 ? 5.037 -15.011 -26.388 1.00 91.56 396 PRO A C 1
ATOM 3161 O O . PRO A 1 396 ? 4.818 -15.233 -27.583 1.00 91.56 396 PRO A O 1
ATOM 3164 N N . PRO A 1 397 ? 4.344 -14.072 -25.720 1.00 93.50 397 PRO A N 1
ATOM 3165 C CA . PRO A 1 397 ? 3.395 -13.182 -26.376 1.00 93.50 397 PRO A CA 1
ATOM 3166 C C . PRO A 1 397 ? 4.124 -12.219 -27.319 1.00 93.50 397 PRO A C 1
ATOM 3168 O O . PRO A 1 397 ? 5.309 -11.945 -27.148 1.00 93.50 397 PRO A O 1
ATOM 3171 N N . ASN A 1 398 ? 3.386 -11.623 -28.261 1.00 94.19 398 ASN A N 1
ATOM 3172 C CA . ASN A 1 398 ? 3.922 -10.590 -29.162 1.00 94.19 398 ASN A CA 1
ATOM 3173 C C . ASN A 1 398 ? 4.485 -9.376 -28.402 1.00 94.19 398 ASN A C 1
ATOM 3175 O O . ASN A 1 398 ? 5.436 -8.750 -28.858 1.00 94.19 398 ASN A O 1
ATOM 3179 N N . TYR A 1 399 ? 3.898 -9.067 -27.242 1.00 93.12 399 TYR A N 1
ATOM 3180 C CA . TYR A 1 399 ? 4.328 -8.002 -26.340 1.00 93.12 399 TYR A CA 1
ATOM 3181 C C . TYR A 1 399 ? 4.641 -8.601 -24.964 1.00 93.12 399 TYR A C 1
ATOM 3183 O O . TYR A 1 399 ? 3.782 -8.594 -24.079 1.00 93.12 399 TYR A O 1
ATOM 3191 N N . PRO A 1 400 ? 5.839 -9.177 -24.761 1.00 92.69 400 PRO A N 1
ATOM 3192 C CA . PRO A 1 400 ? 6.233 -9.689 -23.455 1.00 92.69 400 PRO A CA 1
ATOM 3193 C C . PRO A 1 400 ? 6.394 -8.551 -22.449 1.00 92.69 400 PRO A C 1
ATOM 3195 O O . PRO A 1 400 ? 6.773 -7.427 -22.799 1.00 92.69 400 PRO A O 1
ATOM 3198 N N . ALA A 1 401 ? 6.128 -8.851 -21.181 1.00 91.38 401 ALA A N 1
ATOM 3199 C CA . ALA A 1 401 ? 6.375 -7.917 -20.096 1.00 91.38 401 ALA A CA 1
ATOM 3200 C C . ALA A 1 401 ? 7.893 -7.741 -19.910 1.00 91.38 401 ALA A C 1
ATOM 3202 O O . ALA A 1 401 ? 8.636 -8.721 -19.819 1.00 91.38 401 ALA A O 1
ATOM 3203 N N . GLN A 1 402 ? 8.358 -6.492 -19.831 1.00 88.38 402 GLN A N 1
ATOM 3204 C CA . GLN A 1 402 ? 9.782 -6.142 -19.726 1.00 88.38 402 GLN A CA 1
ATOM 3205 C C . GLN A 1 402 ? 10.287 -6.318 -18.291 1.00 88.38 402 GLN A C 1
ATOM 3207 O O . GLN A 1 402 ? 10.598 -5.355 -17.595 1.00 88.38 402 GLN A O 1
ATOM 3212 N N . LEU A 1 403 ? 10.281 -7.556 -17.806 1.00 86.12 403 LEU A N 1
ATOM 3213 C CA . LEU A 1 403 ? 10.557 -7.866 -16.404 1.00 86.12 403 LEU A CA 1
ATOM 3214 C C . LEU A 1 403 ? 11.963 -8.392 -16.163 1.00 86.12 403 LEU A C 1
ATOM 3216 O O . LEU A 1 403 ? 12.431 -8.356 -15.029 1.00 86.12 403 LEU A O 1
ATOM 3220 N N . GLU A 1 404 ? 12.609 -8.926 -17.195 1.00 83.94 404 GLU A N 1
ATOM 3221 C CA . GLU A 1 404 ? 13.951 -9.478 -17.066 1.00 83.94 404 GLU A CA 1
ATOM 3222 C C . GLU A 1 404 ? 14.935 -8.363 -16.699 1.00 83.94 404 GLU A C 1
ATOM 3224 O O . GLU A 1 404 ? 14.998 -7.326 -17.355 1.00 83.94 404 GLU A O 1
ATOM 3229 N N . SER A 1 405 ? 15.690 -8.580 -15.627 1.00 82.69 405 SER A N 1
ATOM 3230 C CA . SER A 1 405 ? 16.798 -7.713 -15.242 1.00 82.69 405 SER A CA 1
ATOM 3231 C C . SER A 1 405 ? 17.867 -8.507 -14.515 1.00 82.69 405 SER A C 1
ATOM 3233 O O . SER A 1 405 ? 17.609 -9.591 -13.988 1.00 82.69 405 SER A O 1
ATOM 3235 N N . TYR A 1 406 ? 19.073 -7.955 -14.486 1.00 86.50 406 TYR A N 1
ATOM 3236 C CA . TYR A 1 406 ? 20.269 -8.588 -13.960 1.00 86.50 406 TYR A CA 1
ATOM 3237 C C . TYR A 1 406 ? 20.934 -7.640 -12.979 1.00 86.50 406 TYR A C 1
ATOM 3239 O O . TYR A 1 406 ? 21.229 -6.500 -13.319 1.00 86.50 406 TYR A O 1
ATOM 3247 N N . GLU A 1 407 ? 21.185 -8.102 -11.764 1.00 88.44 407 GLU A N 1
ATOM 3248 C CA . GLU A 1 407 ? 21.885 -7.323 -10.752 1.00 88.44 407 GLU A CA 1
ATOM 3249 C C . GLU A 1 407 ? 22.953 -8.194 -10.107 1.00 88.44 407 GLU A C 1
ATOM 3251 O O . GLU A 1 407 ? 22.682 -9.292 -9.616 1.00 88.44 407 GLU A O 1
ATOM 3256 N N . LEU A 1 408 ? 24.186 -7.698 -10.094 1.00 89.06 408 LEU A N 1
ATOM 3257 C CA . LEU A 1 408 ? 25.266 -8.353 -9.381 1.00 89.06 408 LEU A CA 1
ATOM 3258 C C . LEU A 1 408 ? 25.336 -7.797 -7.960 1.00 89.06 408 LEU A C 1
ATOM 3260 O O . LEU A 1 408 ? 25.619 -6.623 -7.772 1.00 89.06 408 LEU A O 1
ATOM 3264 N N . THR A 1 409 ? 25.127 -8.636 -6.949 1.00 87.31 409 THR A N 1
ATOM 3265 C CA . THR A 1 409 ? 25.315 -8.255 -5.538 1.00 87.31 409 THR A CA 1
ATOM 3266 C C . THR A 1 409 ? 26.572 -8.900 -4.971 1.00 87.31 409 THR A C 1
ATOM 3268 O O . THR A 1 409 ? 27.074 -9.888 -5.509 1.00 87.31 409 THR A O 1
ATOM 3271 N N . THR A 1 410 ? 27.059 -8.419 -3.827 1.00 86.12 410 THR A N 1
ATOM 3272 C CA . THR A 1 410 ? 28.193 -9.049 -3.123 1.00 86.12 410 THR A CA 1
ATOM 3273 C C . THR A 1 410 ? 27.917 -10.512 -2.762 1.00 86.12 410 THR A C 1
ATOM 3275 O O . THR A 1 410 ? 28.816 -11.350 -2.823 1.00 86.12 410 THR A O 1
ATOM 3278 N N . LYS A 1 411 ? 26.658 -10.857 -2.460 1.00 86.12 411 LYS A N 1
ATOM 3279 C CA . LYS A 1 411 ? 26.225 -12.241 -2.221 1.00 86.12 411 LYS A CA 1
ATOM 3280 C C . LYS A 1 411 ? 26.325 -13.098 -3.484 1.00 86.12 411 LYS A C 1
ATOM 3282 O O . LYS A 1 411 ? 26.786 -14.235 -3.409 1.00 86.12 411 LYS A O 1
ATOM 3287 N N . ILE A 1 412 ? 25.894 -12.568 -4.628 1.00 89.50 412 ILE A N 1
ATOM 3288 C CA . ILE A 1 412 ? 25.996 -13.266 -5.917 1.00 89.50 412 ILE A CA 1
ATOM 3289 C C . ILE A 1 412 ? 27.462 -13.427 -6.310 1.00 89.50 412 ILE A C 1
ATOM 3291 O O . ILE A 1 412 ? 27.866 -14.506 -6.731 1.00 89.50 412 ILE A O 1
ATOM 3295 N N . LEU A 1 413 ? 28.274 -12.393 -6.099 1.00 92.06 413 LEU A N 1
ATOM 3296 C CA . LEU A 1 413 ? 29.703 -12.443 -6.367 1.00 92.06 413 LEU A CA 1
ATOM 3297 C C . LEU A 1 413 ? 30.407 -13.520 -5.529 1.00 92.06 413 LEU A C 1
ATOM 3299 O O . LEU A 1 413 ? 31.216 -14.279 -6.058 1.00 92.06 413 LEU A O 1
ATOM 3303 N N . ALA A 1 414 ? 30.044 -13.655 -4.250 1.00 89.38 414 ALA A N 1
ATOM 3304 C CA . ALA A 1 414 ? 30.537 -14.737 -3.401 1.00 89.38 414 ALA A CA 1
ATOM 3305 C C . ALA A 1 414 ? 30.107 -16.126 -3.910 1.00 89.38 414 ALA A C 1
ATOM 3307 O O . ALA A 1 414 ? 30.902 -17.064 -3.879 1.00 89.38 414 ALA A O 1
ATOM 3308 N N . ALA A 1 415 ? 28.874 -16.266 -4.409 1.00 90.00 415 ALA A N 1
ATOM 3309 C CA . ALA A 1 415 ? 28.391 -17.516 -4.997 1.00 90.00 415 ALA A CA 1
ATOM 3310 C C . ALA A 1 415 ? 29.123 -17.867 -6.305 1.00 90.00 415 ALA A C 1
ATOM 3312 O O . ALA A 1 415 ? 29.494 -19.022 -6.502 1.00 90.00 415 ALA A O 1
ATOM 3313 N N . LEU A 1 416 ? 29.381 -16.874 -7.162 1.00 90.31 416 LEU A N 1
ATOM 3314 C CA . LEU A 1 416 ? 30.178 -17.021 -8.381 1.00 90.31 416 LEU A CA 1
ATOM 3315 C C . LEU A 1 416 ? 31.615 -17.452 -8.062 1.00 90.31 416 LEU A C 1
ATOM 3317 O O . LEU A 1 416 ? 32.112 -18.401 -8.664 1.00 90.31 416 LEU A O 1
ATOM 3321 N N . GLY A 1 417 ? 32.251 -16.812 -7.076 1.00 86.81 417 GLY A N 1
ATOM 3322 C CA . GLY A 1 417 ? 33.613 -17.138 -6.639 1.00 86.81 417 GLY A CA 1
ATOM 3323 C C . GLY A 1 417 ? 33.754 -18.495 -5.937 1.00 86.81 417 GLY A C 1
ATOM 3324 O O . GLY A 1 417 ? 34.862 -19.009 -5.816 1.00 86.81 417 GLY A O 1
ATOM 3325 N N . ALA A 1 418 ? 32.651 -19.107 -5.490 1.00 88.31 418 ALA A N 1
ATOM 3326 C CA . ALA A 1 418 ? 32.650 -20.469 -4.952 1.00 88.31 418 ALA A CA 1
ATOM 3327 C C . ALA A 1 418 ? 32.667 -21.553 -6.051 1.00 88.31 418 ALA A C 1
ATOM 3329 O O . ALA A 1 418 ? 32.848 -22.737 -5.749 1.00 88.31 418 ALA A O 1
ATOM 3330 N N . LEU A 1 419 ? 32.471 -21.181 -7.322 1.00 87.25 419 LEU A N 1
ATOM 3331 C CA . LEU A 1 419 ? 32.518 -22.109 -8.450 1.00 87.25 419 LEU A CA 1
ATOM 3332 C C . LEU A 1 419 ? 33.982 -22.424 -8.823 1.00 87.25 419 LEU A C 1
ATOM 3334 O O . LEU A 1 419 ? 34.777 -21.500 -8.979 1.00 87.25 419 LEU A O 1
ATOM 3338 N N . PRO A 1 420 ? 34.373 -23.700 -9.023 1.00 84.81 420 PRO A N 1
ATOM 3339 C CA . PRO A 1 420 ? 35.770 -24.049 -9.290 1.00 84.81 420 PRO A CA 1
ATOM 3340 C C . PRO A 1 420 ? 36.291 -23.464 -10.614 1.00 84.81 420 PRO A C 1
ATOM 3342 O O . PRO A 1 420 ? 35.804 -23.828 -11.688 1.00 84.81 420 PRO A O 1
ATOM 3345 N N . GLU A 1 421 ? 37.322 -22.614 -10.559 1.00 84.00 421 GLU A N 1
ATOM 3346 C CA . GLU A 1 421 ? 37.939 -21.993 -11.747 1.00 84.00 421 GLU A CA 1
ATOM 3347 C C . GLU A 1 421 ? 38.455 -23.027 -12.753 1.00 84.00 421 GLU A C 1
ATOM 3349 O O . GLU A 1 421 ? 38.225 -22.902 -13.953 1.00 84.00 421 GLU A O 1
ATOM 3354 N N . ASN A 1 422 ? 39.054 -24.119 -12.266 1.00 81.81 422 ASN A N 1
ATOM 3355 C CA . ASN A 1 422 ? 39.538 -25.232 -13.093 1.00 81.81 422 ASN A CA 1
ATOM 3356 C C . ASN A 1 422 ? 38.423 -25.984 -13.845 1.00 81.81 422 ASN A C 1
ATOM 3358 O O . ASN A 1 422 ? 38.703 -26.857 -14.662 1.00 81.81 422 ASN A O 1
ATOM 3362 N N . LYS A 1 423 ? 37.156 -25.657 -13.574 1.00 82.69 423 LYS A N 1
ATOM 3363 C CA . LYS A 1 423 ? 35.982 -26.133 -14.307 1.00 82.69 423 LYS A CA 1
ATOM 3364 C C . LYS A 1 423 ? 35.284 -24.996 -15.057 1.00 82.69 423 LYS A C 1
ATOM 3366 O O . LYS A 1 423 ? 34.102 -25.132 -15.366 1.00 82.69 423 LYS A O 1
ATOM 3371 N N . GLY A 1 424 ? 35.975 -23.894 -15.351 1.00 79.69 424 GLY A N 1
ATOM 3372 C CA . GLY A 1 424 ? 35.402 -22.710 -15.997 1.00 79.69 424 GLY A CA 1
ATOM 3373 C C . GLY A 1 424 ? 34.467 -21.926 -15.075 1.00 79.69 424 GLY A C 1
ATOM 3374 O O . GLY A 1 424 ? 33.420 -21.470 -15.523 1.00 79.69 424 GLY A O 1
ATOM 3375 N N . GLY A 1 425 ? 34.787 -21.874 -13.778 1.00 86.00 425 GLY A N 1
ATOM 3376 C CA . GLY A 1 425 ? 34.136 -20.997 -12.802 1.00 86.00 425 GLY A CA 1
ATOM 3377 C C . GLY A 1 425 ? 34.520 -19.527 -12.990 1.00 86.00 425 GLY A C 1
ATOM 3378 O O . GLY A 1 425 ? 35.413 -19.204 -13.779 1.00 86.00 425 GLY A O 1
ATOM 3379 N N . PHE A 1 426 ? 33.837 -18.643 -12.265 1.00 88.75 426 PHE A N 1
ATOM 3380 C CA . PHE A 1 426 ? 34.087 -17.204 -12.302 1.00 88.75 426 PHE A CA 1
ATOM 3381 C C . PHE A 1 426 ? 35.432 -16.879 -11.616 1.00 88.75 426 PHE A C 1
ATOM 3383 O O . PHE A 1 426 ? 35.573 -17.158 -10.424 1.00 88.75 426 PHE A O 1
ATOM 3390 N N . PRO A 1 427 ? 36.429 -16.323 -12.332 1.00 90.62 427 PRO A N 1
ATOM 3391 C CA . PRO A 1 427 ? 37.760 -16.078 -11.791 1.00 90.62 427 PRO A CA 1
ATOM 3392 C C . PRO A 1 427 ? 37.754 -15.148 -10.581 1.00 90.62 427 PRO A C 1
ATOM 3394 O O . PRO A 1 427 ? 37.160 -14.068 -10.608 1.00 90.62 427 PRO A O 1
ATOM 3397 N N . LYS A 1 428 ? 38.508 -15.510 -9.543 1.00 89.44 428 LYS A N 1
ATOM 3398 C CA . LYS A 1 428 ? 38.663 -14.721 -8.319 1.00 89.44 428 LYS A CA 1
ATOM 3399 C C . LYS A 1 428 ? 39.167 -13.307 -8.611 1.00 89.44 428 LYS A C 1
ATOM 3401 O O . LYS A 1 428 ? 38.663 -12.352 -8.028 1.00 89.44 428 LYS A O 1
ATOM 3406 N N . ARG A 1 429 ? 40.076 -13.161 -9.584 1.00 92.69 429 ARG A N 1
ATOM 3407 C CA . ARG A 1 429 ? 40.584 -11.849 -10.023 1.00 92.69 429 ARG A CA 1
ATOM 3408 C C . ARG A 1 429 ? 39.475 -10.899 -10.492 1.00 92.69 429 ARG A C 1
ATOM 3410 O O . ARG A 1 429 ? 39.587 -9.698 -10.284 1.00 92.69 429 ARG A O 1
ATOM 3417 N N . TYR A 1 430 ? 38.401 -11.415 -11.099 1.00 94.12 430 TYR A N 1
ATOM 3418 C CA . TYR A 1 430 ? 37.273 -10.582 -11.524 1.00 94.12 430 TYR A CA 1
ATOM 3419 C C . TYR A 1 430 ? 36.475 -10.092 -10.320 1.00 94.12 430 TYR A C 1
ATOM 3421 O O . TYR A 1 430 ? 36.054 -8.939 -10.288 1.00 94.12 430 TYR A O 1
ATOM 3429 N N . ALA A 1 431 ? 36.300 -10.945 -9.306 1.00 90.94 431 ALA A N 1
ATOM 3430 C CA . ALA A 1 431 ? 35.628 -10.558 -8.073 1.00 90.94 431 ALA A CA 1
ATOM 3431 C C . ALA A 1 431 ? 36.384 -9.456 -7.321 1.00 90.94 431 ALA A C 1
ATOM 3433 O O . ALA A 1 431 ? 35.758 -8.507 -6.856 1.00 90.94 431 ALA A O 1
ATOM 3434 N N . ASP A 1 432 ? 37.713 -9.534 -7.266 1.00 91.75 432 ASP A N 1
ATOM 3435 C CA . ASP A 1 432 ? 38.538 -8.497 -6.642 1.00 91.75 432 ASP A CA 1
ATOM 3436 C C . ASP A 1 432 ? 38.402 -7.145 -7.373 1.00 91.75 432 ASP A C 1
ATOM 3438 O O . ASP A 1 432 ? 38.267 -6.103 -6.728 1.00 91.75 432 ASP A O 1
ATOM 3442 N N . LEU A 1 433 ? 38.359 -7.153 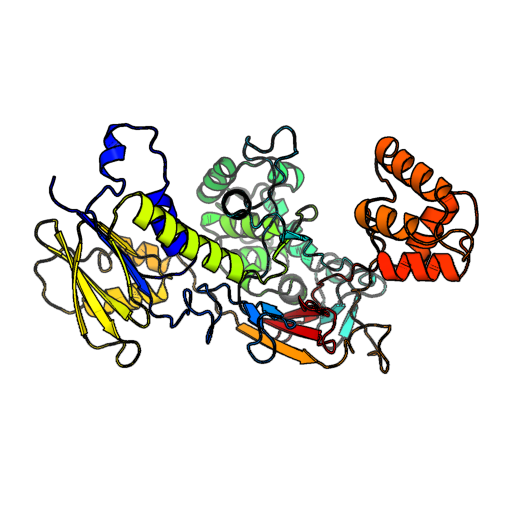-8.713 1.00 94.50 433 LEU A N 1
ATOM 3443 C CA . LEU A 1 433 ? 38.127 -5.945 -9.518 1.00 94.50 433 LEU A CA 1
ATOM 3444 C C . LEU A 1 433 ? 36.733 -5.352 -9.296 1.00 94.50 433 LEU A C 1
ATOM 3446 O O . LEU A 1 433 ? 36.609 -4.141 -9.153 1.00 94.50 433 LEU A O 1
ATOM 3450 N N . LEU A 1 434 ? 35.697 -6.188 -9.216 1.00 94.06 434 LEU A N 1
ATOM 3451 C CA . LEU A 1 434 ? 34.327 -5.744 -8.944 1.00 94.06 434 LEU A CA 1
ATOM 3452 C C . LEU A 1 434 ? 34.183 -5.145 -7.540 1.00 94.06 434 LEU A C 1
ATOM 3454 O O . LEU A 1 434 ? 33.518 -4.129 -7.363 1.00 94.06 434 LEU A O 1
ATOM 3458 N N . LEU A 1 435 ? 34.827 -5.739 -6.531 1.00 92.44 435 LEU A N 1
ATOM 3459 C CA . LEU A 1 435 ? 34.844 -5.182 -5.175 1.00 92.44 435 LEU A CA 1
ATOM 3460 C C . LEU A 1 435 ? 35.595 -3.849 -5.109 1.00 92.44 435 LEU A C 1
ATOM 3462 O O . LEU A 1 435 ? 35.193 -2.965 -4.355 1.00 92.44 435 LEU A O 1
ATOM 3466 N N . LYS A 1 436 ? 36.660 -3.698 -5.902 1.00 92.94 436 LYS A N 1
ATOM 3467 C CA . LYS A 1 436 ? 37.369 -2.427 -6.043 1.00 92.94 436 LYS A CA 1
ATOM 3468 C C . LYS A 1 436 ? 36.499 -1.371 -6.731 1.00 92.94 436 LYS A C 1
ATOM 3470 O O . LYS A 1 436 ? 36.395 -0.261 -6.226 1.00 92.94 436 LYS A O 1
ATOM 3475 N N . ASP A 1 437 ? 35.823 -1.729 -7.821 1.00 94.19 437 ASP A N 1
ATOM 3476 C CA . ASP A 1 437 ? 34.869 -0.864 -8.524 1.00 94.19 437 ASP A CA 1
ATOM 3477 C C . ASP A 1 437 ? 33.774 -0.331 -7.583 1.00 94.19 437 ASP A C 1
ATOM 3479 O O . ASP A 1 437 ? 33.513 0.867 -7.561 1.00 94.19 437 ASP A O 1
ATOM 3483 N N . LEU A 1 438 ? 33.227 -1.183 -6.708 1.00 89.62 438 LEU A N 1
ATOM 3484 C CA . LEU A 1 438 ? 32.267 -0.773 -5.675 1.00 89.62 438 LEU A CA 1
ATOM 3485 C C . LEU A 1 438 ? 32.805 0.292 -4.704 1.00 89.62 438 LEU A C 1
ATOM 3487 O O . LEU A 1 438 ? 32.024 1.094 -4.195 1.00 89.62 438 LEU A O 1
ATOM 3491 N N . ALA A 1 439 ? 34.105 0.280 -4.406 1.00 87.31 439 ALA A N 1
ATOM 3492 C CA . ALA A 1 439 ? 34.726 1.249 -3.505 1.00 87.31 439 ALA A CA 1
ATOM 3493 C C . ALA A 1 439 ? 35.098 2.561 -4.216 1.00 87.31 439 ALA A C 1
ATOM 3495 O O . ALA A 1 439 ? 35.008 3.629 -3.607 1.00 87.31 439 ALA A O 1
ATOM 3496 N N . ASP A 1 440 ? 35.507 2.470 -5.483 1.00 91.06 440 ASP A N 1
ATOM 3497 C CA . ASP A 1 440 ? 36.157 3.563 -6.205 1.00 91.06 440 ASP A CA 1
ATOM 3498 C C . ASP A 1 440 ? 35.201 4.331 -7.135 1.00 91.06 440 ASP A C 1
ATOM 3500 O O . ASP A 1 440 ? 35.443 5.508 -7.413 1.00 91.06 440 ASP A O 1
ATOM 3504 N N . ASN A 1 441 ? 34.117 3.704 -7.612 1.00 84.12 441 ASN A N 1
ATOM 3505 C CA . ASN A 1 441 ? 33.214 4.298 -8.598 1.00 84.12 441 ASN A CA 1
ATOM 3506 C C . ASN A 1 441 ? 31.868 4.747 -8.000 1.00 84.12 441 ASN A C 1
ATOM 3508 O O . ASN A 1 441 ? 31.241 4.019 -7.231 1.00 84.12 441 ASN A O 1
ATOM 3512 N N . PRO A 1 442 ? 31.363 5.937 -8.391 1.00 77.75 442 PRO A N 1
ATOM 3513 C CA . PRO A 1 442 ? 30.076 6.457 -7.918 1.00 77.75 442 PRO A CA 1
ATOM 3514 C C . PRO A 1 442 ? 28.866 5.685 -8.477 1.00 77.75 442 PRO A C 1
ATOM 3516 O O . PRO A 1 442 ? 27.775 5.755 -7.912 1.00 77.75 442 PRO A O 1
ATOM 3519 N N . THR A 1 443 ? 29.064 4.962 -9.582 1.00 81.88 443 THR A N 1
ATOM 3520 C CA . THR A 1 443 ? 28.087 4.108 -10.280 1.00 81.88 443 THR A CA 1
ATOM 3521 C C . THR A 1 443 ? 28.706 2.738 -10.555 1.00 81.88 443 THR A C 1
ATOM 3523 O O . THR A 1 443 ? 29.075 2.448 -11.695 1.00 81.88 443 THR A O 1
ATOM 3526 N N . PRO A 1 444 ? 28.901 1.923 -9.512 1.00 89.88 444 PRO A N 1
ATOM 3527 C CA . PRO A 1 444 ? 29.585 0.648 -9.650 1.00 89.88 444 PRO A CA 1
ATOM 3528 C C . PRO A 1 444 ? 28.718 -0.387 -10.371 1.00 89.88 444 PRO A C 1
ATOM 3530 O O . PRO A 1 444 ? 27.495 -0.275 -10.417 1.00 89.88 444 PRO A O 1
ATOM 3533 N N . ILE A 1 445 ? 29.342 -1.440 -10.894 1.00 91.69 445 ILE A N 1
ATOM 3534 C CA . ILE A 1 445 ? 28.647 -2.596 -11.475 1.00 91.69 445 ILE A CA 1
ATOM 3535 C C . ILE A 1 445 ? 27.878 -3.358 -10.387 1.00 91.69 445 ILE A C 1
ATOM 3537 O O . ILE A 1 445 ? 26.769 -3.841 -10.624 1.00 91.69 445 ILE A O 1
ATOM 3541 N N . LEU A 1 446 ? 28.460 -3.476 -9.188 1.00 88.56 446 LEU A N 1
ATOM 3542 C CA . LEU A 1 446 ? 27.810 -4.109 -8.040 1.00 88.56 446 LEU A CA 1
ATOM 3543 C C . LEU A 1 446 ? 26.641 -3.255 -7.524 1.00 88.56 446 LEU A C 1
ATOM 3545 O O . LEU A 1 446 ? 26.793 -2.069 -7.257 1.00 88.56 446 LEU A O 1
ATOM 3549 N N . ASN A 1 447 ? 25.502 -3.902 -7.280 1.00 81.81 447 ASN A N 1
ATOM 3550 C CA . ASN A 1 447 ? 24.233 -3.309 -6.847 1.00 81.81 447 ASN A CA 1
ATOM 3551 C C . ASN A 1 447 ? 23.637 -2.301 -7.851 1.00 81.81 447 ASN A C 1
ATOM 3553 O O . ASN A 1 447 ? 22.839 -1.444 -7.467 1.00 81.81 447 ASN A O 1
ATOM 3557 N N . ASN A 1 448 ? 24.029 -2.402 -9.126 1.00 84.31 448 ASN A N 1
ATOM 3558 C CA . ASN A 1 448 ? 23.418 -1.670 -10.228 1.00 84.31 448 ASN A CA 1
ATOM 3559 C C . ASN A 1 448 ? 22.632 -2.644 -11.129 1.00 84.31 448 ASN A C 1
ATOM 3561 O O . ASN A 1 448 ? 23.205 -3.641 -11.583 1.00 84.31 448 ASN A O 1
ATOM 3565 N N . PRO A 1 449 ? 21.330 -2.410 -11.370 1.00 82.88 449 PRO A N 1
ATOM 3566 C CA . PRO A 1 449 ? 20.520 -3.273 -12.221 1.00 82.88 449 PRO A CA 1
ATOM 3567 C C . PRO A 1 449 ? 20.743 -2.988 -13.716 1.00 82.88 449 PRO A C 1
ATOM 3569 O O . PRO A 1 449 ? 20.872 -1.842 -14.136 1.00 82.88 449 PRO A O 1
ATOM 3572 N N . TYR A 1 450 ? 20.704 -4.044 -14.528 1.00 85.06 450 TYR A N 1
ATOM 3573 C CA . TYR A 1 450 ? 20.799 -4.018 -15.989 1.00 85.06 450 TYR A CA 1
ATOM 3574 C C . TYR A 1 450 ? 19.560 -4.670 -16.603 1.00 85.06 450 TYR A C 1
ATOM 3576 O O . TYR A 1 450 ? 19.133 -5.728 -16.143 1.00 85.06 450 TYR A O 1
ATOM 3584 N N . VAL A 1 451 ? 18.989 -4.076 -17.653 1.00 78.62 451 VAL A N 1
ATOM 3585 C CA . VAL A 1 451 ? 17.787 -4.618 -18.318 1.00 78.62 451 VAL A CA 1
ATOM 3586 C C . VAL A 1 451 ? 18.155 -5.766 -19.264 1.00 78.62 451 VAL A C 1
ATOM 3588 O O . VAL A 1 451 ? 17.500 -6.805 -19.259 1.00 78.62 451 VAL A O 1
ATOM 3591 N N . ALA A 1 452 ? 19.241 -5.636 -20.033 1.00 83.38 452 ALA A N 1
ATOM 3592 C CA . ALA A 1 452 ? 19.686 -6.693 -20.935 1.00 83.38 452 ALA A CA 1
ATOM 3593 C C . ALA A 1 452 ? 20.841 -7.521 -20.351 1.00 83.38 452 ALA A C 1
ATOM 3595 O O . ALA A 1 452 ? 21.761 -7.000 -19.718 1.00 83.38 452 ALA A O 1
ATOM 3596 N N . LYS A 1 453 ? 20.847 -8.828 -20.662 1.00 88.88 453 LYS A N 1
ATOM 3597 C CA . LYS A 1 453 ? 21.985 -9.729 -20.381 1.00 88.88 453 LYS A CA 1
ATOM 3598 C C . LYS A 1 453 ? 23.286 -9.194 -20.980 1.00 88.88 453 LYS A C 1
ATOM 3600 O O . LYS A 1 453 ? 24.335 -9.284 -20.352 1.00 88.88 453 LYS A O 1
ATOM 3605 N N . ALA A 1 454 ? 23.204 -8.660 -22.198 1.00 90.62 454 ALA A N 1
ATOM 3606 C CA . ALA A 1 454 ? 24.357 -8.146 -22.922 1.00 90.62 454 ALA A CA 1
ATOM 3607 C C . ALA A 1 454 ? 25.009 -6.968 -22.188 1.00 90.62 454 ALA A C 1
ATOM 3609 O O . ALA A 1 454 ? 26.231 -6.906 -22.138 1.00 90.62 454 ALA A O 1
ATOM 3610 N N . ASP A 1 455 ? 24.219 -6.096 -21.559 1.00 91.75 455 ASP A N 1
ATOM 3611 C CA . ASP A 1 455 ? 24.738 -4.890 -20.910 1.00 91.75 455 ASP A CA 1
ATOM 3612 C C . ASP A 1 455 ? 25.554 -5.226 -19.658 1.00 91.75 455 ASP A C 1
ATOM 3614 O O . ASP A 1 455 ? 26.651 -4.700 -19.483 1.00 91.75 455 ASP A O 1
ATOM 3618 N N . ILE A 1 456 ? 25.070 -6.145 -18.809 1.00 92.88 456 ILE A N 1
ATOM 3619 C CA . ILE A 1 456 ? 25.824 -6.574 -17.618 1.00 92.88 456 ILE A CA 1
ATOM 3620 C C . ILE A 1 456 ? 27.087 -7.353 -17.996 1.00 92.88 456 ILE A C 1
ATOM 3622 O O . ILE A 1 456 ? 28.131 -7.171 -17.370 1.00 92.88 456 ILE A O 1
ATOM 3626 N N . ILE A 1 457 ? 27.008 -8.203 -19.027 1.00 95.38 457 ILE A N 1
ATOM 3627 C CA . ILE A 1 457 ? 28.173 -8.927 -19.550 1.00 95.38 457 ILE A CA 1
ATOM 3628 C C . ILE A 1 457 ? 29.193 -7.913 -20.058 1.00 95.38 457 ILE A C 1
ATOM 3630 O O . ILE A 1 457 ? 30.334 -7.932 -19.609 1.00 95.38 457 ILE A O 1
ATOM 3634 N N . HIS A 1 458 ? 28.767 -6.975 -20.904 1.00 96.06 458 HIS A N 1
ATOM 3635 C CA . HIS A 1 458 ? 29.640 -5.958 -21.470 1.00 96.06 458 HIS A CA 1
ATOM 3636 C C . HIS A 1 458 ? 30.282 -5.085 -20.389 1.00 96.06 458 HIS A C 1
ATOM 3638 O O . HIS A 1 458 ? 31.490 -4.872 -20.426 1.00 96.06 458 HIS A O 1
ATOM 3644 N N . ALA A 1 459 ? 29.519 -4.632 -19.390 1.00 95.50 459 ALA A N 1
ATOM 3645 C CA . ALA A 1 459 ? 30.056 -3.850 -18.279 1.00 95.50 459 ALA A CA 1
ATOM 3646 C C . ALA A 1 459 ? 31.163 -4.611 -17.530 1.00 95.50 459 ALA A C 1
ATOM 3648 O O . ALA A 1 459 ? 32.219 -4.047 -17.238 1.00 95.50 459 ALA A O 1
ATOM 3649 N N . ILE A 1 460 ? 30.958 -5.905 -17.263 1.00 95.69 460 ILE A N 1
ATOM 3650 C CA . ILE A 1 460 ? 31.961 -6.745 -16.599 1.00 95.69 460 ILE A CA 1
ATOM 3651 C C . ILE A 1 460 ? 33.174 -6.958 -17.501 1.00 95.69 460 ILE A C 1
ATOM 3653 O O . ILE A 1 460 ? 34.292 -6.771 -17.033 1.00 95.69 460 ILE A O 1
ATOM 3657 N N . GLU A 1 461 ? 32.981 -7.300 -18.775 1.00 96.81 461 GLU A N 1
ATOM 3658 C CA . GLU A 1 461 ? 34.067 -7.487 -19.748 1.00 96.81 461 GLU A CA 1
ATOM 3659 C C . GLU A 1 461 ? 34.919 -6.223 -19.908 1.00 96.81 461 GLU A C 1
ATOM 3661 O O . GLU A 1 461 ? 36.144 -6.311 -19.983 1.00 96.81 461 GLU A O 1
ATOM 3666 N N . GLN A 1 462 ? 34.292 -5.042 -19.885 1.00 96.25 462 GLN A N 1
ATOM 3667 C CA . GLN A 1 462 ? 34.991 -3.758 -19.867 1.00 96.25 462 GLN A CA 1
ATOM 3668 C C . GLN A 1 462 ? 35.770 -3.546 -18.567 1.00 96.25 462 GLN A C 1
ATOM 3670 O O . GLN A 1 462 ? 36.903 -3.075 -18.608 1.00 96.25 462 GLN A O 1
ATOM 3675 N N . LEU A 1 463 ? 35.228 -3.912 -17.405 1.00 95.50 463 LEU A N 1
ATOM 3676 C CA . LEU A 1 463 ? 35.968 -3.778 -16.148 1.00 95.50 463 LEU A CA 1
ATOM 3677 C C . LEU A 1 463 ? 37.172 -4.729 -16.086 1.00 95.50 463 LEU A C 1
ATOM 3679 O O . LEU A 1 463 ? 38.251 -4.339 -15.640 1.00 95.50 463 LEU A O 1
ATOM 3683 N N . VAL A 1 464 ? 36.994 -5.980 -16.518 1.00 95.06 464 VAL A N 1
ATOM 3684 C CA . VAL A 1 464 ? 38.027 -7.023 -16.409 1.00 95.06 464 VAL A CA 1
ATOM 3685 C C . VAL A 1 464 ? 38.973 -7.070 -17.60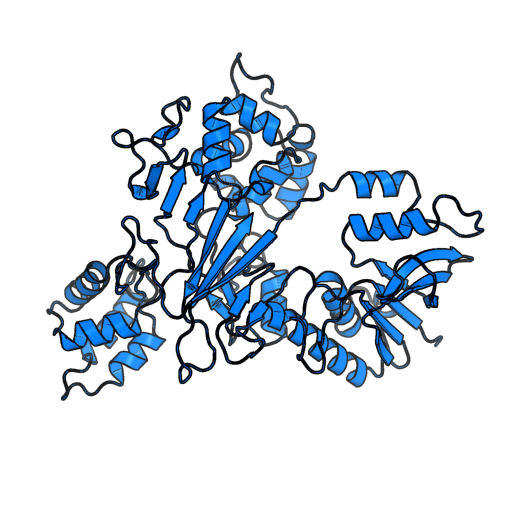9 1.00 95.06 464 VAL A C 1
ATOM 3687 O O . VAL A 1 464 ? 39.985 -7.765 -17.541 1.00 95.06 464 VAL A O 1
ATOM 3690 N N . GLN A 1 465 ? 38.671 -6.319 -18.674 1.00 96.44 465 GLN A N 1
ATOM 3691 C CA . GLN A 1 465 ? 39.438 -6.244 -19.924 1.00 96.44 465 GLN A CA 1
ATOM 3692 C C . GLN A 1 465 ? 39.649 -7.620 -20.582 1.00 96.44 465 GLN A C 1
ATOM 3694 O O . GLN A 1 465 ? 40.685 -7.903 -21.184 1.00 96.44 465 GLN A O 1
ATOM 3699 N N . GLU A 1 466 ? 38.653 -8.495 -20.457 1.00 95.19 466 GLU A N 1
ATOM 3700 C CA . GLU A 1 466 ? 38.675 -9.862 -20.969 1.00 95.19 466 GLU A CA 1
ATOM 3701 C C . GLU A 1 466 ? 37.251 -10.324 -21.273 1.00 95.19 466 GLU A C 1
ATOM 3703 O O . GLU A 1 466 ? 36.313 -9.984 -20.553 1.00 95.19 466 GLU A O 1
ATOM 3708 N N . ARG A 1 467 ? 37.095 -11.120 -22.335 1.00 95.50 467 ARG A N 1
ATOM 3709 C CA . ARG A 1 467 ? 35.804 -11.696 -22.713 1.00 95.50 467 ARG A CA 1
ATOM 3710 C C . ARG A 1 467 ? 35.425 -12.832 -21.764 1.00 95.50 467 ARG A C 1
ATOM 3712 O O . ARG A 1 467 ? 36.237 -13.730 -21.530 1.00 95.50 467 ARG A O 1
ATOM 3719 N N . LEU A 1 468 ? 34.186 -12.843 -21.283 1.00 94.50 468 LEU A N 1
ATOM 3720 C CA . LEU A 1 468 ? 33.671 -13.964 -20.507 1.00 94.50 468 LEU A CA 1
ATOM 3721 C C . LEU A 1 468 ? 33.505 -15.189 -21.415 1.00 94.50 468 LEU A C 1
ATOM 3723 O O . LEU A 1 468 ? 33.098 -15.116 -22.573 1.00 94.50 468 LEU A O 1
ATOM 3727 N N . THR A 1 469 ? 33.824 -16.367 -20.888 1.00 94.56 469 THR A N 1
ATOM 3728 C CA . THR A 1 469 ? 33.483 -17.621 -21.569 1.00 94.56 469 THR A CA 1
ATOM 3729 C C . THR A 1 469 ? 31.968 -17.833 -21.542 1.00 94.56 469 THR A C 1
ATOM 3731 O O . THR A 1 469 ? 31.304 -17.432 -20.588 1.00 94.56 469 THR A O 1
ATOM 3734 N N . ILE A 1 470 ? 31.423 -18.580 -22.509 1.00 92.56 470 ILE A N 1
ATOM 3735 C CA . ILE A 1 470 ? 29.988 -18.945 -22.555 1.00 92.56 470 ILE A CA 1
ATOM 3736 C C . ILE A 1 470 ? 29.505 -19.508 -21.208 1.00 92.56 470 ILE A C 1
ATOM 3738 O O . ILE A 1 470 ? 28.407 -19.214 -20.741 1.00 92.56 470 ILE A O 1
ATOM 3742 N N . LYS A 1 471 ? 30.346 -20.312 -20.549 1.00 92.31 471 LYS A N 1
ATOM 3743 C CA . LYS A 1 471 ? 30.027 -20.894 -19.245 1.00 92.31 471 LYS A CA 1
ATOM 3744 C C . LYS A 1 471 ? 29.964 -19.843 -18.133 1.00 92.31 471 LYS A C 1
ATOM 3746 O O . LYS A 1 471 ? 29.067 -19.914 -17.298 1.00 92.31 471 LYS A O 1
ATOM 3751 N N . GLN A 1 472 ? 30.885 -18.880 -18.122 1.00 93.25 472 GLN A N 1
ATOM 3752 C CA . GLN A 1 472 ? 30.879 -17.775 -17.161 1.00 93.25 472 GLN A CA 1
ATOM 3753 C C . GLN A 1 472 ? 29.694 -16.838 -17.399 1.00 93.25 472 GLN A C 1
ATOM 3755 O O . GLN A 1 472 ? 29.053 -16.448 -16.431 1.00 93.25 472 GLN A O 1
ATOM 3760 N N . GLU A 1 473 ? 29.344 -16.543 -18.654 1.00 93.62 473 GLU A N 1
ATOM 3761 C CA . GLU A 1 473 ? 28.135 -15.779 -18.991 1.00 93.62 473 GLU A CA 1
ATOM 3762 C C . GLU A 1 473 ? 26.870 -16.480 -18.472 1.00 93.62 473 GLU A C 1
ATOM 3764 O O . GLU A 1 473 ? 26.017 -15.849 -17.847 1.00 93.62 473 GLU A O 1
ATOM 3769 N N . GLN A 1 474 ? 26.756 -17.799 -18.663 1.00 90.56 474 GLN A N 1
ATOM 3770 C CA . GLN A 1 474 ? 25.634 -18.595 -18.148 1.00 90.56 474 GLN A CA 1
ATOM 3771 C C . GLN A 1 474 ? 25.584 -18.601 -16.614 1.00 90.56 474 GLN A C 1
ATOM 3773 O O . GLN A 1 474 ? 24.517 -18.432 -16.026 1.00 90.56 474 GLN A O 1
ATOM 3778 N N . GLN A 1 475 ? 26.726 -18.776 -15.946 1.00 90.62 475 GLN A N 1
ATOM 3779 C CA . GLN A 1 475 ? 26.816 -18.724 -14.482 1.00 90.62 475 GLN A CA 1
ATOM 3780 C C . GLN A 1 475 ? 26.442 -17.340 -13.945 1.00 90.62 475 GLN A C 1
ATOM 3782 O O . GLN A 1 475 ? 25.641 -17.241 -13.020 1.00 90.62 475 GLN A O 1
ATOM 3787 N N . LEU A 1 476 ? 26.984 -16.281 -14.551 1.00 91.62 476 LEU A N 1
ATOM 3788 C CA . LEU A 1 476 ? 26.692 -14.895 -14.214 1.00 91.62 476 LEU A CA 1
ATOM 3789 C C . LEU A 1 476 ? 25.200 -14.619 -14.363 1.00 91.62 476 LEU A C 1
ATOM 3791 O O . LEU A 1 476 ? 24.553 -14.290 -13.379 1.00 91.62 476 LEU A O 1
ATOM 3795 N N . THR A 1 477 ? 24.651 -14.795 -15.564 1.00 88.69 477 THR A N 1
ATOM 3796 C CA . THR A 1 477 ? 23.260 -14.430 -15.871 1.00 88.69 477 THR A CA 1
ATOM 3797 C C . THR A 1 477 ? 22.242 -15.281 -15.117 1.00 88.69 477 THR A C 1
ATOM 3799 O O . THR A 1 477 ? 21.191 -14.768 -14.747 1.00 88.69 477 THR A O 1
ATOM 3802 N N . SER A 1 478 ? 22.540 -16.553 -14.827 1.00 85.62 478 SER A N 1
ATOM 3803 C CA . SER A 1 478 ? 21.657 -17.396 -14.006 1.00 85.62 478 SER A CA 1
ATOM 3804 C C . SER A 1 478 ? 21.635 -16.991 -12.530 1.00 85.62 478 SER A C 1
ATOM 3806 O O . SER A 1 478 ? 20.591 -17.109 -11.891 1.00 85.62 478 SER A O 1
ATOM 3808 N N . LEU A 1 479 ? 22.756 -16.505 -11.987 1.00 86.44 479 LEU A N 1
ATOM 3809 C CA . LEU A 1 479 ? 22.851 -16.068 -10.592 1.00 86.44 479 LEU A CA 1
ATOM 3810 C C . LEU A 1 479 ? 22.484 -14.592 -10.392 1.00 86.44 479 LEU A C 1
ATOM 3812 O O . LEU A 1 479 ? 22.065 -14.231 -9.294 1.00 86.44 479 LEU A O 1
ATOM 3816 N N . SER A 1 480 ? 22.644 -13.753 -11.418 1.00 87.62 480 SER A N 1
ATOM 3817 C CA . SER A 1 480 ? 22.311 -12.325 -11.389 1.00 87.62 480 SER A CA 1
ATOM 3818 C C . SER A 1 480 ? 20.891 -12.011 -11.836 1.00 87.62 480 SER A C 1
ATOM 3820 O O . SER A 1 480 ? 20.453 -10.881 -11.637 1.00 87.62 480 SER A O 1
ATOM 3822 N N . ALA A 1 481 ? 20.161 -12.982 -12.398 1.00 85.06 481 ALA A N 1
ATOM 3823 C CA . ALA A 1 481 ? 18.755 -12.818 -12.745 1.00 85.06 481 ALA A CA 1
ATOM 3824 C C . ALA A 1 481 ? 17.957 -12.327 -11.529 1.00 85.06 481 ALA A C 1
ATOM 3826 O O . ALA A 1 481 ? 17.807 -13.015 -10.518 1.00 85.06 481 ALA A O 1
ATOM 3827 N N . ASN A 1 482 ? 17.432 -11.120 -11.656 1.00 75.81 482 ASN A N 1
ATOM 3828 C CA . ASN A 1 482 ? 16.693 -10.407 -10.634 1.00 75.81 482 ASN A CA 1
ATOM 3829 C C . ASN A 1 482 ? 15.424 -9.845 -11.268 1.00 75.81 482 ASN A C 1
ATOM 3831 O O . ASN A 1 482 ? 15.249 -8.633 -11.326 1.00 75.81 482 ASN A O 1
ATOM 3835 N N . ASN A 1 483 ? 14.590 -10.727 -11.828 1.00 73.94 483 ASN A N 1
ATOM 3836 C CA . ASN A 1 483 ? 13.393 -10.313 -12.556 1.00 73.94 483 ASN A CA 1
ATOM 3837 C C . ASN A 1 483 ? 12.543 -9.372 -11.697 1.00 73.94 483 ASN A C 1
ATOM 3839 O O . ASN A 1 483 ? 12.196 -9.685 -10.555 1.00 73.94 483 ASN A O 1
ATOM 3843 N N . THR A 1 484 ? 12.216 -8.219 -12.267 1.00 66.81 484 THR A N 1
ATOM 3844 C CA . THR A 1 484 ? 11.373 -7.223 -11.624 1.00 66.81 484 THR A CA 1
ATOM 3845 C C . THR A 1 484 ? 9.931 -7.712 -11.506 1.00 66.81 484 THR A C 1
ATOM 3847 O O . THR A 1 484 ? 9.416 -8.484 -12.316 1.00 66.81 484 THR A O 1
ATOM 3850 N N . ILE A 1 485 ? 9.269 -7.227 -10.468 1.00 69.88 485 ILE A N 1
ATOM 3851 C CA . ILE A 1 485 ? 7.832 -7.276 -10.252 1.00 69.88 485 ILE A CA 1
ATOM 3852 C C . ILE A 1 485 ? 7.275 -5.969 -10.833 1.00 69.88 485 ILE A C 1
ATOM 3854 O O . ILE A 1 485 ? 7.066 -4.976 -10.142 1.00 69.88 485 ILE A O 1
ATOM 3858 N N . GLY A 1 486 ? 7.132 -5.927 -12.152 1.00 67.31 486 GLY A N 1
ATOM 3859 C CA . GLY A 1 486 ? 6.749 -4.719 -12.878 1.00 67.31 486 GLY A CA 1
ATOM 3860 C C . GLY A 1 486 ? 5.284 -4.734 -13.293 1.00 67.31 486 GLY A C 1
ATOM 3861 O O . GLY A 1 486 ? 4.804 -5.788 -13.712 1.00 67.31 486 GLY A O 1
ATOM 3862 N N . PRO A 1 487 ? 4.562 -3.606 -13.205 1.00 82.69 487 PRO A N 1
ATOM 3863 C CA . PRO A 1 487 ? 3.210 -3.571 -13.708 1.00 82.69 487 PRO A CA 1
ATOM 3864 C C . PRO A 1 487 ? 3.171 -3.446 -15.234 1.00 82.69 487 PRO A C 1
ATOM 3866 O O . PRO A 1 487 ? 3.904 -2.652 -15.823 1.00 82.69 487 PRO A O 1
ATOM 3869 N N . SER A 1 488 ? 2.259 -4.175 -15.864 1.00 91.06 488 SER A N 1
ATOM 3870 C CA . SER A 1 488 ? 1.616 -3.695 -17.088 1.00 91.06 488 SER A CA 1
ATOM 3871 C C . SER A 1 488 ? 0.420 -2.827 -16.702 1.00 91.06 488 SER A C 1
ATOM 3873 O O . SER A 1 488 ? -0.210 -3.081 -15.672 1.00 91.06 488 SER A O 1
ATOM 3875 N N . VAL A 1 489 ? 0.105 -1.821 -17.507 1.00 94.06 489 VAL A N 1
ATOM 3876 C CA . VAL A 1 489 ? -1.007 -0.891 -17.274 1.00 94.06 489 VAL A CA 1
ATOM 3877 C C . VAL A 1 489 ? -2.021 -1.020 -18.399 1.00 94.06 489 VAL A C 1
ATOM 3879 O O . VAL A 1 489 ? -1.640 -1.186 -19.557 1.00 94.06 489 VAL A O 1
ATOM 3882 N N . THR A 1 490 ? -3.309 -0.950 -18.067 1.00 93.44 490 THR A N 1
ATOM 3883 C CA . THR A 1 490 ? -4.365 -0.934 -19.082 1.00 93.44 490 THR A CA 1
ATOM 3884 C C . THR A 1 490 ? -5.427 0.118 -18.790 1.00 93.44 490 THR A C 1
ATOM 3886 O O . THR A 1 490 ? -5.693 0.448 -17.631 1.00 93.44 490 THR A O 1
ATOM 3889 N N . ASP A 1 491 ? -6.081 0.596 -19.844 1.00 92.44 491 ASP A N 1
ATOM 3890 C CA . ASP A 1 491 ? -7.264 1.455 -19.760 1.00 92.44 491 ASP A CA 1
ATOM 3891 C C . ASP A 1 491 ? -8.574 0.679 -19.486 1.00 92.44 491 ASP A C 1
ATOM 3893 O O . ASP A 1 491 ? -9.644 1.270 -19.350 1.00 92.44 491 ASP A O 1
ATOM 3897 N N . MET A 1 492 ? -8.503 -0.644 -19.316 1.00 89.62 492 MET A N 1
ATOM 3898 C CA . MET A 1 492 ? -9.642 -1.528 -19.049 1.00 89.62 492 MET A CA 1
ATOM 3899 C C . MET A 1 492 ? -9.992 -1.576 -17.547 1.00 89.62 492 MET A C 1
ATOM 3901 O O . MET A 1 492 ? -9.240 -1.077 -16.706 1.00 89.62 492 MET A O 1
ATOM 3905 N N . PRO A 1 493 ? -11.097 -2.242 -17.139 1.00 87.38 493 PRO A N 1
ATOM 3906 C CA . PRO A 1 493 ? -11.420 -2.429 -15.720 1.00 87.38 493 PRO A CA 1
ATOM 3907 C C . PRO A 1 493 ? -10.330 -3.125 -14.888 1.00 87.38 493 PRO A C 1
ATOM 3909 O O . PRO A 1 493 ? -10.392 -3.066 -13.664 1.00 87.38 493 PRO A O 1
ATOM 3912 N N . VAL A 1 494 ? -9.355 -3.787 -15.518 1.00 89.31 494 VAL A N 1
ATOM 3913 C CA . VAL A 1 494 ? -8.117 -4.261 -14.882 1.00 89.31 494 VAL A CA 1
ATOM 3914 C C . VAL A 1 494 ? -7.024 -3.234 -15.159 1.00 89.31 494 VAL A C 1
ATOM 3916 O O . VAL A 1 494 ? -6.376 -3.279 -16.197 1.00 89.31 494 VAL A O 1
ATOM 3919 N N . ARG A 1 495 ? -6.810 -2.297 -14.241 1.00 90.88 495 ARG A N 1
ATOM 3920 C CA . ARG A 1 495 ? -5.901 -1.162 -14.456 1.00 90.88 495 ARG A CA 1
ATOM 3921 C C . ARG A 1 495 ? -4.430 -1.545 -14.419 1.00 90.88 495 ARG A C 1
ATOM 3923 O O . ARG A 1 495 ? -3.619 -0.910 -15.087 1.00 90.88 495 ARG A O 1
ATOM 3930 N N . GLN A 1 496 ? -4.081 -2.587 -13.667 1.00 91.38 496 GLN A N 1
ATOM 3931 C CA . GLN A 1 496 ? -2.691 -2.989 -13.495 1.00 91.38 496 GLN A CA 1
ATOM 3932 C C . GLN A 1 496 ? -2.526 -4.508 -13.417 1.00 91.38 496 GLN A C 1
ATOM 3934 O O . GLN A 1 496 ? -3.350 -5.202 -12.825 1.00 91.38 496 GLN A O 1
ATOM 3939 N N . VAL A 1 497 ? -1.436 -5.028 -13.982 1.00 91.81 497 VAL A N 1
ATOM 3940 C CA . VAL A 1 497 ? -1.062 -6.447 -13.922 1.00 91.81 497 VAL A CA 1
ATOM 3941 C C . VAL A 1 497 ? 0.349 -6.578 -13.373 1.00 91.81 497 VAL A C 1
ATOM 3943 O O . VAL A 1 497 ? 1.284 -6.085 -13.984 1.00 91.81 497 VAL A O 1
ATOM 3946 N N . VAL A 1 498 ? 0.509 -7.251 -12.238 1.00 91.19 498 VAL A N 1
ATOM 3947 C CA . VAL A 1 498 ? 1.776 -7.424 -11.520 1.00 91.19 498 VAL A CA 1
ATOM 3948 C C . VAL A 1 498 ? 2.187 -8.897 -11.529 1.00 91.19 498 VAL A C 1
ATOM 3950 O O . VAL A 1 498 ? 1.386 -9.774 -11.207 1.00 91.19 498 VAL A O 1
ATOM 3953 N N . TYR A 1 499 ? 3.450 -9.179 -11.837 1.00 91.25 499 TYR A N 1
ATOM 3954 C CA . TYR A 1 499 ? 3.963 -10.540 -12.017 1.00 91.25 499 TYR A CA 1
ATOM 3955 C C . TYR A 1 499 ? 4.941 -10.908 -10.891 1.00 91.25 499 TYR A C 1
ATOM 3957 O O . TYR A 1 499 ? 5.950 -10.239 -10.701 1.00 91.25 499 TYR A O 1
ATOM 3965 N N . PHE A 1 500 ? 4.664 -11.974 -10.137 1.00 85.94 500 PHE A N 1
ATOM 3966 C CA . PHE A 1 500 ? 5.427 -12.357 -8.934 1.00 85.94 500 PHE A CA 1
ATOM 3967 C C . PHE A 1 500 ? 6.526 -13.404 -9.193 1.00 85.94 500 PHE A C 1
ATOM 3969 O O . PHE A 1 500 ? 7.311 -13.711 -8.296 1.00 85.94 500 PHE A O 1
ATOM 3976 N N . GLY A 1 501 ? 6.603 -13.963 -10.406 1.00 83.44 501 GLY A N 1
ATOM 3977 C CA . GLY A 1 501 ? 7.555 -15.029 -10.730 1.00 83.44 501 GLY A CA 1
ATOM 3978 C C . GLY A 1 501 ? 7.391 -16.269 -9.832 1.00 83.44 501 GLY A C 1
ATOM 3979 O O . GLY A 1 501 ? 6.332 -16.483 -9.240 1.00 83.44 501 GLY A O 1
ATOM 3980 N N . ASN A 1 502 ? 8.440 -17.095 -9.730 1.00 87.69 502 ASN A N 1
ATOM 3981 C CA . ASN A 1 502 ? 8.503 -18.186 -8.750 1.00 87.69 502 ASN A CA 1
ATOM 3982 C C . ASN A 1 502 ? 9.063 -17.664 -7.416 1.00 87.69 502 ASN A C 1
ATOM 3984 O O . ASN A 1 502 ? 10.276 -17.685 -7.174 1.00 87.69 502 ASN A O 1
ATOM 3988 N N . ASN A 1 503 ? 8.165 -17.245 -6.530 1.00 88.12 503 ASN A N 1
ATOM 3989 C CA . ASN A 1 503 ? 8.482 -16.739 -5.195 1.00 88.12 503 ASN A CA 1
ATOM 3990 C C . ASN A 1 503 ? 8.293 -17.778 -4.071 1.00 88.12 503 ASN A C 1
ATOM 3992 O O . ASN A 1 503 ? 8.314 -17.401 -2.903 1.00 88.12 503 ASN A O 1
ATOM 3996 N N . ALA A 1 504 ? 8.174 -19.075 -4.389 1.00 90.06 504 ALA A N 1
ATOM 3997 C CA . ALA A 1 504 ? 8.112 -20.133 -3.377 1.00 90.06 504 ALA A CA 1
ATOM 3998 C C . ALA A 1 504 ? 9.324 -20.092 -2.433 1.00 90.06 504 ALA A C 1
ATOM 4000 O O . ALA A 1 504 ? 10.457 -19.870 -2.885 1.00 90.06 504 ALA A O 1
ATOM 4001 N N . LEU A 1 505 ? 9.090 -20.342 -1.142 1.00 85.44 505 LEU A N 1
ATOM 4002 C CA . LEU A 1 505 ? 10.156 -20.470 -0.146 1.00 85.44 505 LEU A CA 1
ATOM 4003 C C . LEU A 1 505 ? 10.954 -21.761 -0.365 1.00 85.44 505 LEU A C 1
ATOM 4005 O O . LEU A 1 505 ? 12.183 -21.744 -0.286 1.00 85.44 505 LEU A O 1
ATOM 4009 N N . ASP A 1 506 ? 10.270 -22.865 -0.686 1.00 86.75 506 ASP A N 1
ATOM 4010 C CA . ASP A 1 506 ? 10.923 -24.121 -1.051 1.00 86.75 506 ASP A CA 1
ATOM 4011 C C . ASP A 1 506 ? 11.158 -24.214 -2.565 1.00 86.75 506 ASP A C 1
ATOM 4013 O O . ASP A 1 506 ? 10.279 -24.590 -3.346 1.00 86.75 506 ASP A O 1
ATOM 4017 N N . LYS A 1 507 ? 12.396 -23.922 -2.975 1.00 83.00 507 LYS A N 1
ATOM 4018 C CA . LYS A 1 507 ? 12.839 -24.001 -4.375 1.00 83.00 507 LYS A CA 1
ATOM 4019 C C . LYS A 1 507 ? 12.961 -25.431 -4.921 1.00 83.00 507 LYS A C 1
ATOM 4021 O O . LYS A 1 507 ? 13.250 -25.580 -6.103 1.00 83.00 507 LYS A O 1
ATOM 4026 N N . LYS A 1 508 ? 12.760 -26.475 -4.105 1.00 85.88 508 LYS A N 1
ATOM 4027 C CA . LYS A 1 508 ? 12.750 -27.879 -4.563 1.00 85.88 508 LYS A CA 1
ATOM 4028 C C . LYS A 1 508 ? 11.398 -28.307 -5.131 1.00 85.88 508 LYS A C 1
ATOM 4030 O O . LYS A 1 508 ? 11.316 -29.337 -5.796 1.00 85.88 508 LYS A O 1
ATOM 4035 N N . THR A 1 509 ? 10.339 -27.553 -4.844 1.00 84.12 509 THR A N 1
ATOM 4036 C CA . THR A 1 509 ? 8.995 -27.838 -5.354 1.00 84.12 509 THR A CA 1
ATOM 4037 C C . THR A 1 509 ? 8.870 -27.458 -6.831 1.00 84.12 509 THR A C 1
ATOM 4039 O O . THR A 1 509 ? 9.638 -26.636 -7.338 1.00 84.12 509 THR A O 1
ATOM 4042 N N . LYS A 1 510 ? 7.902 -28.061 -7.543 1.00 90.00 510 LYS A N 1
ATOM 4043 C CA . LYS A 1 510 ? 7.569 -27.652 -8.918 1.00 90.00 510 LYS A CA 1
ATOM 4044 C C . LYS A 1 510 ? 7.299 -26.146 -8.918 1.00 90.00 510 LYS A C 1
ATOM 4046 O O . LYS A 1 510 ? 6.485 -25.673 -8.125 1.00 90.00 510 LYS A O 1
ATOM 4051 N N . ALA A 1 511 ? 7.982 -25.419 -9.800 1.00 91.62 511 ALA A N 1
ATOM 4052 C CA . ALA A 1 511 ? 7.807 -23.983 -9.926 1.00 91.62 511 ALA A CA 1
ATOM 4053 C C . ALA A 1 511 ? 6.349 -23.647 -10.265 1.00 91.62 511 ALA A C 1
ATOM 4055 O O . ALA A 1 511 ? 5.733 -24.286 -11.115 1.00 91.62 511 ALA A O 1
ATOM 4056 N N . VAL A 1 512 ? 5.821 -22.639 -9.579 1.00 94.06 512 VAL A N 1
ATOM 4057 C CA . VAL A 1 512 ? 4.508 -22.055 -9.842 1.00 94.06 512 VAL A CA 1
ATOM 4058 C C . VAL A 1 512 ? 4.690 -20.549 -9.861 1.00 94.06 512 VAL A C 1
ATOM 4060 O O . VAL A 1 512 ? 5.382 -19.996 -9.001 1.00 94.06 512 VAL A O 1
ATOM 4063 N N . TYR A 1 513 ? 4.079 -19.891 -10.834 1.00 93.06 513 TYR A N 1
ATOM 4064 C CA . TYR A 1 513 ? 4.282 -18.481 -11.119 1.00 93.06 513 TYR A CA 1
ATOM 4065 C C . TYR A 1 513 ? 3.012 -17.699 -10.818 1.00 93.06 513 TYR A C 1
ATOM 4067 O O . TYR A 1 513 ? 1.929 -18.056 -11.278 1.00 93.06 513 TYR A O 1
ATOM 4075 N N . GLY A 1 514 ? 3.143 -16.647 -10.017 1.00 92.38 514 GLY A N 1
ATOM 4076 C CA . GLY A 1 514 ? 2.023 -15.791 -9.645 1.00 92.38 514 GLY A CA 1
ATOM 4077 C C . GLY A 1 514 ? 1.844 -14.610 -10.599 1.00 92.38 514 GLY A C 1
ATOM 4078 O O . GLY A 1 514 ? 2.820 -13.956 -10.968 1.00 92.38 514 GLY A O 1
ATOM 4079 N N . LEU A 1 515 ? 0.594 -14.293 -10.925 1.00 93.00 515 LEU A N 1
ATOM 4080 C CA . LEU A 1 515 ? 0.177 -13.060 -11.588 1.00 93.00 515 LEU A CA 1
ATOM 4081 C C . LEU A 1 515 ? -1.001 -12.450 -10.822 1.00 93.00 515 LEU A C 1
ATOM 4083 O O . LEU A 1 515 ? -1.896 -13.155 -10.351 1.00 93.00 515 LEU A O 1
ATOM 4087 N N . LEU A 1 516 ? -0.996 -11.131 -10.694 1.00 92.31 516 LEU A N 1
ATOM 4088 C CA . LEU A 1 516 ? -2.002 -10.358 -9.989 1.00 92.31 516 LEU A CA 1
ATOM 4089 C C . LEU A 1 516 ? -2.565 -9.270 -10.906 1.00 92.31 516 LEU A C 1
ATOM 4091 O O . LEU A 1 516 ? -1.846 -8.355 -11.282 1.00 92.31 516 LEU A O 1
ATOM 4095 N N . ALA A 1 517 ? -3.848 -9.342 -11.230 1.00 90.75 517 ALA A N 1
ATOM 4096 C CA . ALA A 1 517 ? -4.572 -8.304 -11.961 1.00 90.75 517 ALA A CA 1
ATOM 4097 C C . ALA A 1 517 ? -5.355 -7.433 -10.968 1.00 90.75 517 ALA A C 1
ATOM 4099 O O . ALA A 1 517 ? -6.024 -7.977 -10.091 1.00 90.75 517 ALA A O 1
ATOM 4100 N N . SER A 1 518 ? -5.288 -6.107 -11.063 1.00 88.31 518 SER A N 1
ATOM 4101 C CA . SER A 1 518 ? -5.894 -5.198 -10.085 1.00 88.31 518 SER A CA 1
ATOM 4102 C C . SER A 1 518 ? -6.620 -4.008 -10.695 1.00 88.31 518 SER A C 1
ATOM 4104 O O . SER A 1 518 ? -6.269 -3.550 -11.780 1.00 88.31 518 SER A O 1
ATOM 4106 N N . TYR A 1 519 ? -7.586 -3.500 -9.932 1.00 82.56 519 TYR A N 1
ATOM 4107 C CA . TYR A 1 519 ? -8.254 -2.210 -10.106 1.00 82.56 519 TYR A CA 1
ATOM 4108 C C . TYR A 1 519 ? -7.992 -1.312 -8.899 1.00 82.56 519 TYR A C 1
ATOM 4110 O O . TYR A 1 519 ? -8.159 -1.801 -7.743 1.00 82.56 519 TYR A O 1
#